Protein AF-A0A970LSN3-F1 (afdb_monomer)

Foldseek 3Di:
DPQADDLVVLLVLLVLLLVQQVQQAAPQLFGFQARFDQDDLPPWDADQDPNRDPVGQSRFGKGKGALLLQLLLLLLNLLSCQLVVHCSNLVSLVSNLVSLQVQFDALVRDPQSQTGAHFIWMWTAHPVGDIDIDGQQRRCCVVPVDDRCRGHLFQQLSLLSSLVSQLSSCVRPNVQSLQPVVVSLVSSVSSNVVQAQVLLLFGAGGPVGQKTFLLSLLSNLNSLVSSLCSCVRRPVPNVSNVVSVVSSVSSLVSQCPLQQDPVVLFGQRIDGSNSHRLDDADCLDPPPHLLSRLSCDLSVSDQLPDPSNCVSVVSSCVQACDPPDALRHLLLVRNPPDQDNPLSVLSSCLRNVVVVSNNSNLVNCCVPASVPPRDPPRTSSSSSSSSNSSSSSSVVSVVVVVVVVVPDDDDDDDDDDDDDDDDDDDDDDDDDDDDDDPPPDRPPCRSCVVVVVSVVVVVVVVVVVPD

pLDDT: mean 86.29, std 22.96, range [21.69, 98.94]

Nearest PDB structures (foldseek):
  4mu9-assembly2_B  TM=5.549E-01  e=5.763E-06  Bacteroides thetaiotaomicron VPI-5482
  4mu9-assembly1_A  TM=5.558E-01  e=2.423E-05  Bacteroides thetaiotaomicron VPI-5482
  2jjb-assembly1_C  TM=4.082E-01  e=2.324E-02  Escherichia coli K-12
  4xuv-assembly1_A  TM=4.803E-01  e=1.223E-01  Thermothielavioides terrestris NRRL 8126
  6q5t-assembly1_B  TM=3.565E-01  e=2.324E-02  Mycolicibacterium hassiacum DSM 44199

Mean predicted aligned error: 8.85 Å

Secondary structure (DSSP, 8-state):
--SS--HHHHHHHHHHHHHHHGGGB-TTS-B-SS--B----TT--PPPBTTB-HHHHTTS-EEEE-HHHHHHHHHHHHHHHHHHT--TTHHHHHHHHHHHHHTPPPTTTSTTS-TT----EEEEE-TTS-EEEEEHHHHHTTT-SS----S-S-SHHHHHHHHHHHHHHHHHH-TTTTTT-HHHHHHHHHHHHTTEETTTTEE-SBTTB-EEEHHHHHHHHHHHHHHHHHIIIII--HHHHHHHHHHHHHHHHHIIIIIEEGGGTEE-SEEETTS-BSS---TTSIIIIIGGGGHHHHTTSS-TTSHHHHHHHHHHHHHHB-TT-TTEEGGGTEETT--S--THHHHHHHHTT-HHHHHHHHHHHHHHTGGGT--TT--HHHHHHHHHHHHHHHHHHHHHHHHHHH---------------------------------SSSSSHHHHHHHHHHHHHHHHHHHTT--

Solvent-accessible surface area (backbone atoms only — not comparable to full-atom values): 25753 Å² total; per-residue (Å²): 143,84,87,70,79,56,53,66,57,37,49,56,49,39,57,49,49,50,58,50,58,59,61,19,44,47,97,73,20,48,47,25,38,46,68,60,31,82,60,84,67,78,90,55,62,61,69,70,53,99,89,45,45,46,88,57,51,61,72,23,35,25,28,52,28,46,59,59,38,38,41,38,24,44,47,11,34,54,45,31,25,58,78,67,75,52,65,92,45,49,65,60,46,49,33,32,53,52,32,53,63,74,48,38,26,43,47,83,74,26,94,76,50,48,40,50,37,59,64,23,31,39,41,25,42,42,97,89,70,52,73,49,79,41,44,34,39,61,43,44,35,78,82,28,83,86,73,63,80,43,45,50,90,39,41,27,34,44,34,11,44,45,36,38,44,56,42,50,47,21,73,74,76,36,83,65,70,48,59,82,39,58,69,60,55,52,34,33,52,48,31,33,54,73,34,51,36,85,90,54,40,45,40,25,31,31,88,96,45,68,43,25,39,45,55,46,41,32,35,35,28,43,14,22,49,26,45,17,47,40,22,54,75,53,56,61,36,65,69,58,15,51,53,24,48,53,50,20,52,40,26,47,52,24,48,67,60,57,32,37,38,77,96,74,65,44,57,44,47,33,22,36,84,84,55,46,68,69,64,84,92,50,67,87,39,58,76,68,34,34,56,46,51,45,33,41,50,64,55,61,70,39,54,61,86,36,69,67,42,45,49,39,49,51,52,42,40,68,69,38,50,31,86,94,43,87,50,27,18,46,47,68,74,35,28,69,90,65,76,59,81,62,32,59,60,40,36,38,30,47,70,62,65,37,54,68,54,29,50,45,29,56,51,42,46,38,72,67,21,69,76,56,78,45,46,89,69,55,32,34,32,46,51,7,28,44,24,43,38,36,34,52,52,31,52,57,48,46,53,57,57,52,58,65,67,73,72,69,84,92,73,90,81,88,84,90,84,89,86,87,82,89,85,86,88,83,87,84,82,90,81,91,79,92,73,88,83,88,88,83,75,86,91,54,59,83,71,44,53,59,53,53,56,53,51,54,50,56,57,55,56,60,57,68,74,75,113

Structure (mmCIF, N/CA/C/O backbone):
data_AF-A0A970LSN3-F1
#
_entry.id   AF-A0A970LSN3-F1
#
loop_
_atom_site.group_PDB
_atom_site.id
_atom_site.type_symbol
_atom_site.label_atom_id
_atom_site.label_alt_id
_atom_site.label_comp_id
_atom_site.label_asym_id
_atom_site.label_entity_id
_atom_site.label_seq_id
_atom_site.pdbx_PDB_ins_code
_atom_site.Cartn_x
_atom_site.Cartn_y
_atom_site.Cartn_z
_atom_site.occupancy
_atom_site.B_iso_or_equiv
_atom_site.auth_seq_id
_atom_site.auth_comp_id
_atom_site.auth_asym_id
_atom_site.auth_atom_id
_atom_site.pdbx_PDB_model_num
ATOM 1 N N . MET A 1 1 ? -34.480 -4.521 12.886 1.00 43.28 1 MET A N 1
ATOM 2 C CA . MET A 1 1 ? -34.040 -5.307 11.707 1.00 43.28 1 MET A CA 1
ATOM 3 C C . MET A 1 1 ? -33.897 -4.507 10.387 1.00 43.28 1 MET A C 1
ATOM 5 O O . MET A 1 1 ? -34.010 -5.100 9.329 1.00 43.28 1 MET A O 1
ATOM 9 N N . LYS A 1 2 ? -33.606 -3.187 10.369 1.00 49.22 2 LYS A N 1
ATOM 10 C CA . LYS A 1 2 ? -33.419 -2.414 9.103 1.00 49.22 2 LYS A CA 1
ATOM 11 C C . LYS A 1 2 ? -32.115 -1.595 9.026 1.00 49.22 2 LYS A C 1
ATOM 13 O O . LYS A 1 2 ? -32.029 -0.645 8.251 1.00 49.22 2 LYS A O 1
ATOM 18 N N . TYR A 1 3 ? -31.125 -1.905 9.867 1.00 58.56 3 TYR A N 1
ATOM 19 C CA . TYR A 1 3 ? -29.953 -1.039 10.061 1.00 58.56 3 TYR A CA 1
ATOM 20 C C . TYR A 1 3 ? -28.745 -1.374 9.169 1.00 58.56 3 TYR A C 1
ATOM 22 O O . TYR A 1 3 ? -27.993 -0.450 8.841 1.00 58.56 3 TYR A O 1
ATOM 30 N N . PHE A 1 4 ? -28.627 -2.606 8.669 1.00 66.31 4 PHE A N 1
ATOM 31 C CA . PHE A 1 4 ? -27.493 -3.073 7.860 1.00 66.31 4 PHE A CA 1
ATOM 32 C C . PHE A 1 4 ? -27.943 -3.605 6.499 1.00 66.31 4 PHE A C 1
ATOM 34 O O . PHE A 1 4 ? -29.108 -3.973 6.329 1.00 66.31 4 PHE A O 1
ATOM 41 N N . GLU A 1 5 ? -27.031 -3.589 5.527 1.00 85.12 5 GLU A N 1
ATOM 42 C CA . GLU A 1 5 ? -27.236 -4.356 4.298 1.00 85.12 5 GLU A CA 1
ATOM 43 C C . GLU A 1 5 ? -27.107 -5.847 4.600 1.00 85.12 5 GLU A C 1
ATOM 45 O O . GLU A 1 5 ? -26.477 -6.239 5.578 1.00 85.12 5 GLU A O 1
ATOM 50 N N . THR A 1 6 ? -27.713 -6.686 3.765 1.00 88.56 6 THR A N 1
ATOM 51 C CA . THR A 1 6 ? -27.637 -8.143 3.939 1.00 88.56 6 THR A CA 1
ATOM 52 C C . THR A 1 6 ? -26.206 -8.642 3.759 1.00 88.56 6 THR A C 1
ATOM 54 O O . THR A 1 6 ? -25.493 -8.112 2.905 1.00 88.56 6 THR A O 1
ATOM 57 N N . LYS A 1 7 ? -25.838 -9.749 4.408 1.00 91.94 7 LYS A N 1
ATOM 58 C CA . LYS A 1 7 ? -24.584 -10.479 4.148 1.00 91.94 7 LYS A CA 1
ATOM 59 C C . LYS A 1 7 ? -24.295 -10.691 2.648 1.00 91.94 7 LYS A C 1
ATOM 61 O O . LYS A 1 7 ? -23.187 -10.451 2.171 1.00 91.94 7 LYS A O 1
ATOM 66 N N . ASN A 1 8 ? -25.331 -11.009 1.864 1.00 94.56 8 ASN A N 1
ATOM 67 C CA . ASN A 1 8 ? -25.241 -11.168 0.405 1.00 94.56 8 ASN A CA 1
ATOM 68 C C . ASN A 1 8 ? -24.833 -9.893 -0.355 1.00 94.56 8 ASN A C 1
ATOM 70 O O . ASN A 1 8 ? -24.239 -9.985 -1.426 1.00 94.56 8 ASN A O 1
ATOM 74 N N . PHE A 1 9 ? -25.150 -8.703 0.156 1.00 95.81 9 PHE A N 1
ATOM 75 C CA . PHE A 1 9 ? -24.742 -7.443 -0.471 1.00 95.81 9 PHE A CA 1
ATOM 76 C C . PHE A 1 9 ? -23.220 -7.288 -0.422 1.00 95.81 9 PHE A C 1
ATOM 78 O O . PHE A 1 9 ? -22.604 -7.044 -1.458 1.00 95.81 9 PHE A O 1
ATOM 85 N N . TYR A 1 10 ? -22.623 -7.498 0.755 1.00 97.75 10 TYR A N 1
ATOM 86 C CA . TYR A 1 10 ? -21.175 -7.407 0.945 1.00 97.75 10 TYR A CA 1
ATOM 87 C C . TYR A 1 10 ? -20.441 -8.512 0.181 1.00 97.75 10 TYR A C 1
ATOM 89 O O . TYR A 1 10 ? -19.500 -8.219 -0.553 1.00 97.75 10 TYR A O 1
ATOM 97 N N . LYS A 1 11 ? -20.948 -9.753 0.233 1.00 97.81 11 LYS A N 1
ATOM 98 C CA . LYS A 1 11 ? -20.423 -10.868 -0.570 1.00 97.81 11 LYS A CA 1
ATOM 99 C C . LYS A 1 11 ? -20.356 -10.541 -2.064 1.00 97.81 11 LYS A C 1
ATOM 101 O O . LYS A 1 11 ? -19.313 -10.713 -2.683 1.00 97.81 11 LYS A O 1
ATOM 106 N N . ASN A 1 12 ? -21.443 -10.012 -2.630 1.00 97.88 12 ASN A N 1
ATOM 107 C CA . ASN A 1 12 ? -21.496 -9.656 -4.050 1.00 97.88 12 ASN A CA 1
ATOM 108 C C . ASN A 1 12 ? -20.481 -8.570 -4.436 1.00 97.88 12 ASN A C 1
ATOM 110 O O . ASN A 1 12 ? -20.045 -8.536 -5.585 1.00 97.88 12 ASN A O 1
ATOM 114 N N . ILE A 1 13 ? -20.154 -7.648 -3.526 1.00 98.25 13 ILE A N 1
ATOM 115 C CA . ILE A 1 13 ? -19.116 -6.640 -3.766 1.00 98.25 13 ILE A CA 1
ATOM 116 C C . ILE A 1 13 ? -17.743 -7.313 -3.778 1.00 98.25 13 ILE A C 1
ATOM 118 O O . ILE A 1 13 ? -17.021 -7.160 -4.758 1.00 98.25 13 ILE A O 1
ATOM 122 N N . LEU A 1 14 ? -17.423 -8.117 -2.759 1.00 98.69 14 LEU A N 1
ATOM 123 C CA . LEU A 1 14 ? -16.144 -8.831 -2.669 1.00 98.69 14 LEU A CA 1
ATOM 124 C C . LEU A 1 14 ? -15.882 -9.695 -3.911 1.00 98.69 14 LEU A C 1
ATOM 126 O O . LEU A 1 14 ? -14.836 -9.567 -4.537 1.00 98.69 14 LEU A O 1
ATOM 130 N N . GLU A 1 15 ? -16.852 -10.511 -4.331 1.00 98.25 15 GLU A N 1
ATOM 131 C CA . GLU A 1 15 ? -16.714 -11.369 -5.518 1.00 98.25 15 GLU A CA 1
ATOM 132 C C . GLU A 1 15 ? -16.500 -10.560 -6.811 1.00 98.25 15 GLU A C 1
ATOM 134 O O . GLU A 1 15 ? -15.726 -10.960 -7.686 1.00 98.25 15 GLU A O 1
ATOM 139 N N . LYS A 1 16 ? -17.168 -9.406 -6.950 1.00 98.00 16 LYS A N 1
ATOM 140 C CA . LYS A 1 16 ? -17.000 -8.524 -8.116 1.00 98.00 16 LYS A CA 1
ATOM 141 C C . LYS A 1 16 ? -15.626 -7.873 -8.148 1.00 98.00 16 LYS A C 1
ATOM 143 O O . LYS A 1 16 ? -15.020 -7.849 -9.217 1.00 98.00 16 LYS A O 1
ATOM 148 N N . GLU A 1 17 ? -15.156 -7.368 -7.014 1.00 98.50 17 GLU A N 1
ATOM 149 C CA . GLU A 1 17 ? -13.857 -6.706 -6.922 1.00 98.50 17 GLU A CA 1
ATOM 150 C C . GLU A 1 17 ? -12.700 -7.694 -7.100 1.00 98.50 17 GLU A C 1
ATOM 152 O O . GLU A 1 17 ? -11.806 -7.417 -7.897 1.00 98.50 17 GLU A O 1
ATOM 157 N N . ILE A 1 18 ? -12.760 -8.895 -6.497 1.00 98.56 18 ILE A N 1
ATOM 158 C CA . ILE A 1 18 ? -11.780 -9.973 -6.760 1.00 98.56 18 ILE A CA 1
ATOM 159 C C . ILE A 1 18 ? -11.709 -10.244 -8.264 1.00 98.56 18 ILE A C 1
ATOM 161 O O . ILE A 1 18 ? -10.634 -10.257 -8.862 1.00 98.56 18 ILE A O 1
ATOM 165 N N . LYS A 1 19 ? -12.868 -10.427 -8.908 1.00 97.94 19 LYS A N 1
ATOM 166 C CA . LYS A 1 19 ? -12.930 -10.683 -10.348 1.00 97.94 19 LYS A CA 1
ATOM 167 C C . LYS A 1 19 ? -12.386 -9.520 -11.177 1.00 97.94 19 LYS A C 1
ATOM 169 O O . LYS A 1 19 ? -11.836 -9.768 -12.247 1.00 97.94 19 LYS A O 1
ATOM 174 N N . TYR A 1 20 ? -12.590 -8.280 -10.744 1.00 98.06 20 TYR A N 1
ATOM 175 C CA . TYR A 1 20 ? -12.107 -7.112 -11.467 1.00 98.06 20 TYR A CA 1
ATOM 176 C C . TYR A 1 20 ? -10.591 -6.943 -11.322 1.00 98.06 20 TYR A C 1
ATOM 178 O O . TYR A 1 20 ? -9.927 -6.808 -12.344 1.00 98.06 20 TYR A O 1
ATOM 186 N N . LEU A 1 21 ? -10.024 -7.074 -10.117 1.00 98.00 21 LEU A N 1
ATOM 187 C CA . LEU A 1 21 ? -8.570 -7.015 -9.906 1.00 98.00 21 LEU A CA 1
ATOM 188 C C . LEU A 1 21 ? -7.814 -8.056 -10.741 1.00 98.00 21 LEU A C 1
ATOM 190 O O . LEU A 1 21 ? -6.780 -7.740 -11.321 1.00 98.00 21 LEU A O 1
ATOM 194 N N . LYS A 1 22 ? -8.377 -9.258 -10.912 1.00 97.44 22 LYS A N 1
ATOM 195 C CA . LYS A 1 22 ? -7.824 -10.286 -11.814 1.00 97.44 22 LYS A CA 1
ATOM 196 C C . LYS A 1 22 ? -7.692 -9.828 -13.267 1.00 97.44 22 LYS A C 1
ATOM 198 O O . LYS A 1 22 ? -6.823 -10.312 -13.977 1.00 97.44 22 LYS A O 1
ATOM 203 N N . LYS A 1 23 ? -8.553 -8.920 -13.733 1.00 96.44 23 LYS A N 1
ATOM 204 C CA . LYS A 1 23 ? -8.470 -8.366 -15.095 1.00 96.44 23 LYS A CA 1
ATOM 205 C C . LYS A 1 23 ? -7.389 -7.303 -15.244 1.00 96.44 23 LYS A C 1
ATOM 207 O O . LYS A 1 23 ? -7.008 -6.999 -16.366 1.00 96.44 23 LYS A O 1
ATOM 212 N N . LEU A 1 24 ? -6.941 -6.720 -14.134 1.00 97.50 24 LEU A N 1
ATOM 213 C CA . LEU A 1 24 ? -5.884 -5.713 -14.136 1.00 97.50 24 LEU A CA 1
ATOM 214 C C . LEU A 1 24 ? -4.490 -6.344 -14.257 1.00 97.50 24 LEU A C 1
ATOM 216 O O . LEU A 1 24 ? -3.518 -5.627 -14.481 1.00 97.50 24 LEU A O 1
ATOM 220 N N . GLN A 1 25 ? -4.389 -7.664 -14.074 1.00 97.88 25 GLN A N 1
ATOM 221 C CA . GLN A 1 25 ? -3.127 -8.388 -14.067 1.00 97.88 25 GLN A CA 1
ATOM 222 C C . GLN A 1 25 ? -2.626 -8.696 -15.486 1.00 97.88 25 GLN A C 1
ATOM 224 O O . GLN A 1 25 ? -3.355 -9.223 -16.329 1.00 97.88 25 GLN A O 1
ATOM 229 N N . PHE A 1 26 ? -1.355 -8.388 -15.722 1.00 97.81 26 PHE A N 1
ATOM 230 C CA . PHE A 1 26 ? -0.589 -8.750 -16.911 1.00 97.81 26 PHE A CA 1
ATOM 231 C C . PHE A 1 26 ? -0.031 -10.177 -16.799 1.00 97.81 26 PHE A C 1
ATOM 233 O O . PHE A 1 26 ? 0.040 -10.753 -15.716 1.00 97.81 26 PHE A O 1
ATOM 240 N N . GLN A 1 27 ? 0.415 -10.761 -17.915 1.00 96.75 27 GLN A N 1
ATOM 241 C CA . GLN A 1 27 ? 0.919 -12.144 -17.944 1.00 96.75 27 GLN A CA 1
ATOM 242 C C . GLN A 1 27 ? 2.207 -12.358 -17.128 1.00 96.75 27 GLN A C 1
ATOM 244 O O . GLN A 1 27 ? 2.501 -13.489 -16.756 1.00 96.75 27 GLN A O 1
ATOM 249 N N . ASN A 1 28 ? 2.970 -11.298 -16.848 1.00 96.94 28 ASN A N 1
ATOM 250 C CA . ASN A 1 28 ? 4.150 -11.336 -15.974 1.00 96.94 28 ASN A CA 1
ATOM 251 C C . ASN A 1 28 ? 3.806 -11.227 -14.474 1.00 96.94 28 ASN A C 1
ATOM 253 O O . ASN A 1 28 ? 4.721 -11.209 -13.656 1.00 96.94 28 ASN A O 1
ATOM 257 N N . GLY A 1 29 ? 2.524 -11.114 -14.110 1.00 98.25 29 GLY A N 1
ATOM 258 C CA . GLY A 1 29 ? 2.057 -10.998 -12.727 1.00 98.25 29 GLY A CA 1
ATOM 259 C C . GLY A 1 29 ? 1.881 -9.567 -12.213 1.00 98.25 29 GLY A C 1
ATOM 260 O O . GLY A 1 29 ? 1.235 -9.382 -11.178 1.00 98.25 29 GLY A O 1
ATOM 261 N N . ALA A 1 30 ? 2.364 -8.552 -12.941 1.00 98.31 30 ALA A N 1
ATOM 262 C CA . ALA A 1 30 ? 2.148 -7.147 -12.595 1.00 98.31 30 ALA A CA 1
ATOM 263 C C . ALA A 1 30 ? 0.652 -6.805 -12.603 1.00 98.31 30 ALA A C 1
ATOM 265 O O . ALA A 1 30 ? -0.085 -7.286 -13.462 1.00 98.31 30 ALA A O 1
ATOM 266 N N . ILE A 1 31 ? 0.192 -5.942 -11.695 1.00 98.56 31 ILE A N 1
ATOM 267 C CA . ILE A 1 31 ? -1.216 -5.523 -11.627 1.00 98.56 31 ILE A CA 1
ATOM 268 C C . ILE A 1 31 ? -1.299 -4.023 -11.900 1.00 98.56 31 ILE A C 1
ATOM 270 O O . ILE A 1 31 ? -0.781 -3.210 -11.137 1.00 98.56 31 ILE A O 1
ATOM 274 N N . GLY A 1 32 ? -1.968 -3.656 -12.993 1.00 97.56 32 GLY A N 1
ATOM 275 C CA . GLY A 1 32 ? -2.201 -2.262 -13.357 1.00 97.56 32 GLY A CA 1
ATOM 276 C C . GLY A 1 32 ? -3.076 -1.525 -12.342 1.00 97.56 32 GLY A C 1
ATOM 277 O O . GLY A 1 32 ? -3.985 -2.095 -11.737 1.00 97.56 32 GLY A O 1
ATOM 278 N N . MET A 1 33 ? -2.858 -0.216 -12.201 1.00 96.19 33 MET A N 1
ATOM 279 C CA . MET A 1 33 ? -3.754 0.668 -11.446 1.00 96.19 33 MET A CA 1
ATOM 280 C C . MET A 1 33 ? -5.173 0.695 -12.034 1.00 96.19 33 MET A C 1
ATOM 282 O O . MET A 1 33 ? -6.140 0.882 -11.297 1.00 96.19 33 MET A O 1
ATOM 286 N N . TYR A 1 34 ? -5.283 0.501 -13.350 1.00 94.81 34 TYR A N 1
ATOM 287 C CA . TYR A 1 34 ? -6.519 0.458 -14.130 1.00 94.81 34 TYR A CA 1
ATOM 288 C C . TYR A 1 34 ? -6.453 -0.678 -15.158 1.00 94.81 34 TYR A C 1
ATOM 290 O O . TYR A 1 34 ? -5.397 -1.285 -15.344 1.00 94.81 34 TYR A O 1
ATOM 298 N N . GLU A 1 35 ? -7.582 -0.976 -15.814 1.00 93.56 35 GLU A N 1
ATOM 299 C CA . GLU A 1 35 ? -7.636 -2.005 -16.861 1.00 93.56 35 GLU A CA 1
ATOM 300 C C . GLU A 1 35 ? -6.668 -1.634 -17.998 1.00 93.56 35 GLU A C 1
ATOM 302 O O . GLU A 1 35 ? -6.732 -0.494 -18.472 1.00 93.56 35 GLU A O 1
ATOM 307 N N . PRO A 1 36 ? -5.781 -2.555 -18.431 1.00 91.00 36 PRO A N 1
ATOM 308 C CA . PRO A 1 36 ? -4.833 -2.276 -19.500 1.00 91.00 36 PRO A CA 1
ATOM 309 C C . PRO A 1 36 ? -5.540 -1.771 -20.757 1.00 91.00 36 PRO A C 1
ATOM 311 O O . PRO A 1 36 ? -6.434 -2.423 -21.302 1.00 91.00 36 PRO A O 1
ATOM 314 N N . GLY A 1 37 ? -5.140 -0.592 -21.218 1.00 89.12 37 GLY A N 1
ATOM 315 C CA . GLY A 1 37 ? -5.815 0.126 -22.289 1.00 89.12 37 GLY A CA 1
ATOM 316 C C . GLY A 1 37 ? -4.839 0.871 -23.184 1.00 89.12 37 GLY A C 1
ATOM 317 O O . GLY A 1 37 ? -3.634 0.858 -22.973 1.00 89.12 37 GLY A O 1
ATOM 318 N N . ALA A 1 38 ? -5.352 1.514 -24.229 1.00 74.56 38 ALA A N 1
ATOM 319 C CA . ALA A 1 38 ? -4.512 2.350 -25.078 1.00 74.56 38 ALA A CA 1
ATOM 320 C C . ALA A 1 38 ? -4.241 3.691 -24.376 1.00 74.56 38 ALA A C 1
ATOM 322 O O . ALA A 1 38 ? -5.090 4.586 -24.416 1.00 74.56 38 ALA A O 1
ATOM 323 N N . ASP A 1 39 ? -3.068 3.838 -23.760 1.00 73.00 39 ASP A N 1
ATOM 324 C CA . ASP A 1 39 ? -2.621 5.117 -23.206 1.00 73.00 39 ASP A CA 1
ATOM 325 C C . ASP A 1 39 ? -1.913 5.969 -24.268 1.00 73.00 39 ASP A C 1
ATOM 327 O O . ASP A 1 39 ? -1.159 5.489 -25.117 1.00 73.00 39 ASP A O 1
ATOM 331 N N . ALA A 1 40 ? -2.142 7.283 -24.226 1.00 72.69 40 ALA A N 1
ATOM 332 C CA . ALA A 1 40 ? -1.480 8.223 -25.122 1.00 72.69 40 ALA A CA 1
ATOM 333 C C . ALA A 1 40 ? -0.185 8.753 -24.487 1.00 72.69 40 ALA A C 1
ATOM 335 O O . ALA A 1 40 ? -0.201 9.750 -23.769 1.00 72.69 40 ALA A O 1
ATOM 336 N N . PHE A 1 41 ? 0.958 8.158 -24.832 1.00 85.88 41 PHE A N 1
ATOM 337 C CA . PHE A 1 41 ? 2.301 8.608 -24.418 1.00 85.88 41 PHE A CA 1
ATOM 338 C C . PHE A 1 41 ? 2.811 9.817 -25.225 1.00 85.88 41 PHE A C 1
ATOM 340 O O . PHE A 1 41 ? 4.002 9.968 -25.504 1.00 85.88 41 PHE A O 1
ATOM 347 N N . ALA A 1 42 ? 1.902 10.700 -25.641 1.00 81.94 42 ALA A N 1
ATOM 348 C CA . ALA A 1 42 ? 2.251 11.880 -26.417 1.00 81.94 42 ALA A CA 1
ATOM 349 C C . ALA A 1 42 ? 3.181 12.797 -25.606 1.00 81.94 42 ALA A C 1
ATOM 351 O O . ALA A 1 42 ? 2.847 13.219 -24.502 1.00 81.94 42 ALA A O 1
ATOM 352 N N . GLY A 1 43 ? 4.344 13.127 -26.171 1.00 83.38 43 GLY A N 1
ATOM 353 C CA . GLY A 1 43 ? 5.350 13.965 -25.511 1.00 83.38 43 GLY A CA 1
ATOM 354 C C . GLY A 1 43 ? 6.340 13.204 -24.623 1.00 83.38 43 GLY A C 1
ATOM 355 O O . GLY A 1 43 ? 7.287 13.820 -24.141 1.00 83.38 43 GLY A O 1
ATOM 356 N N . PHE A 1 44 ? 6.179 11.889 -24.452 1.00 90.38 44 PHE A N 1
ATOM 357 C CA . PHE A 1 44 ? 7.202 11.050 -23.836 1.00 90.38 44 PHE A CA 1
ATOM 358 C C . PHE A 1 44 ? 8.292 10.693 -24.851 1.00 90.38 44 PHE A C 1
ATOM 360 O O . PHE A 1 44 ? 8.022 10.465 -26.031 1.00 90.38 44 PHE A O 1
ATOM 367 N N . VAL A 1 45 ? 9.532 10.618 -24.371 1.00 93.81 45 VAL A N 1
ATOM 368 C CA . VAL A 1 45 ? 10.668 10.050 -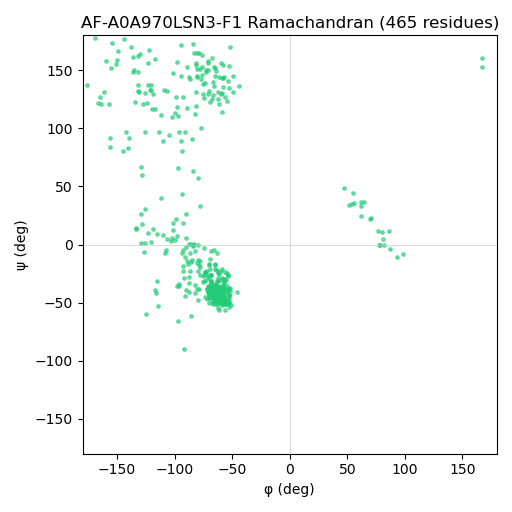25.107 1.00 93.81 45 VAL A CA 1
ATOM 369 C C . VAL A 1 45 ? 11.026 8.743 -24.413 1.00 93.81 45 VAL A C 1
ATOM 371 O O . VAL A 1 45 ? 11.798 8.746 -23.459 1.00 93.81 45 VAL A O 1
ATOM 374 N N . LEU A 1 46 ? 10.395 7.651 -24.846 1.00 95.06 46 LEU A N 1
ATOM 375 C CA . LEU A 1 46 ? 10.561 6.334 -24.230 1.00 95.06 46 LEU A CA 1
ATOM 376 C C . LEU A 1 46 ? 11.735 5.557 -24.867 1.00 95.06 46 LEU A C 1
ATOM 378 O O . LEU A 1 46 ? 12.060 5.808 -26.033 1.00 95.06 46 LEU A O 1
ATOM 382 N N . PRO A 1 47 ? 12.387 4.634 -24.135 1.00 95.25 47 PRO A N 1
ATOM 383 C CA . PRO A 1 47 ? 13.534 3.874 -24.635 1.00 95.25 47 PRO A CA 1
ATOM 384 C C . PRO A 1 47 ? 13.127 2.673 -25.503 1.00 95.25 47 PRO A C 1
ATOM 386 O O . PRO A 1 47 ? 12.034 2.130 -25.366 1.00 95.25 47 PRO A O 1
ATOM 389 N N . GLU A 1 48 ? 14.025 2.217 -26.378 1.00 96.38 48 GLU A N 1
ATOM 390 C CA . GLU A 1 48 ? 13.933 0.863 -26.944 1.00 96.38 48 GLU A CA 1
ATOM 391 C C . GLU A 1 48 ? 14.240 -0.157 -25.843 1.00 96.38 48 GLU A C 1
ATOM 393 O O . GLU A 1 48 ? 15.228 -0.008 -25.123 1.00 96.38 48 GLU A O 1
ATOM 398 N N . VAL A 1 49 ? 13.399 -1.183 -25.715 1.00 95.88 49 VAL A N 1
ATOM 399 C CA . VAL A 1 49 ? 13.526 -2.220 -24.683 1.00 95.88 49 VAL A CA 1
ATOM 400 C C . VAL A 1 49 ? 13.594 -3.569 -25.380 1.00 95.88 49 VAL A C 1
ATOM 402 O O . VAL A 1 49 ? 12.710 -3.906 -26.159 1.00 95.88 49 VAL A O 1
ATOM 405 N N . GLU A 1 50 ? 14.679 -4.311 -25.153 1.00 93.50 50 GLU A N 1
ATOM 406 C CA . GLU A 1 50 ? 14.893 -5.654 -25.720 1.00 93.50 50 GLU A CA 1
ATOM 407 C C . GLU A 1 50 ? 14.697 -5.749 -27.250 1.00 93.50 50 GLU A C 1
ATOM 409 O O . GLU A 1 50 ? 14.246 -6.760 -27.786 1.00 93.50 50 GLU A O 1
ATOM 414 N N . GLY A 1 51 ? 15.053 -4.688 -27.984 1.00 94.75 51 GLY A N 1
ATOM 415 C CA . GLY A 1 51 ? 14.900 -4.625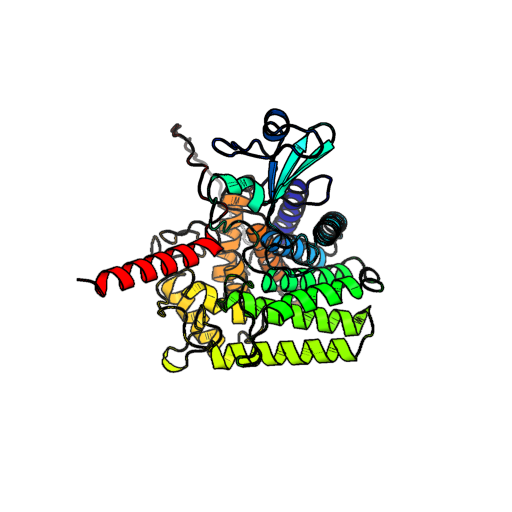 -29.442 1.00 94.75 51 GLY A CA 1
ATOM 416 C C . GLY A 1 51 ? 13.491 -4.263 -29.925 1.00 94.75 51 GLY A C 1
ATOM 417 O O . GLY A 1 51 ? 13.243 -4.266 -31.131 1.00 94.75 51 GLY A O 1
ATOM 418 N N . ILE A 1 52 ? 12.568 -3.947 -29.013 1.00 96.88 52 ILE A N 1
ATOM 419 C CA . ILE A 1 52 ? 11.212 -3.490 -29.320 1.00 96.88 52 ILE A CA 1
ATOM 420 C C . ILE A 1 52 ? 11.190 -1.963 -29.237 1.00 96.88 52 ILE A C 1
ATOM 422 O O . ILE A 1 52 ? 11.450 -1.358 -28.193 1.00 96.88 52 ILE A O 1
ATOM 426 N N . SER A 1 53 ? 10.878 -1.326 -30.364 1.00 96.31 53 SER A N 1
ATOM 427 C CA . SER A 1 53 ? 10.880 0.135 -30.461 1.00 96.31 53 SER A CA 1
ATOM 428 C C . SER A 1 53 ? 9.694 0.774 -29.715 1.00 96.31 53 SER A C 1
ATOM 430 O O . SER A 1 53 ? 8.602 0.197 -29.706 1.00 96.31 53 SER A O 1
ATOM 432 N N . PRO A 1 54 ? 9.839 2.010 -29.195 1.00 95.31 54 PRO A N 1
ATOM 433 C CA . PRO A 1 54 ? 8.723 2.785 -28.645 1.00 95.31 54 PRO A CA 1
ATOM 434 C C . PRO A 1 54 ? 7.537 2.929 -29.595 1.00 95.31 54 PRO A C 1
ATOM 436 O O . PRO A 1 54 ? 6.389 2.847 -29.169 1.00 95.31 54 PRO A O 1
ATOM 439 N N . GLU A 1 55 ? 7.789 3.104 -30.896 1.00 93.44 55 GLU A N 1
ATOM 440 C CA . GLU A 1 55 ? 6.732 3.177 -31.915 1.00 93.44 55 GLU A CA 1
ATOM 441 C C . GLU A 1 55 ? 5.908 1.888 -32.027 1.00 93.44 55 GLU A C 1
ATOM 443 O O . GLU A 1 55 ? 4.781 1.920 -32.534 1.00 93.44 55 GLU A O 1
ATOM 448 N N . GLU A 1 56 ? 6.464 0.752 -31.608 1.00 94.44 56 GLU A N 1
ATOM 449 C CA . GLU A 1 56 ? 5.770 -0.527 -31.574 1.00 94.44 56 GLU A CA 1
ATOM 450 C C . GLU A 1 56 ? 4.977 -0.693 -30.278 1.00 94.44 56 GLU A C 1
ATOM 452 O O . GLU A 1 56 ? 3.751 -0.796 -30.345 1.00 94.44 56 GLU A O 1
ATOM 457 N N . TYR A 1 57 ? 5.642 -0.687 -29.116 1.00 95.00 57 TYR A N 1
ATOM 458 C CA . TYR A 1 57 ? 4.987 -1.081 -27.864 1.00 95.00 57 TYR A CA 1
ATOM 459 C C . TYR A 1 57 ? 3.995 -0.042 -27.331 1.00 95.00 57 TYR A C 1
ATOM 461 O O . TYR A 1 57 ? 3.040 -0.408 -26.659 1.00 95.00 57 TYR A O 1
ATOM 469 N N . THR A 1 58 ? 4.120 1.241 -27.692 1.00 94.06 58 THR A N 1
ATOM 470 C CA . THR A 1 58 ? 3.128 2.271 -27.301 1.00 94.06 58 THR A CA 1
ATOM 471 C C . THR A 1 58 ? 1.765 2.110 -27.981 1.00 94.06 58 THR A C 1
ATOM 473 O O . THR A 1 58 ? 0.830 2.846 -27.674 1.00 94.06 58 THR A O 1
ATOM 476 N N . LYS A 1 59 ? 1.632 1.163 -28.918 1.00 92.69 59 LYS A N 1
ATOM 477 C CA . LYS A 1 59 ? 0.346 0.769 -29.515 1.00 92.69 59 LYS A CA 1
ATOM 478 C C . LYS A 1 59 ? -0.324 -0.382 -28.766 1.00 92.69 59 LYS A C 1
ATOM 480 O O . LYS A 1 59 ? -1.461 -0.719 -29.093 1.00 92.69 59 LYS A O 1
ATOM 485 N N . TRP A 1 60 ? 0.385 -1.027 -27.846 1.00 95.19 60 TRP A N 1
ATOM 486 C CA . TRP A 1 60 ? -0.139 -2.137 -27.064 1.00 95.19 60 TRP A CA 1
ATOM 487 C C . TRP A 1 60 ? -0.975 -1.616 -25.894 1.00 95.19 60 TRP A C 1
ATOM 489 O O . TRP A 1 60 ? -0.744 -0.494 -25.439 1.00 95.19 60 TRP A O 1
ATOM 499 N N . PRO A 1 61 ? -1.932 -2.414 -25.391 1.00 95.44 61 PRO A N 1
ATOM 500 C CA . PRO A 1 61 ? -2.522 -2.174 -24.085 1.00 95.44 61 PRO A CA 1
ATOM 501 C C . PRO A 1 61 ? -1.445 -1.963 -23.018 1.00 95.44 61 PRO A C 1
ATOM 503 O O . PRO A 1 61 ? -0.502 -2.750 -22.906 1.00 95.44 61 PRO A O 1
ATOM 506 N N . SER A 1 62 ? -1.602 -0.906 -22.233 1.00 95.94 62 SER A N 1
ATOM 507 C CA . SER A 1 62 ? -0.695 -0.528 -21.163 1.00 95.94 62 SER A CA 1
ATOM 508 C C . SER A 1 62 ? -1.440 -0.113 -19.908 1.00 95.94 62 SER A C 1
ATOM 510 O O . SER A 1 62 ? -2.625 0.217 -19.947 1.00 95.94 62 SER A O 1
ATOM 512 N N . ALA A 1 63 ? -0.726 -0.129 -18.790 1.00 95.69 63 ALA A N 1
ATOM 513 C CA . ALA A 1 63 ? -1.161 0.506 -17.559 1.00 95.69 63 ALA A CA 1
ATOM 514 C C . ALA A 1 63 ? 0.052 0.950 -16.739 1.00 95.69 63 ALA A C 1
ATOM 516 O O . ALA A 1 63 ? 1.145 0.387 -16.841 1.00 95.69 63 ALA A O 1
ATOM 517 N N . SER A 1 64 ? -0.168 1.951 -15.891 1.00 95.81 64 SER A N 1
ATOM 518 C CA . SER A 1 64 ? 0.754 2.276 -14.807 1.00 95.81 64 SER A CA 1
ATOM 519 C C . SER A 1 64 ? 0.612 1.252 -13.679 1.00 95.81 64 SER A C 1
ATOM 521 O O . SER A 1 64 ? -0.504 0.868 -13.321 1.00 95.81 64 SER A O 1
ATOM 523 N N . VAL A 1 65 ? 1.740 0.826 -13.125 1.00 97.38 65 VAL A N 1
ATOM 524 C CA . VAL A 1 65 ? 1.866 -0.074 -11.982 1.00 97.38 65 VAL A CA 1
ATOM 525 C C . VAL A 1 65 ? 2.619 0.673 -10.894 1.00 97.38 65 VAL A C 1
ATOM 527 O O . VAL A 1 65 ? 3.785 1.030 -11.054 1.00 97.38 65 VAL A O 1
ATOM 530 N N . ASN A 1 66 ? 1.939 0.888 -9.774 1.00 97.62 66 ASN A N 1
ATOM 531 C CA . ASN A 1 66 ? 2.539 1.367 -8.540 1.00 97.62 66 ASN A CA 1
ATOM 532 C C . ASN A 1 66 ? 2.465 0.207 -7.527 1.00 97.62 66 ASN A C 1
ATOM 534 O O . ASN A 1 66 ? 1.352 -0.186 -7.143 1.00 97.62 66 ASN A O 1
ATOM 538 N N . PRO A 1 67 ? 3.605 -0.399 -7.145 1.00 97.44 67 PRO A N 1
ATOM 539 C CA . PRO A 1 67 ? 3.626 -1.528 -6.220 1.00 97.44 67 PRO A CA 1
ATOM 540 C C . PRO A 1 67 ? 2.931 -1.236 -4.887 1.00 97.44 67 PRO A C 1
ATOM 542 O O . PRO A 1 67 ? 2.134 -2.054 -4.451 1.00 97.44 67 PRO A O 1
ATOM 545 N N . TYR A 1 68 ? 3.103 -0.042 -4.313 1.00 96.50 68 TYR A N 1
ATOM 546 C CA . TYR A 1 68 ? 2.456 0.346 -3.053 1.00 96.50 68 TYR A CA 1
ATOM 547 C C . TYR A 1 68 ? 0.919 0.349 -3.128 1.00 96.50 68 TYR A C 1
ATOM 549 O O . TYR A 1 68 ? 0.229 -0.162 -2.243 1.00 96.50 68 TYR A O 1
ATOM 557 N N . PHE A 1 69 ? 0.337 0.846 -4.223 1.00 97.81 69 PHE A N 1
ATOM 558 C CA . PHE A 1 69 ? -1.110 0.731 -4.445 1.00 97.81 69 PHE A CA 1
ATOM 559 C C . PHE A 1 69 ? -1.549 -0.708 -4.709 1.00 97.81 69 PHE A C 1
ATOM 561 O O . PHE A 1 69 ? -2.654 -1.106 -4.332 1.00 97.81 69 PHE A O 1
ATOM 568 N N . THR A 1 70 ? -0.680 -1.491 -5.338 1.00 98.44 70 THR A N 1
ATOM 569 C CA . THR A 1 70 ? -0.942 -2.900 -5.612 1.00 98.44 70 THR A CA 1
ATOM 570 C C . THR A 1 70 ? -0.925 -3.735 -4.338 1.00 98.44 70 THR A C 1
ATOM 572 O O . THR A 1 70 ? -1.793 -4.593 -4.202 1.00 98.44 70 THR A O 1
ATOM 575 N N . ASP A 1 71 ? -0.060 -3.426 -3.368 1.00 98.38 71 ASP A N 1
ATOM 576 C CA . ASP A 1 71 ? -0.058 -4.052 -2.041 1.00 98.38 71 ASP A CA 1
ATOM 577 C C . ASP A 1 71 ? -1.432 -3.909 -1.376 1.00 98.38 71 ASP A C 1
ATOM 579 O O . ASP A 1 71 ? -2.037 -4.894 -0.953 1.00 98.38 71 ASP A O 1
ATOM 583 N N . SER A 1 72 ? -2.009 -2.702 -1.390 1.00 98.31 72 SER A N 1
ATOM 584 C CA . SER A 1 72 ? -3.379 -2.485 -0.897 1.00 98.31 72 SER A CA 1
ATOM 585 C C . SER A 1 72 ? -4.404 -3.344 -1.653 1.00 98.31 72 SER A C 1
ATOM 587 O O . SER A 1 72 ? -5.282 -3.954 -1.037 1.00 98.31 72 SER A O 1
ATOM 589 N N . ALA A 1 73 ? -4.290 -3.425 -2.984 1.00 98.75 73 ALA A N 1
ATOM 590 C CA . ALA A 1 73 ? -5.185 -4.214 -3.829 1.00 98.75 73 ALA A CA 1
ATOM 591 C C . ALA A 1 73 ? -5.149 -5.710 -3.475 1.00 98.75 73 ALA A C 1
ATOM 593 O O . ALA A 1 73 ? -6.198 -6.324 -3.258 1.00 98.75 73 ALA A O 1
ATOM 594 N N . VAL A 1 74 ? -3.952 -6.296 -3.371 1.00 98.75 74 VAL A N 1
ATOM 595 C CA . VAL A 1 74 ? -3.795 -7.721 -3.058 1.00 98.75 74 VAL A CA 1
ATOM 596 C C . VAL A 1 74 ? -4.125 -8.031 -1.599 1.00 98.75 74 VAL A C 1
ATOM 598 O O . VAL A 1 74 ? -4.696 -9.090 -1.340 1.00 98.75 74 VAL A O 1
ATOM 601 N N . MET A 1 75 ? -3.904 -7.099 -0.661 1.00 98.88 75 MET A N 1
ATOM 602 C CA . MET A 1 75 ? -4.423 -7.226 0.708 1.00 98.88 75 MET A CA 1
ATOM 603 C C . MET A 1 75 ? -5.949 -7.349 0.705 1.00 98.88 75 MET A C 1
ATOM 605 O O . MET A 1 75 ? -6.511 -8.222 1.370 1.00 98.88 75 MET A O 1
ATOM 609 N N . GLY A 1 76 ? -6.628 -6.520 -0.095 1.00 98.81 76 GLY A N 1
ATOM 610 C CA . GLY A 1 76 ? -8.071 -6.610 -0.301 1.00 98.81 76 GLY A CA 1
ATOM 611 C C . GLY A 1 76 ? -8.510 -7.981 -0.813 1.00 98.81 76 GLY A C 1
ATOM 612 O O . GLY A 1 76 ? -9.461 -8.552 -0.276 1.00 98.81 76 GLY A O 1
ATOM 613 N N . ILE A 1 77 ? -7.792 -8.553 -1.790 1.00 98.88 77 ILE A N 1
ATOM 614 C CA . ILE A 1 77 ? -8.044 -9.917 -2.286 1.00 98.88 77 ILE A CA 1
ATOM 615 C C . ILE A 1 77 ? -7.892 -10.949 -1.170 1.00 98.88 77 ILE A C 1
ATOM 617 O O . ILE A 1 77 ? -8.784 -11.785 -1.016 1.00 98.88 77 ILE A O 1
ATOM 621 N N . ILE A 1 78 ? -6.794 -10.903 -0.405 1.00 98.88 78 ILE A N 1
ATOM 622 C CA . ILE A 1 78 ? -6.528 -11.861 0.677 1.00 98.88 78 ILE A CA 1
ATOM 623 C C . ILE A 1 78 ? -7.665 -11.815 1.703 1.00 98.88 78 ILE A C 1
ATOM 625 O O . ILE A 1 78 ? -8.284 -12.845 1.967 1.00 98.88 78 ILE A O 1
ATOM 629 N N . LYS A 1 79 ? -8.007 -10.622 2.209 1.00 98.62 79 LYS A N 1
ATOM 630 C CA . LYS A 1 79 ? -9.086 -10.450 3.196 1.00 98.62 79 LYS A CA 1
ATOM 631 C C . LYS A 1 79 ? -10.450 -10.846 2.646 1.00 98.62 79 LYS A C 1
ATOM 633 O O . LYS A 1 79 ? -11.203 -11.540 3.318 1.00 98.62 79 LYS A O 1
ATOM 638 N N . GLY A 1 80 ? -10.761 -10.469 1.407 1.00 98.62 80 GLY A N 1
ATOM 639 C CA . GLY A 1 80 ? -12.004 -10.870 0.752 1.00 98.62 80 GLY A CA 1
ATOM 640 C C . GLY A 1 80 ? -12.127 -12.388 0.599 1.00 98.62 80 GLY A C 1
ATOM 641 O O . GLY A 1 80 ? -13.190 -12.945 0.857 1.00 98.62 80 GLY A O 1
ATOM 642 N N . CYS A 1 81 ? -11.047 -13.068 0.211 1.00 98.75 81 CYS A N 1
ATOM 643 C CA . CYS A 1 81 ? -11.023 -14.524 0.092 1.00 98.75 81 CYS A CA 1
ATOM 644 C C . CYS A 1 81 ? -11.156 -15.220 1.450 1.00 98.75 81 CYS A C 1
ATOM 646 O O . CYS A 1 81 ? -11.924 -16.174 1.562 1.00 98.75 81 CYS A O 1
ATOM 648 N N . GLU A 1 82 ? -10.452 -14.718 2.469 1.00 98.56 82 GLU A N 1
ATOM 649 C CA . GLU A 1 82 ? -10.491 -15.231 3.839 1.00 98.56 82 GLU A CA 1
ATOM 650 C C . GLU A 1 82 ? -11.921 -15.240 4.392 1.00 98.56 82 GLU A C 1
ATOM 652 O O . GLU A 1 82 ? -12.438 -16.305 4.729 1.00 98.56 82 GLU A O 1
ATOM 657 N N . VAL A 1 83 ? -12.603 -14.089 4.396 1.00 98.25 83 VAL A N 1
ATOM 658 C CA . VAL A 1 83 ? -13.957 -13.986 4.975 1.00 98.25 83 VAL A CA 1
ATOM 659 C C . VAL A 1 83 ? -15.010 -14.756 4.173 1.00 98.25 83 VAL A C 1
ATOM 661 O O . VAL A 1 83 ? -16.030 -15.189 4.711 1.00 98.25 83 VAL A O 1
ATOM 664 N N . LEU A 1 84 ? -14.783 -14.944 2.870 1.00 97.88 84 LEU A N 1
ATOM 665 C CA . LEU A 1 84 ? -15.664 -15.736 2.012 1.00 97.88 84 LEU A CA 1
ATOM 666 C C . LEU A 1 84 ? -15.361 -17.241 2.055 1.00 97.88 84 LEU A C 1
ATOM 668 O O . LEU A 1 84 ? -16.184 -18.021 1.572 1.00 97.88 84 LEU A O 1
ATOM 672 N N . GLY A 1 85 ? -14.216 -17.654 2.607 1.00 97.75 85 GLY A N 1
ATOM 673 C CA . GLY A 1 85 ? -13.761 -19.044 2.597 1.00 97.75 85 GLY A CA 1
ATOM 674 C C . GLY A 1 85 ? -13.471 -19.579 1.189 1.00 97.75 85 GLY A C 1
ATOM 675 O O . GLY A 1 85 ? -13.782 -20.734 0.898 1.00 97.75 85 GLY A O 1
ATOM 676 N N . ILE A 1 86 ? -12.926 -18.741 0.300 1.00 98.12 86 ILE A N 1
ATOM 677 C CA . ILE A 1 86 ? -12.600 -19.092 -1.096 1.00 98.12 86 ILE A CA 1
ATOM 678 C C . ILE A 1 86 ? -11.114 -18.870 -1.395 1.00 98.12 86 ILE A C 1
ATOM 680 O O . ILE A 1 86 ? -10.408 -18.217 -0.636 1.00 98.12 86 ILE A O 1
ATOM 684 N N . THR A 1 87 ? -10.631 -19.391 -2.524 1.00 97.94 87 THR A N 1
ATOM 685 C CA . THR A 1 87 ? -9.222 -19.262 -2.949 1.00 97.94 87 THR A CA 1
ATOM 686 C C . THR A 1 87 ? -9.053 -18.627 -4.329 1.00 97.94 87 THR A C 1
ATOM 688 O O . THR A 1 87 ? -7.946 -18.591 -4.859 1.00 97.94 87 THR A O 1
ATOM 691 N N . ASP A 1 88 ? -10.126 -18.076 -4.904 1.00 96.94 88 ASP A N 1
ATOM 692 C CA . ASP A 1 88 ? -10.184 -17.516 -6.264 1.00 96.94 88 ASP A CA 1
ATOM 693 C C . ASP A 1 88 ? -9.121 -16.443 -6.561 1.00 96.94 88 ASP A C 1
ATOM 695 O O . ASP A 1 88 ? -8.780 -16.209 -7.728 1.00 96.94 88 ASP A O 1
ATOM 699 N N . GLY A 1 89 ? -8.623 -15.778 -5.517 1.00 98.06 89 GLY A N 1
ATOM 700 C CA . GLY A 1 89 ? -7.578 -14.764 -5.582 1.00 98.06 89 GLY A CA 1
ATOM 701 C C . GLY A 1 89 ? -6.143 -15.282 -5.465 1.00 98.06 89 GLY A C 1
ATOM 702 O O . GLY A 1 89 ? -5.234 -14.534 -5.812 1.00 98.06 89 GLY A O 1
ATOM 703 N N . ARG A 1 90 ? -5.922 -16.532 -5.026 1.00 98.56 90 ARG A N 1
ATOM 704 C CA . ARG A 1 90 ? -4.596 -17.062 -4.650 1.00 98.56 90 ARG A CA 1
ATOM 705 C C . ARG A 1 90 ? -3.538 -16.863 -5.735 1.00 98.56 90 ARG A C 1
ATOM 707 O O . ARG A 1 90 ? -2.494 -16.293 -5.446 1.00 98.56 90 ARG A O 1
ATOM 714 N N . GLU A 1 91 ? -3.810 -17.318 -6.958 1.00 98.62 91 GLU A N 1
ATOM 715 C CA . GLU A 1 91 ? -2.856 -17.232 -8.079 1.00 98.62 91 GLU A CA 1
ATOM 716 C C . GLU A 1 91 ? -2.518 -15.773 -8.407 1.00 98.62 91 GLU A C 1
ATOM 718 O O . GLU A 1 91 ? -1.352 -15.417 -8.466 1.00 98.62 91 GLU A O 1
ATOM 723 N N . THR A 1 92 ? -3.529 -14.903 -8.465 1.00 98.75 92 THR A N 1
ATOM 724 C CA . THR A 1 92 ? -3.361 -13.454 -8.688 1.00 98.75 92 THR A CA 1
ATOM 725 C C . THR A 1 92 ? -2.378 -12.827 -7.701 1.00 98.75 92 THR A C 1
ATOM 727 O O . THR A 1 92 ? -1.500 -12.063 -8.094 1.00 98.75 92 THR A O 1
ATOM 730 N N . VAL A 1 93 ? -2.526 -13.147 -6.410 1.00 98.88 93 VAL A N 1
ATOM 731 C CA . VAL A 1 93 ? -1.657 -12.616 -5.352 1.00 98.88 93 VAL A CA 1
ATOM 732 C C . VAL A 1 93 ? -0.254 -13.213 -5.457 1.00 98.88 93 VAL A C 1
ATOM 734 O O . VAL A 1 93 ? 0.722 -12.477 -5.341 1.00 98.88 93 VAL A O 1
ATOM 737 N N . LEU A 1 94 ? -0.138 -14.520 -5.716 1.00 98.88 94 LEU A N 1
ATOM 738 C CA . LEU A 1 94 ? 1.152 -15.192 -5.880 1.00 98.88 94 LEU A CA 1
ATOM 739 C C . LEU A 1 94 ? 1.941 -14.638 -7.073 1.00 98.88 94 LEU A C 1
ATOM 741 O O . LEU A 1 94 ? 3.139 -14.389 -6.954 1.00 98.88 94 LEU A O 1
ATOM 745 N N . ASP A 1 95 ? 1.277 -14.418 -8.203 1.00 98.81 95 ASP A N 1
ATOM 746 C CA . ASP A 1 95 ? 1.892 -13.874 -9.411 1.00 98.81 95 ASP A CA 1
ATOM 747 C C . ASP A 1 95 ? 2.408 -12.450 -9.172 1.00 98.81 95 ASP A C 1
ATOM 749 O O . ASP A 1 95 ? 3.526 -12.131 -9.575 1.00 98.81 95 ASP A O 1
ATOM 753 N N . PHE A 1 96 ? 1.662 -11.623 -8.429 1.00 98.88 96 PHE A N 1
ATOM 754 C CA . PHE A 1 96 ? 2.151 -10.310 -8.006 1.00 98.88 96 PHE A CA 1
ATOM 755 C C . PHE A 1 96 ? 3.334 -10.405 -7.035 1.00 98.88 96 PHE A C 1
ATOM 757 O O . PHE A 1 96 ? 4.310 -9.684 -7.211 1.00 98.88 96 PHE A O 1
ATOM 764 N N . ILE A 1 97 ? 3.292 -11.301 -6.041 1.00 98.88 97 ILE A N 1
ATOM 765 C CA . ILE A 1 97 ? 4.417 -11.515 -5.113 1.00 98.88 97 ILE A CA 1
ATOM 766 C C . ILE A 1 97 ? 5.684 -11.901 -5.889 1.00 98.88 97 ILE A C 1
ATOM 768 O O . ILE A 1 97 ? 6.757 -11.350 -5.640 1.00 98.88 97 ILE A O 1
ATOM 772 N N . ASN A 1 98 ? 5.561 -12.818 -6.851 1.00 98.81 98 ASN A N 1
ATOM 773 C CA . ASN A 1 98 ? 6.673 -13.238 -7.698 1.00 98.81 98 ASN A CA 1
ATOM 774 C C . ASN A 1 98 ? 7.189 -12.086 -8.566 1.00 98.81 98 ASN A C 1
ATOM 776 O O . ASN A 1 98 ? 8.404 -11.900 -8.648 1.00 98.81 98 ASN A O 1
ATOM 780 N N . TRP A 1 99 ? 6.286 -11.296 -9.158 1.00 98.81 99 TRP A N 1
ATOM 781 C CA . TRP A 1 99 ? 6.649 -10.096 -9.907 1.00 98.81 99 TRP A CA 1
ATOM 782 C C . TRP A 1 99 ? 7.386 -9.091 -9.012 1.00 98.81 99 TRP A C 1
ATOM 784 O O . TRP A 1 99 ? 8.474 -8.652 -9.363 1.00 98.81 99 TRP A O 1
ATOM 794 N N . TYR A 1 100 ? 6.880 -8.779 -7.818 1.00 98.75 100 TYR A N 1
ATOM 795 C CA . TYR A 1 100 ? 7.534 -7.848 -6.894 1.00 98.75 100 TYR A CA 1
ATOM 796 C C . TYR A 1 100 ? 8.954 -8.318 -6.548 1.00 98.75 100 TYR A C 1
ATOM 798 O O . TYR A 1 100 ? 9.910 -7.552 -6.661 1.00 98.75 100 TYR A O 1
ATOM 806 N N . ILE A 1 101 ? 9.116 -9.594 -6.173 1.00 98.75 101 ILE A N 1
ATOM 807 C CA . ILE A 1 101 ? 10.422 -10.171 -5.816 1.00 98.75 101 ILE A CA 1
ATOM 808 C C . ILE A 1 101 ? 11.390 -10.121 -7.004 1.00 98.75 101 ILE A C 1
ATOM 810 O O . ILE A 1 101 ? 12.560 -9.784 -6.819 1.00 98.75 101 ILE A O 1
ATOM 814 N N . SER A 1 102 ? 10.934 -10.417 -8.227 1.00 98.31 102 SER A N 1
ATOM 815 C CA . SER A 1 102 ? 11.797 -10.357 -9.414 1.00 98.31 102 SER A CA 1
ATOM 816 C C . SER A 1 102 ? 12.187 -8.931 -9.816 1.00 98.31 102 SER A C 1
ATOM 818 O O . SER A 1 102 ? 13.153 -8.765 -10.557 1.00 98.31 102 SER A O 1
ATOM 820 N N . HIS A 1 103 ? 11.461 -7.919 -9.330 1.00 97.94 103 HIS A N 1
ATOM 821 C CA . HIS A 1 103 ? 11.693 -6.497 -9.609 1.00 97.94 103 HIS A CA 1
ATOM 822 C C . HIS A 1 103 ? 12.385 -5.753 -8.461 1.00 97.94 103 HIS A C 1
ATOM 824 O O . HIS A 1 103 ? 12.576 -4.537 -8.543 1.00 97.94 103 HIS A O 1
ATOM 830 N N . MET A 1 104 ? 12.803 -6.468 -7.412 1.00 98.25 104 MET A N 1
ATOM 831 C CA . MET A 1 104 ? 13.641 -5.904 -6.361 1.00 98.25 104 MET A CA 1
ATOM 832 C C . MET A 1 104 ? 14.977 -5.424 -6.928 1.00 98.25 104 MET A C 1
ATOM 834 O O . MET A 1 104 ? 15.779 -6.189 -7.469 1.00 98.25 104 MET A O 1
ATOM 838 N N . ASN A 1 105 ? 15.242 -4.137 -6.750 1.00 98.00 105 ASN A N 1
ATOM 839 C CA . ASN A 1 105 ? 16.472 -3.502 -7.166 1.00 98.00 105 ASN A CA 1
ATOM 840 C C . ASN A 1 105 ? 17.667 -4.056 -6.392 1.00 98.00 105 ASN A C 1
ATOM 842 O O . ASN A 1 105 ? 17.633 -4.317 -5.190 1.00 98.00 105 ASN A O 1
ATOM 846 N N . THR A 1 106 ? 18.793 -4.151 -7.081 1.00 97.31 106 THR A N 1
ATOM 847 C CA . THR A 1 106 ? 20.096 -4.327 -6.448 1.00 97.31 106 THR A CA 1
ATOM 848 C C . THR A 1 106 ? 20.621 -2.981 -5.955 1.00 97.31 106 THR A C 1
ATOM 850 O O . THR A 1 106 ? 20.225 -1.926 -6.441 1.00 97.31 106 THR A O 1
ATOM 853 N N . LYS A 1 107 ? 21.642 -3.003 -5.092 1.00 95.88 107 LYS A N 1
ATOM 854 C CA . LYS A 1 107 ? 22.376 -1.789 -4.693 1.00 95.88 107 LYS A CA 1
ATOM 855 C C . LYS A 1 107 ? 22.909 -0.968 -5.879 1.00 95.88 107 LYS A C 1
ATOM 857 O O . LYS A 1 107 ? 23.158 0.222 -5.735 1.00 95.88 107 LYS A O 1
ATOM 862 N N . THR A 1 108 ? 23.161 -1.612 -7.017 1.00 96.00 108 THR A N 1
ATOM 863 C CA . THR A 1 108 ? 23.686 -0.958 -8.222 1.00 96.00 108 THR A CA 1
ATOM 864 C C . THR A 1 108 ? 22.607 -0.466 -9.174 1.00 96.00 108 THR A C 1
ATOM 866 O O . THR A 1 108 ? 22.869 0.482 -9.906 1.00 96.00 108 THR A O 1
ATOM 869 N N . SER A 1 109 ? 21.439 -1.114 -9.202 1.00 94.69 109 SER A N 1
ATOM 870 C CA . SER A 1 109 ? 20.317 -0.666 -10.033 1.00 94.69 109 SER A CA 1
ATOM 871 C C . SER A 1 109 ? 19.465 0.377 -9.318 1.00 94.69 109 SER A C 1
ATOM 873 O O . SER A 1 109 ? 18.819 1.172 -9.990 1.00 94.69 109 SER A O 1
ATOM 875 N N . ASP A 1 110 ? 19.503 0.412 -7.981 1.00 96.38 110 ASP A N 1
ATOM 876 C CA . ASP A 1 110 ? 18.784 1.410 -7.206 1.00 96.38 110 ASP A CA 1
ATOM 877 C C . ASP A 1 110 ? 19.446 2.801 -7.258 1.00 96.38 110 ASP A C 1
ATOM 879 O O . ASP A 1 110 ? 20.606 2.969 -6.876 1.00 96.38 110 ASP A O 1
ATOM 883 N N . LEU A 1 111 ? 18.681 3.822 -7.644 1.00 93.12 111 LEU A N 1
ATOM 884 C CA . LEU A 1 111 ? 19.058 5.238 -7.680 1.00 93.12 111 LEU A CA 1
ATOM 885 C C . LEU A 1 111 ? 19.568 5.770 -6.335 1.00 93.12 111 LEU A C 1
ATOM 887 O O . LEU A 1 111 ? 20.407 6.672 -6.311 1.00 93.12 111 LEU A O 1
ATOM 891 N N . ASN A 1 112 ? 19.081 5.224 -5.220 1.00 93.44 112 ASN A N 1
ATOM 892 C CA . ASN A 1 112 ? 19.480 5.611 -3.872 1.00 93.44 112 ASN A CA 1
ATOM 893 C C . ASN A 1 112 ? 20.443 4.598 -3.217 1.00 93.44 112 ASN A C 1
ATOM 895 O O . ASN A 1 112 ? 20.852 4.787 -2.069 1.00 93.44 112 ASN A O 1
ATOM 899 N N . GLY A 1 113 ? 20.854 3.553 -3.942 1.00 95.69 113 GLY A N 1
ATOM 900 C CA . GLY A 1 113 ? 21.757 2.510 -3.464 1.00 95.69 113 GLY A CA 1
ATOM 901 C C . GLY A 1 113 ? 21.170 1.577 -2.398 1.00 95.69 113 GLY A C 1
ATOM 902 O O . GLY A 1 113 ? 21.943 0.961 -1.655 1.00 95.69 113 GLY A O 1
ATOM 903 N N . VAL A 1 114 ? 19.843 1.471 -2.299 1.00 97.25 114 VAL A N 1
ATOM 904 C CA . VAL A 1 114 ? 19.132 0.588 -1.365 1.00 97.25 114 VAL A CA 1
ATOM 905 C C . VAL A 1 114 ? 18.694 -0.677 -2.104 1.00 97.25 114 VAL A C 1
ATOM 907 O O . VAL A 1 114 ? 17.868 -0.632 -3.007 1.00 97.25 114 VAL A O 1
ATOM 910 N N . ALA A 1 115 ? 19.271 -1.824 -1.740 1.00 97.88 115 ALA A N 1
ATOM 911 C CA . ALA A 1 115 ? 18.865 -3.108 -2.310 1.00 97.88 115 ALA A CA 1
ATOM 912 C C . ALA A 1 115 ? 17.500 -3.534 -1.748 1.00 97.88 115 ALA A C 1
ATOM 914 O O . ALA A 1 115 ? 17.284 -3.398 -0.549 1.00 97.88 115 ALA A O 1
ATOM 915 N N . GLY A 1 116 ? 16.621 -4.072 -2.595 1.00 97.81 116 GLY A N 1
ATOM 916 C CA . GLY A 1 116 ? 15.280 -4.534 -2.226 1.00 97.81 116 GLY A CA 1
ATOM 917 C C . GLY A 1 116 ? 14.142 -3.554 -2.520 1.00 97.81 116 GLY A C 1
ATOM 918 O O . GLY A 1 116 ? 12.983 -3.936 -2.377 1.00 97.81 116 GLY A O 1
ATOM 919 N N . THR A 1 117 ? 14.438 -2.314 -2.928 1.00 98.00 117 THR A N 1
ATOM 920 C CA . THR A 1 117 ? 13.412 -1.354 -3.381 1.00 98.00 117 THR A CA 1
ATOM 921 C C . THR A 1 117 ? 12.790 -1.815 -4.697 1.00 98.00 117 THR A C 1
ATOM 923 O O . THR A 1 117 ? 13.395 -2.597 -5.424 1.00 98.00 117 THR A O 1
ATOM 926 N N . VAL A 1 118 ? 11.607 -1.313 -5.045 1.00 97.56 118 VAL A N 1
ATOM 927 C CA . VAL A 1 118 ? 10.959 -1.578 -6.340 1.00 97.56 118 VAL A CA 1
ATOM 928 C C . VAL A 1 118 ? 10.486 -0.248 -6.917 1.00 97.56 118 VAL A C 1
ATOM 930 O O . VAL A 1 118 ? 9.980 0.594 -6.179 1.00 97.56 118 VAL A O 1
ATOM 933 N N . TYR A 1 119 ? 10.691 -0.031 -8.217 1.00 97.56 119 TYR A N 1
ATOM 934 C CA . TYR A 1 119 ? 10.199 1.166 -8.905 1.00 97.56 119 TYR A CA 1
ATOM 935 C C . TYR A 1 119 ? 8.714 1.081 -9.243 1.00 97.56 119 TYR A C 1
ATOM 937 O O . TYR A 1 119 ? 8.119 0.006 -9.262 1.00 97.56 119 TYR A O 1
ATOM 945 N N . ASP A 1 120 ? 8.133 2.225 -9.582 1.00 97.25 120 ASP A N 1
ATOM 946 C CA . ASP A 1 120 ? 6.892 2.252 -10.341 1.00 97.25 120 ASP A CA 1
ATOM 947 C C . ASP A 1 120 ? 7.181 2.037 -11.841 1.00 97.25 120 ASP A C 1
ATOM 949 O O . ASP A 1 120 ? 8.240 2.427 -12.347 1.00 97.25 120 ASP A O 1
ATOM 953 N N . TYR A 1 121 ? 6.233 1.451 -12.576 1.00 97.19 121 TYR A N 1
ATOM 954 C CA . TYR A 1 121 ? 6.417 1.048 -13.974 1.00 97.19 121 TYR A CA 1
ATOM 955 C C . TYR A 1 121 ? 5.234 1.431 -14.864 1.00 97.19 121 TYR A C 1
ATOM 957 O O . TYR A 1 121 ? 4.081 1.415 -14.445 1.00 97.19 121 TYR A O 1
ATOM 965 N N . PHE A 1 122 ? 5.512 1.678 -16.141 1.00 97.19 122 PHE A N 1
ATOM 966 C CA . PHE A 1 122 ? 4.555 1.431 -17.213 1.00 97.19 122 PHE A CA 1
ATOM 967 C C . PHE A 1 122 ? 4.793 0.031 -17.771 1.00 97.19 122 PHE A C 1
ATOM 969 O O . PHE A 1 122 ? 5.914 -0.293 -18.171 1.00 97.19 122 PHE A O 1
ATOM 976 N N . ILE A 1 123 ? 3.735 -0.775 -17.823 1.00 97.56 123 ILE A N 1
ATOM 977 C CA . ILE A 1 123 ? 3.753 -2.107 -18.431 1.00 97.56 123 ILE A CA 1
ATOM 978 C C . ILE A 1 123 ? 2.940 -2.056 -19.717 1.00 97.56 123 ILE A C 1
ATOM 980 O O . ILE A 1 123 ? 1.829 -1.528 -19.725 1.00 97.56 123 ILE A O 1
ATOM 984 N N . PHE A 1 124 ? 3.494 -2.611 -20.790 1.00 97.00 124 PHE A N 1
ATOM 985 C CA . PHE A 1 124 ? 2.877 -2.732 -22.107 1.00 97.00 124 PHE A CA 1
ATOM 986 C C . PHE A 1 124 ? 2.808 -4.207 -22.475 1.00 97.00 124 PHE A C 1
ATOM 988 O O . PHE A 1 124 ? 3.819 -4.900 -22.373 1.00 97.00 124 PHE A O 1
ATOM 995 N N . GLN A 1 125 ? 1.662 -4.686 -22.953 1.00 96.12 125 GLN A N 1
ATOM 996 C CA . GLN A 1 125 ? 1.501 -6.087 -23.334 1.00 96.12 125 GLN A CA 1
ATOM 997 C C . GLN A 1 125 ? 0.796 -6.226 -24.675 1.00 96.12 125 GLN A C 1
ATOM 999 O O . GLN A 1 125 ? -0.334 -5.778 -24.847 1.00 96.12 125 GLN A O 1
ATOM 1004 N N . SER A 1 126 ? 1.453 -6.885 -25.621 1.00 95.19 126 SER A N 1
ATOM 1005 C CA . SER A 1 126 ? 0.888 -7.181 -26.933 1.00 95.19 126 SER A CA 1
ATOM 1006 C C . SER A 1 126 ? -0.132 -8.327 -26.895 1.00 95.19 126 SER A C 1
ATOM 1008 O O . SER A 1 126 ? -0.137 -9.170 -25.995 1.00 95.19 126 SER A O 1
ATOM 1010 N N . ASP A 1 127 ? -0.938 -8.433 -27.954 1.00 92.31 127 ASP A N 1
ATOM 1011 C CA . ASP A 1 127 ? -1.873 -9.554 -28.144 1.00 92.31 127 ASP A CA 1
ATOM 1012 C C . ASP A 1 127 ? -1.165 -10.919 -28.276 1.00 92.31 127 ASP A C 1
ATOM 1014 O O . ASP A 1 127 ? -1.769 -11.957 -28.010 1.00 92.31 127 ASP A O 1
ATOM 1018 N N . ASP A 1 128 ? 0.108 -10.933 -28.699 1.00 92.62 128 ASP A N 1
ATOM 1019 C CA . ASP A 1 128 ? 0.927 -12.147 -28.834 1.00 92.62 128 ASP A CA 1
ATOM 1020 C C . ASP A 1 128 ? 1.724 -12.509 -27.565 1.00 92.62 128 ASP A C 1
ATOM 1022 O O . ASP A 1 128 ? 2.479 -13.481 -27.582 1.00 92.62 128 ASP A O 1
ATOM 1026 N N . GLY A 1 129 ? 1.517 -11.780 -26.459 1.00 92.12 129 GLY A N 1
ATOM 1027 C CA . GLY A 1 129 ? 2.081 -12.089 -25.139 1.00 92.12 129 GLY A CA 1
ATOM 1028 C C . GLY A 1 129 ? 3.483 -11.532 -24.880 1.00 92.12 129 GLY A C 1
ATOM 1029 O O . GLY A 1 129 ? 4.125 -11.912 -23.905 1.00 92.12 129 GLY A O 1
ATOM 1030 N N . ARG A 1 130 ? 3.984 -10.634 -25.734 1.00 95.88 130 ARG A N 1
ATOM 1031 C CA . ARG A 1 130 ? 5.221 -9.888 -25.466 1.00 95.88 130 ARG A CA 1
ATOM 1032 C C . ARG A 1 130 ? 4.936 -8.774 -24.469 1.00 95.88 130 ARG A C 1
ATOM 1034 O O . ARG A 1 130 ? 3.892 -8.127 -24.539 1.00 95.88 130 ARG A O 1
ATOM 1041 N N . ILE A 1 131 ? 5.886 -8.543 -23.570 1.00 97.00 131 ILE A N 1
ATOM 1042 C CA . ILE A 1 131 ? 5.793 -7.530 -22.521 1.00 97.00 131 ILE A CA 1
ATOM 1043 C C . ILE A 1 131 ? 6.976 -6.576 -22.643 1.00 97.00 131 ILE A C 1
ATOM 1045 O O . ILE A 1 131 ? 8.102 -7.005 -22.884 1.00 97.00 131 ILE A O 1
ATOM 1049 N N . VAL A 1 132 ? 6.703 -5.283 -22.491 1.00 97.50 132 VAL A N 1
ATOM 1050 C CA . VAL A 1 132 ? 7.716 -4.245 -22.293 1.00 97.50 132 VAL A CA 1
ATOM 1051 C C . VAL A 1 132 ? 7.425 -3.550 -20.973 1.00 97.50 132 VAL A C 1
ATOM 1053 O O . VAL A 1 132 ? 6.290 -3.156 -20.709 1.00 97.50 132 VAL A O 1
ATOM 1056 N N . GLU A 1 133 ? 8.465 -3.377 -20.167 1.00 97.19 133 GLU A N 1
ATOM 1057 C CA . GLU A 1 133 ? 8.402 -2.687 -18.883 1.00 97.19 133 GLU A CA 1
ATOM 1058 C C . GLU A 1 133 ? 9.331 -1.477 -18.932 1.00 97.19 133 GLU A C 1
ATOM 1060 O O . GLU A 1 133 ? 10.493 -1.580 -19.330 1.00 97.19 133 GLU A O 1
ATOM 1065 N N . VAL A 1 134 ? 8.816 -0.311 -18.553 1.00 97.00 134 VAL A N 1
ATOM 1066 C CA . VAL A 1 134 ? 9.595 0.928 -18.484 1.00 97.00 134 VAL A CA 1
ATOM 1067 C C . VAL A 1 134 ? 9.386 1.516 -17.103 1.00 97.00 134 VAL A C 1
ATOM 1069 O O . VAL A 1 134 ? 8.249 1.808 -16.734 1.00 97.00 134 VAL A O 1
ATOM 1072 N N . THR A 1 135 ? 10.462 1.709 -16.336 1.00 96.81 135 THR A N 1
ATOM 1073 C CA . THR A 1 135 ? 10.347 2.401 -15.046 1.00 96.81 135 THR A CA 1
ATOM 1074 C C . THR A 1 135 ? 9.741 3.785 -15.277 1.00 96.81 135 THR A C 1
ATOM 1076 O O . THR A 1 135 ? 10.018 4.447 -16.285 1.00 96.81 135 THR A O 1
ATOM 1079 N N . HIS A 1 136 ? 8.919 4.264 -14.346 1.00 95.19 136 HIS A N 1
ATOM 1080 C CA . HIS A 1 136 ? 8.440 5.640 -14.395 1.00 95.19 136 HIS A CA 1
ATOM 1081 C C . HIS A 1 136 ? 9.624 6.614 -14.500 1.00 95.19 136 HIS A C 1
ATOM 1083 O O . HIS A 1 136 ? 9.577 7.565 -15.282 1.00 95.19 136 HIS A O 1
ATOM 1089 N N . HIS A 1 137 ? 10.729 6.332 -13.808 1.00 93.25 137 HIS A N 1
ATOM 1090 C CA . HIS A 1 137 ? 11.902 7.189 -13.826 1.00 93.25 137 HIS A CA 1
ATOM 1091 C C . HIS A 1 137 ? 12.436 7.337 -15.259 1.00 93.25 137 HIS A C 1
ATOM 1093 O O . HIS A 1 137 ? 12.596 8.455 -15.749 1.00 93.25 137 HIS A O 1
ATOM 1099 N N . ASP A 1 138 ? 12.615 6.241 -15.988 1.00 94.44 138 ASP A N 1
ATOM 1100 C CA . ASP A 1 138 ? 13.117 6.302 -17.361 1.00 94.44 138 ASP A CA 1
ATOM 1101 C C . ASP A 1 138 ? 12.103 6.933 -18.321 1.00 94.44 138 ASP A C 1
ATOM 1103 O O . ASP A 1 138 ? 12.476 7.756 -19.162 1.00 94.44 138 ASP A O 1
ATOM 1107 N N . ALA A 1 139 ? 10.810 6.637 -18.155 1.00 94.31 139 ALA A N 1
ATOM 1108 C CA . ALA A 1 139 ? 9.751 7.225 -18.973 1.00 94.31 139 ALA A CA 1
ATOM 1109 C C . ALA A 1 139 ? 9.702 8.762 -18.849 1.00 94.31 139 ALA A C 1
ATOM 1111 O O . ALA A 1 139 ? 9.531 9.477 -19.842 1.00 94.31 139 ALA A O 1
ATOM 1112 N N . TYR A 1 140 ? 9.894 9.285 -17.636 1.00 93.50 140 TYR A N 1
ATOM 1113 C CA . TYR A 1 140 ? 9.833 10.717 -17.338 1.00 93.50 140 TYR A CA 1
ATOM 1114 C C . TYR A 1 140 ? 11.182 11.447 -17.463 1.00 93.50 140 TYR A C 1
ATOM 1116 O O . TYR A 1 140 ? 11.223 12.675 -17.334 1.00 93.50 140 TYR A O 1
ATOM 1124 N N . ALA A 1 141 ? 12.278 10.752 -17.784 1.00 92.88 141 ALA A N 1
ATOM 1125 C CA . ALA A 1 141 ? 13.627 11.327 -17.804 1.00 92.88 141 ALA A CA 1
ATOM 1126 C C . ALA A 1 141 ? 13.758 12.571 -18.709 1.00 92.88 141 ALA A C 1
ATOM 1128 O O . ALA A 1 141 ? 14.416 13.548 -18.350 1.00 92.88 141 ALA A O 1
ATOM 1129 N N . SER A 1 142 ? 13.086 12.575 -19.866 1.00 91.31 142 SER A N 1
ATOM 1130 C CA . SER A 1 142 ? 13.095 13.717 -20.799 1.00 91.31 142 SER A CA 1
ATOM 1131 C C . SER A 1 142 ? 12.361 14.957 -20.274 1.00 91.31 142 SER A C 1
ATOM 1133 O O . SER A 1 142 ? 12.689 16.080 -20.658 1.00 91.31 142 SER A O 1
ATOM 1135 N N . GLN A 1 143 ? 11.389 14.763 -19.383 1.00 91.81 143 GLN A N 1
ATOM 1136 C CA . GLN A 1 143 ? 10.595 15.833 -18.781 1.00 91.81 143 GLN A CA 1
ATOM 1137 C C . GLN A 1 143 ? 11.284 16.395 -17.526 1.00 91.81 143 GLN A C 1
ATOM 1139 O O . GLN A 1 143 ? 11.142 17.582 -17.223 1.00 91.81 143 GLN A O 1
ATOM 1144 N N . TYR A 1 144 ? 12.087 15.572 -16.841 1.00 90.06 144 TYR A N 1
ATOM 1145 C CA . TYR A 1 144 ? 12.774 15.916 -15.594 1.00 90.06 144 TYR A CA 1
ATOM 1146 C C . TYR A 1 144 ? 14.284 15.601 -15.638 1.00 90.06 144 TYR A C 1
ATOM 1148 O O . TYR A 1 144 ? 14.772 14.781 -14.864 1.00 90.06 144 TYR A O 1
ATOM 1156 N N . PRO A 1 145 ? 15.079 16.298 -16.472 1.00 84.75 145 PRO A N 1
ATOM 1157 C CA . PRO A 1 145 ? 16.482 15.941 -16.726 1.00 84.75 145 PRO A CA 1
ATOM 1158 C C . PRO A 1 145 ? 17.445 16.159 -15.546 1.00 84.75 145 PRO A C 1
ATOM 1160 O O . PRO A 1 145 ? 18.595 15.734 -15.617 1.00 84.75 145 PRO A O 1
ATOM 1163 N N . ALA A 1 146 ? 17.026 16.871 -14.494 1.00 82.56 146 ALA A N 1
ATOM 1164 C CA . ALA A 1 146 ? 17.888 17.211 -13.357 1.00 82.56 146 ALA A CA 1
ATOM 1165 C C . ALA A 1 146 ? 17.434 16.582 -12.035 1.00 82.56 146 ALA A C 1
ATOM 1167 O O . ALA A 1 146 ? 18.275 16.129 -11.271 1.00 82.56 146 ALA A O 1
ATOM 1168 N N . ASN A 1 147 ? 16.126 16.569 -11.767 1.00 83.38 147 ASN A N 1
ATOM 1169 C CA . ASN A 1 147 ? 15.535 16.071 -10.526 1.00 83.38 147 ASN A CA 1
ATOM 1170 C C . ASN A 1 147 ? 14.254 15.327 -10.888 1.00 83.38 147 ASN A C 1
ATOM 1172 O O . ASN A 1 147 ? 13.178 15.926 -10.885 1.00 83.38 147 ASN A O 1
ATOM 1176 N N . ASN A 1 148 ? 14.391 14.065 -11.272 1.00 87.06 148 ASN A N 1
ATOM 1177 C CA . ASN A 1 148 ? 13.261 13.229 -11.628 1.00 87.06 148 ASN A CA 1
ATOM 1178 C C . ASN A 1 148 ? 12.618 12.645 -10.363 1.00 87.06 148 ASN A C 1
ATOM 1180 O O . ASN A 1 148 ? 13.266 11.848 -9.689 1.00 87.06 148 ASN A O 1
ATOM 1184 N N . PRO A 1 149 ? 11.383 13.040 -10.008 1.00 86.19 149 PRO A N 1
ATOM 1185 C CA . PRO A 1 149 ? 10.724 12.534 -8.810 1.00 86.19 149 PRO A CA 1
ATOM 1186 C C . PRO A 1 149 ? 10.026 11.182 -9.036 1.00 86.19 149 PRO A C 1
ATOM 1188 O O . PRO A 1 149 ? 9.392 10.686 -8.113 1.00 86.19 149 PRO A O 1
ATOM 1191 N N . HIS A 1 150 ? 10.075 10.627 -10.252 1.00 87.19 150 HIS A N 1
ATOM 1192 C CA . HIS A 1 150 ? 9.249 9.498 -10.680 1.00 87.19 150 HIS A CA 1
ATOM 1193 C C . HIS A 1 150 ? 9.928 8.134 -10.494 1.00 87.19 150 HIS A C 1
ATOM 1195 O O . HIS A 1 150 ? 9.885 7.309 -11.394 1.00 87.19 150 HIS A O 1
ATOM 1201 N N . ASP A 1 151 ? 10.580 7.897 -9.361 1.00 84.62 151 ASP A N 1
ATOM 1202 C CA . ASP A 1 151 ? 11.151 6.594 -9.012 1.00 84.62 151 ASP A CA 1
ATOM 1203 C C . ASP A 1 151 ? 10.157 5.736 -8.205 1.00 84.62 151 ASP A C 1
ATOM 1205 O O . ASP A 1 151 ? 9.358 5.002 -8.783 1.00 84.62 151 ASP A O 1
ATOM 1209 N N . TYR A 1 152 ? 10.188 5.851 -6.884 1.00 90.06 152 TYR A N 1
ATOM 1210 C CA . TYR A 1 152 ? 9.220 5.301 -5.935 1.00 90.06 152 TYR A CA 1
ATOM 1211 C C . TYR A 1 152 ? 8.927 6.392 -4.902 1.00 90.06 152 TYR A C 1
ATOM 1213 O O . TYR A 1 152 ? 9.797 7.218 -4.601 1.00 90.06 152 TYR A O 1
ATOM 1221 N N . ASP A 1 153 ? 7.714 6.448 -4.355 1.00 87.75 153 ASP A N 1
ATOM 1222 C CA . ASP A 1 153 ? 7.350 7.541 -3.436 1.00 87.75 153 ASP A CA 1
ATOM 1223 C C . ASP A 1 153 ? 8.137 7.453 -2.114 1.00 87.75 153 ASP A C 1
ATOM 1225 O O . ASP A 1 153 ? 8.664 8.455 -1.621 1.00 87.75 153 ASP A O 1
ATOM 1229 N N . SER A 1 154 ? 8.343 6.228 -1.623 1.00 94.25 154 SER A N 1
ATOM 1230 C CA . SER A 1 154 ? 9.125 5.912 -0.429 1.00 94.25 154 SER A CA 1
ATOM 1231 C C . SER A 1 154 ? 9.778 4.526 -0.533 1.00 94.25 154 SER A C 1
ATOM 1233 O O . SER A 1 154 ? 9.367 3.684 -1.328 1.00 94.25 154 SER A O 1
ATOM 1235 N N . THR A 1 155 ? 10.840 4.287 0.239 1.00 95.56 155 THR A N 1
ATOM 1236 C CA . THR A 1 155 ? 11.461 2.959 0.375 1.00 95.56 155 THR A CA 1
ATOM 1237 C C . THR A 1 155 ? 10.806 2.143 1.480 1.00 95.56 155 THR A C 1
ATOM 1239 O O . THR A 1 155 ? 10.617 0.939 1.338 1.00 95.56 155 THR A O 1
ATOM 1242 N N . ASP A 1 156 ? 10.497 2.790 2.602 1.00 96.25 156 ASP A N 1
ATOM 1243 C CA . ASP A 1 156 ? 10.091 2.138 3.844 1.00 96.25 156 ASP A CA 1
ATOM 1244 C C . ASP A 1 156 ? 8.683 1.537 3.757 1.00 96.25 156 ASP A C 1
ATOM 1246 O O . ASP A 1 156 ? 8.486 0.367 4.081 1.00 96.25 156 ASP A O 1
ATOM 1250 N N . SER A 1 157 ? 7.725 2.303 3.248 1.00 96.94 157 SER A N 1
ATOM 1251 C CA . SER A 1 157 ? 6.305 1.950 3.230 1.00 96.94 157 SER A CA 1
ATOM 1252 C C . SER A 1 157 ? 5.989 0.832 2.244 1.00 96.94 157 SER A C 1
ATOM 1254 O O . SER A 1 157 ? 5.266 -0.100 2.585 1.00 96.94 157 SER A O 1
ATOM 1256 N N . TYR A 1 158 ? 6.604 0.871 1.056 1.00 97.69 158 TYR A N 1
ATOM 1257 C CA . TYR A 1 158 ? 6.520 -0.202 0.058 1.00 97.69 158 TYR A CA 1
ATOM 1258 C C . TYR A 1 158 ? 6.981 -1.535 0.671 1.00 97.69 158 TYR A C 1
ATOM 1260 O O . TYR A 1 158 ? 6.259 -2.528 0.658 1.00 97.69 158 TYR A O 1
ATOM 1268 N N . ALA A 1 159 ? 8.163 -1.551 1.300 1.00 98.62 159 ALA A N 1
ATOM 1269 C CA . ALA A 1 159 ? 8.682 -2.761 1.932 1.00 98.62 159 ALA A CA 1
ATOM 1270 C C . ALA A 1 159 ? 7.827 -3.225 3.125 1.00 98.62 159 ALA A C 1
ATOM 1272 O O . ALA A 1 159 ? 7.630 -4.427 3.315 1.00 98.62 159 ALA A O 1
ATOM 1273 N N . ALA A 1 160 ? 7.312 -2.287 3.924 1.00 98.75 160 ALA A N 1
ATOM 1274 C CA . ALA A 1 160 ? 6.487 -2.586 5.087 1.00 98.75 160 ALA A CA 1
ATOM 1275 C C . ALA A 1 160 ? 5.141 -3.217 4.710 1.00 98.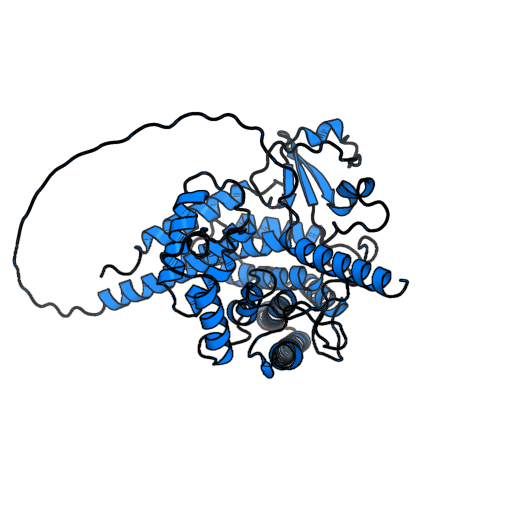75 160 ALA A C 1
ATOM 1277 O O . ALA A 1 160 ? 4.766 -4.243 5.284 1.00 98.75 160 ALA A O 1
ATOM 1278 N N . MET A 1 161 ? 4.450 -2.650 3.722 1.00 98.56 161 MET A N 1
ATOM 1279 C CA . MET A 1 161 ? 3.189 -3.193 3.220 1.00 98.56 161 MET A CA 1
ATOM 1280 C C . MET A 1 161 ? 3.403 -4.549 2.544 1.00 98.56 161 MET A C 1
ATOM 1282 O O . MET A 1 161 ? 2.656 -5.491 2.814 1.00 98.56 161 MET A O 1
ATOM 1286 N N . PHE A 1 162 ? 4.476 -4.709 1.763 1.00 98.88 162 PHE A N 1
ATOM 1287 C CA . PHE A 1 162 ? 4.786 -5.990 1.133 1.00 98.88 162 PHE A CA 1
ATOM 1288 C C . PHE A 1 162 ? 5.101 -7.102 2.154 1.00 98.88 162 PHE A C 1
ATOM 1290 O O . PHE A 1 162 ? 4.672 -8.241 1.974 1.00 98.88 162 PHE A O 1
ATOM 1297 N N . LEU A 1 163 ? 5.767 -6.797 3.277 1.00 98.94 163 LEU A N 1
ATOM 1298 C CA . LEU A 1 163 ? 5.936 -7.753 4.385 1.00 98.94 163 LEU A CA 1
ATOM 1299 C C . LEU A 1 163 ? 4.590 -8.230 4.954 1.00 98.94 163 LEU A C 1
ATOM 1301 O O . LEU A 1 163 ? 4.448 -9.410 5.283 1.00 98.94 163 LEU A O 1
ATOM 1305 N N . GLU A 1 164 ? 3.598 -7.341 5.051 1.00 98.75 164 GLU A N 1
ATOM 1306 C CA . GLU A 1 164 ? 2.244 -7.713 5.468 1.00 98.75 164 GLU A CA 1
ATOM 1307 C C . GLU A 1 164 ? 1.589 -8.655 4.447 1.00 98.75 164 GLU A C 1
ATOM 1309 O O . GLU A 1 164 ? 1.001 -9.663 4.842 1.00 98.75 164 GLU A O 1
ATOM 1314 N N . ILE A 1 165 ? 1.773 -8.407 3.143 1.00 98.88 165 ILE A N 1
ATOM 1315 C CA . ILE A 1 165 ? 1.303 -9.302 2.072 1.00 98.88 165 ILE A CA 1
ATOM 1316 C C . ILE A 1 165 ? 1.918 -10.691 2.182 1.00 98.88 165 ILE A C 1
ATOM 1318 O O . ILE A 1 165 ? 1.186 -11.677 2.123 1.00 98.88 165 ILE A O 1
ATOM 1322 N N . LEU A 1 166 ? 3.236 -10.792 2.373 1.00 98.94 166 LEU A N 1
ATOM 1323 C CA . LEU A 1 166 ? 3.910 -12.086 2.505 1.00 98.94 166 LEU A CA 1
ATOM 1324 C C . LEU A 1 166 ? 3.357 -12.892 3.689 1.00 98.94 166 LEU A C 1
ATOM 1326 O O . LEU A 1 166 ? 3.082 -14.087 3.552 1.00 98.94 166 LEU A O 1
ATOM 1330 N N . TYR A 1 167 ? 3.164 -12.242 4.840 1.00 98.88 167 TYR A N 1
ATOM 1331 C CA . TYR A 1 167 ? 2.585 -12.880 6.021 1.00 98.88 167 TYR A CA 1
ATOM 1332 C C . TYR A 1 167 ? 1.142 -13.346 5.770 1.00 98.88 167 TYR A C 1
ATOM 1334 O O . TYR A 1 167 ? 0.810 -14.510 6.009 1.00 98.88 167 TYR A O 1
ATOM 1342 N N . GLU A 1 168 ? 0.287 -12.454 5.267 1.00 98.81 168 GLU A N 1
ATOM 1343 C CA . GLU A 1 168 ? -1.139 -12.720 5.070 1.00 98.81 168 GLU A CA 1
ATOM 1344 C C . GLU A 1 168 ? -1.389 -13.756 3.963 1.00 98.81 168 GLU A C 1
ATOM 1346 O O . GLU A 1 168 ? -2.205 -14.659 4.150 1.00 98.81 168 GLU A O 1
ATOM 1351 N N . TYR A 1 169 ? -0.640 -13.707 2.856 1.00 98.88 169 TYR A N 1
ATOM 1352 C CA . TYR A 1 169 ? -0.696 -14.722 1.799 1.00 98.88 169 TYR A CA 1
ATOM 1353 C C . TYR A 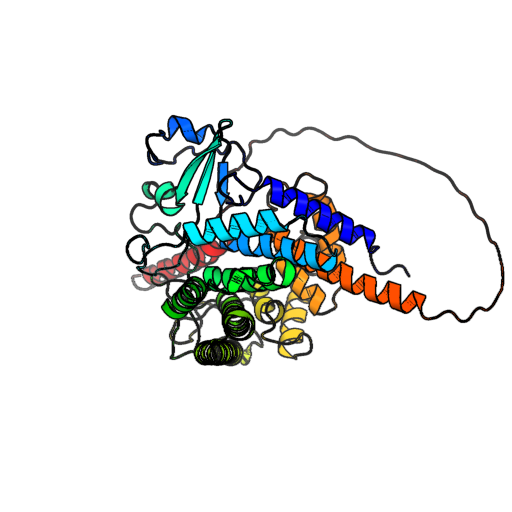1 169 ? -0.372 -16.115 2.348 1.00 98.88 169 TYR A C 1
ATOM 1355 O O . TYR A 1 169 ? -1.120 -17.065 2.114 1.00 98.88 169 TYR A O 1
ATOM 1363 N N . THR A 1 170 ? 0.713 -16.229 3.118 1.00 98.81 170 THR A N 1
ATOM 1364 C CA . THR A 1 170 ? 1.160 -17.508 3.688 1.00 98.81 170 THR A CA 1
ATOM 1365 C C . THR A 1 170 ? 0.103 -18.077 4.626 1.00 98.81 170 THR A C 1
ATOM 1367 O O . THR A 1 170 ? -0.323 -19.220 4.484 1.00 98.81 170 THR A O 1
ATOM 1370 N N . ARG A 1 171 ? -0.408 -17.249 5.540 1.00 98.19 171 ARG A N 1
ATOM 1371 C CA . ARG A 1 171 ? -1.417 -17.662 6.518 1.00 98.19 171 ARG A CA 1
ATOM 1372 C C . ARG A 1 171 ? -2.736 -18.102 5.872 1.00 98.19 171 ARG A C 1
ATOM 1374 O O . ARG A 1 171 ? -3.361 -19.042 6.355 1.00 98.19 171 ARG A O 1
ATOM 1381 N N . VAL A 1 172 ? -3.185 -17.405 4.826 1.00 98.50 172 VAL A N 1
ATOM 1382 C CA . VAL A 1 172 ? -4.516 -17.616 4.228 1.00 98.50 172 VAL A CA 1
ATOM 1383 C C . VAL A 1 172 ? -4.499 -18.662 3.114 1.00 98.50 172 VAL A C 1
ATOM 1385 O O . VAL A 1 172 ? -5.438 -19.449 2.999 1.00 98.50 172 VAL A O 1
ATOM 1388 N N . PHE A 1 173 ? -3.458 -18.689 2.282 1.00 98.50 173 PHE A N 1
ATOM 1389 C CA . PHE A 1 173 ? -3.449 -19.496 1.061 1.00 98.50 173 PHE A CA 1
ATOM 1390 C C . PHE A 1 173 ? -2.413 -20.614 1.041 1.00 98.50 173 PHE A C 1
ATOM 1392 O O . PHE A 1 173 ? -2.647 -21.628 0.375 1.00 98.50 173 PHE A O 1
ATOM 1399 N N . ASP A 1 174 ? -1.270 -20.428 1.699 1.00 98.00 174 ASP A N 1
ATOM 1400 C CA . ASP A 1 174 ? -0.117 -21.308 1.522 1.00 98.00 174 ASP A CA 1
ATOM 1401 C C . ASP A 1 174 ? 0.820 -21.297 2.736 1.00 98.00 174 ASP A C 1
ATOM 1403 O O . ASP A 1 174 ? 1.818 -20.581 2.767 1.00 98.00 174 ASP A O 1
ATOM 1407 N N . ASN A 1 175 ? 0.494 -22.104 3.748 1.00 96.81 175 ASN A N 1
ATOM 1408 C CA . ASN A 1 175 ? 1.155 -22.082 5.058 1.00 96.81 175 ASN A CA 1
ATOM 1409 C C . ASN A 1 175 ? 2.639 -22.513 5.040 1.00 96.81 175 ASN A C 1
ATOM 1411 O O . ASN A 1 175 ? 3.295 -22.453 6.074 1.00 96.81 175 ASN A O 1
ATOM 1415 N N . GLU A 1 176 ? 3.160 -22.959 3.895 1.00 97.19 176 GLU A N 1
ATOM 1416 C CA . GLU A 1 176 ? 4.563 -23.363 3.705 1.00 97.19 176 GLU A CA 1
ATOM 1417 C C . GLU A 1 176 ? 5.352 -22.345 2.855 1.00 97.19 176 GLU A C 1
ATOM 1419 O O . GLU A 1 176 ? 6.571 -22.452 2.733 1.00 97.19 176 GLU A O 1
ATOM 1424 N N . PHE A 1 177 ? 4.692 -21.328 2.279 1.00 98.25 177 PHE A N 1
ATOM 1425 C CA . PHE A 1 177 ? 5.299 -20.401 1.312 1.00 98.25 177 PHE A CA 1
ATOM 1426 C C . PHE A 1 177 ? 6.550 -19.674 1.836 1.00 98.25 177 PHE A C 1
ATOM 1428 O O . PHE A 1 177 ? 7.466 -19.389 1.064 1.00 98.25 177 PHE A O 1
ATOM 1435 N N . LEU A 1 178 ? 6.600 -19.371 3.137 1.00 98.25 178 LEU A N 1
ATOM 1436 C CA . LEU A 1 178 ? 7.686 -18.608 3.761 1.00 98.25 178 LEU A CA 1
ATOM 1437 C C . LEU A 1 178 ? 8.820 -19.453 4.353 1.00 98.25 178 LEU A C 1
ATOM 1439 O O . LEU A 1 178 ? 9.813 -18.870 4.798 1.00 98.25 178 LEU A O 1
ATOM 1443 N N . ASP A 1 179 ? 8.717 -20.784 4.349 1.00 93.94 179 ASP A N 1
ATOM 1444 C CA . ASP A 1 179 ? 9.669 -21.667 5.041 1.00 93.94 179 ASP A CA 1
ATOM 1445 C C . ASP A 1 179 ? 11.121 -21.493 4.550 1.00 93.94 179 ASP A C 1
ATOM 1447 O O . ASP A 1 179 ? 12.071 -21.664 5.317 1.00 93.94 179 ASP A O 1
ATOM 1451 N N . ASP A 1 180 ? 11.314 -21.096 3.289 1.00 93.94 180 ASP A N 1
ATOM 1452 C CA . ASP A 1 180 ? 12.621 -20.910 2.648 1.00 93.94 180 ASP A CA 1
ATOM 1453 C C . ASP A 1 180 ? 12.885 -19.464 2.173 1.00 93.94 180 ASP A C 1
ATOM 1455 O O . ASP A 1 180 ? 13.835 -19.211 1.432 1.00 93.94 180 ASP A O 1
ATOM 1459 N N . LYS A 1 181 ? 12.075 -18.486 2.604 1.00 97.56 181 LYS A N 1
ATOM 1460 C CA . LYS A 1 181 ? 12.113 -17.098 2.090 1.00 97.56 181 LYS A CA 1
ATOM 1461 C C . LYS A 1 181 ? 12.834 -16.110 3.005 1.00 97.56 181 LYS A C 1
ATOM 1463 O O . LYS A 1 181 ? 12.683 -14.897 2.856 1.00 97.56 181 LYS A O 1
ATOM 1468 N N . LYS A 1 182 ? 13.661 -16.606 3.930 1.00 98.50 182 LYS A N 1
ATOM 1469 C CA . LYS A 1 182 ? 14.364 -15.771 4.915 1.00 98.50 182 LYS A CA 1
ATOM 1470 C C . LYS A 1 182 ? 15.148 -14.616 4.286 1.00 98.50 182 LYS A C 1
ATOM 1472 O O . LYS A 1 182 ? 15.068 -13.505 4.786 1.00 98.50 182 LYS A O 1
ATOM 1477 N N . GLU A 1 183 ? 15.871 -14.847 3.194 1.00 98.56 183 GLU A N 1
ATOM 1478 C CA . GLU A 1 183 ? 16.680 -13.796 2.551 1.00 98.56 183 GLU A CA 1
ATOM 1479 C C . GLU A 1 183 ? 15.832 -12.645 1.984 1.00 98.56 183 GLU A C 1
ATOM 1481 O O . GLU A 1 183 ? 16.250 -11.488 2.029 1.00 98.56 183 GLU A O 1
ATOM 1486 N N . ILE A 1 184 ? 14.619 -12.935 1.507 1.00 98.62 184 ILE A N 1
ATOM 1487 C CA . ILE A 1 184 ? 13.680 -11.912 1.022 1.00 98.62 184 ILE A CA 1
ATOM 1488 C C . ILE A 1 184 ? 13.171 -11.069 2.194 1.00 98.62 184 ILE A C 1
ATOM 1490 O O . ILE A 1 184 ? 13.170 -9.843 2.119 1.00 98.62 184 ILE A O 1
ATOM 1494 N N . VAL A 1 185 ? 12.798 -11.714 3.303 1.00 98.88 185 VAL A N 1
ATOM 1495 C CA . VAL A 1 185 ? 12.331 -11.023 4.518 1.00 98.88 185 VAL A CA 1
ATOM 1496 C C . VAL A 1 185 ? 13.455 -10.186 5.135 1.00 98.88 185 VAL A C 1
ATOM 1498 O O . VAL A 1 185 ? 13.222 -9.046 5.530 1.00 98.88 185 VAL A O 1
ATOM 1501 N N . ASP A 1 186 ? 14.681 -10.717 5.166 1.00 98.88 186 ASP A N 1
ATOM 1502 C CA . ASP A 1 186 ? 15.883 -9.993 5.590 1.00 98.88 186 ASP A CA 1
ATOM 1503 C C . ASP A 1 186 ? 16.062 -8.715 4.754 1.00 98.88 186 ASP A C 1
ATOM 1505 O O . ASP A 1 186 ? 16.201 -7.627 5.308 1.00 98.88 186 ASP A O 1
ATOM 1509 N N . THR A 1 187 ? 15.979 -8.847 3.427 1.00 98.81 187 THR A N 1
ATOM 1510 C CA . THR A 1 187 ? 16.136 -7.734 2.482 1.00 98.81 187 THR A CA 1
ATOM 1511 C C . THR A 1 187 ? 15.085 -6.645 2.707 1.00 98.81 187 THR A C 1
ATOM 1513 O O . THR A 1 187 ? 15.426 -5.469 2.766 1.00 98.81 187 THR A O 1
ATOM 1516 N N . LEU A 1 188 ? 13.814 -7.010 2.887 1.00 98.88 188 LEU A N 1
ATOM 1517 C CA . LEU A 1 188 ? 12.731 -6.046 3.122 1.00 98.88 188 LEU A CA 1
ATOM 1518 C C . LEU A 1 188 ? 12.884 -5.299 4.452 1.00 98.88 188 LEU A C 1
ATOM 1520 O O . LEU A 1 188 ? 12.647 -4.094 4.519 1.00 98.88 188 LEU A O 1
ATOM 1524 N N . VAL A 1 189 ? 13.319 -5.992 5.509 1.00 98.88 189 VAL A N 1
ATOM 1525 C CA . VAL A 1 189 ? 13.639 -5.341 6.787 1.00 98.88 189 VAL A CA 1
ATOM 1526 C C . VAL A 1 189 ? 14.815 -4.377 6.616 1.00 98.88 189 VAL A C 1
ATOM 1528 O O . VAL A 1 189 ? 14.762 -3.263 7.134 1.00 98.88 189 VAL A O 1
ATOM 1531 N N . ASP A 1 190 ? 15.841 -4.751 5.851 1.00 98.81 190 ASP A N 1
ATOM 1532 C CA . ASP A 1 190 ? 16.979 -3.874 5.560 1.00 98.81 190 ASP A CA 1
ATOM 1533 C C . ASP A 1 190 ? 16.569 -2.628 4.753 1.00 98.81 190 ASP A C 1
ATOM 1535 O O . ASP A 1 190 ? 17.101 -1.544 5.008 1.00 98.81 190 ASP A O 1
ATOM 1539 N N . VAL A 1 191 ? 15.591 -2.736 3.842 1.00 98.69 191 VAL A N 1
ATOM 1540 C CA . VAL A 1 191 ? 15.016 -1.581 3.121 1.00 98.69 191 VAL A CA 1
ATOM 1541 C C . VAL A 1 191 ? 14.395 -0.578 4.097 1.00 98.69 191 VAL A C 1
ATOM 1543 O O . VAL A 1 191 ? 14.704 0.610 4.019 1.00 98.69 191 VAL A O 1
ATOM 1546 N N . ILE A 1 192 ? 13.575 -1.039 5.049 1.00 98.81 192 ILE A N 1
ATOM 1547 C CA . ILE A 1 192 ? 12.997 -0.177 6.098 1.00 98.81 192 ILE A CA 1
ATOM 1548 C C . ILE A 1 192 ? 14.115 0.454 6.941 1.00 98.81 192 ILE A C 1
ATOM 1550 O O . ILE A 1 192 ? 14.105 1.651 7.238 1.00 98.81 192 ILE A O 1
ATOM 1554 N N . MET A 1 193 ? 15.119 -0.341 7.318 1.00 98.75 193 MET A N 1
ATOM 1555 C CA . MET A 1 193 ? 16.227 0.127 8.150 1.00 98.75 193 MET A CA 1
ATOM 1556 C C . MET A 1 193 ? 17.153 1.120 7.433 1.00 98.75 193 MET A C 1
ATOM 1558 O O . MET A 1 193 ? 17.832 1.896 8.109 1.00 98.75 193 MET A O 1
ATOM 1562 N N . ALA A 1 194 ? 17.166 1.154 6.096 1.00 98.25 194 ALA A N 1
ATOM 1563 C CA . ALA A 1 194 ? 17.990 2.077 5.316 1.00 98.25 194 ALA A CA 1
ATOM 1564 C C . ALA A 1 194 ? 17.657 3.556 5.584 1.00 98.25 194 ALA A C 1
ATOM 1566 O O . ALA A 1 194 ? 18.530 4.419 5.444 1.00 98.25 194 ALA A O 1
ATOM 1567 N N . THR A 1 195 ? 16.426 3.850 6.010 1.00 98.31 195 THR A N 1
ATOM 1568 C CA . THR A 1 195 ? 15.970 5.208 6.331 1.00 98.31 195 THR A CA 1
ATOM 1569 C C . THR A 1 195 ? 15.614 5.410 7.804 1.00 98.31 195 THR A C 1
ATOM 1571 O O . THR A 1 195 ? 15.120 6.474 8.183 1.00 98.31 195 THR A O 1
ATOM 1574 N N . TYR A 1 196 ? 15.916 4.437 8.668 1.00 98.69 196 TYR A N 1
ATOM 1575 C CA . TYR A 1 196 ? 15.683 4.540 10.108 1.00 98.69 196 TYR A CA 1
ATOM 1576 C C . TYR A 1 196 ? 16.554 5.620 10.761 1.00 98.69 196 TYR A C 1
ATOM 1578 O O . TYR A 1 196 ? 17.761 5.715 10.522 1.00 98.69 196 TYR A O 1
ATOM 1586 N N . VAL A 1 197 ? 15.951 6.417 11.643 1.00 98.56 197 VAL A N 1
ATOM 1587 C CA . VAL A 1 197 ? 16.597 7.513 12.370 1.00 98.56 197 VAL A CA 1
ATOM 1588 C C . VAL A 1 197 ? 16.643 7.181 13.864 1.00 98.56 197 VAL A C 1
ATOM 1590 O O . VAL A 1 197 ? 15.694 7.483 14.588 1.00 98.56 197 VAL A O 1
ATOM 1593 N N . PRO A 1 198 ? 17.765 6.649 14.391 1.00 98.00 198 PRO A N 1
ATOM 1594 C CA . PRO A 1 198 ? 17.855 6.223 15.793 1.00 98.00 198 PRO A CA 1
ATOM 1595 C C . PRO A 1 198 ? 17.596 7.320 16.832 1.00 98.00 198 PRO A C 1
ATOM 1597 O O . PRO A 1 198 ? 17.305 7.020 17.981 1.00 98.00 198 PRO A O 1
ATOM 1600 N N . ALA A 1 199 ? 17.743 8.595 16.462 1.00 97.62 199 ALA A N 1
ATOM 1601 C CA . ALA A 1 199 ? 17.526 9.713 17.379 1.00 97.62 199 ALA A CA 1
ATOM 1602 C C . ALA A 1 199 ? 16.041 9.969 17.685 1.00 97.62 199 ALA A C 1
ATOM 1604 O O . ALA A 1 199 ? 15.737 10.571 18.714 1.00 97.62 199 ALA A O 1
ATOM 1605 N N . ILE A 1 200 ? 15.143 9.552 16.789 1.00 98.12 200 ILE A N 1
ATOM 1606 C CA . ILE A 1 200 ? 13.693 9.743 16.922 1.00 98.12 200 ILE A CA 1
ATOM 1607 C C . ILE A 1 200 ? 12.905 8.444 16.726 1.00 98.12 200 ILE A C 1
ATOM 1609 O O . ILE A 1 200 ? 11.688 8.490 16.806 1.00 98.12 200 ILE A O 1
ATOM 1613 N N . ASP A 1 201 ? 13.583 7.316 16.484 1.00 98.75 201 ASP A N 1
ATOM 1614 C CA . ASP A 1 201 ? 13.006 5.980 16.300 1.00 98.75 201 ASP A CA 1
ATOM 1615 C C . ASP A 1 201 ? 11.918 5.900 15.201 1.00 98.75 201 ASP A C 1
ATOM 1617 O O . ASP A 1 201 ? 10.957 5.141 15.309 1.00 98.75 201 ASP A O 1
ATOM 1621 N N . LEU A 1 202 ? 12.086 6.682 14.129 1.00 98.69 202 LEU A N 1
ATOM 1622 C CA . LEU A 1 202 ? 11.195 6.757 12.961 1.00 98.69 202 LEU A CA 1
ATOM 1623 C C . LEU A 1 202 ? 12.008 6.673 11.662 1.00 98.69 202 LEU A C 1
ATOM 1625 O O . LEU A 1 202 ? 13.214 6.928 11.673 1.00 98.69 202 LEU A O 1
ATOM 1629 N N . THR A 1 203 ? 11.360 6.358 10.547 1.00 98.69 203 THR A N 1
ATOM 1630 C CA . THR A 1 203 ? 11.946 6.319 9.200 1.00 98.69 203 THR A CA 1
ATOM 1631 C C . THR A 1 203 ? 11.583 7.567 8.396 1.00 98.69 203 THR A C 1
ATOM 1633 O O . THR A 1 203 ? 10.515 8.152 8.577 1.00 98.69 203 THR A O 1
ATOM 1636 N N . TYR A 1 204 ? 12.476 8.014 7.514 1.00 98.06 204 TYR A N 1
ATOM 1637 C CA . TYR A 1 204 ? 12.124 8.998 6.484 1.00 98.06 204 TYR A CA 1
ATOM 1638 C C . TYR A 1 204 ? 11.824 8.308 5.144 1.00 98.06 204 TYR A C 1
ATOM 1640 O O . TYR A 1 204 ? 12.325 7.216 4.895 1.00 98.06 204 TYR A O 1
ATOM 1648 N N . ALA A 1 205 ? 11.064 8.971 4.269 1.00 94.38 205 ALA A N 1
ATOM 1649 C CA . ALA A 1 205 ? 10.490 8.363 3.066 1.00 94.38 205 ALA A CA 1
ATOM 1650 C C . ALA A 1 205 ? 11.528 7.680 2.161 1.00 94.38 205 ALA A C 1
ATOM 1652 O O . ALA A 1 205 ? 11.363 6.525 1.789 1.00 94.38 205 ALA A O 1
ATOM 1653 N N . LYS A 1 206 ? 12.617 8.373 1.792 1.00 94.12 206 LYS A N 1
ATOM 1654 C CA . LYS A 1 206 ? 13.698 7.802 0.961 1.00 94.12 206 LYS A CA 1
ATOM 1655 C C . LYS A 1 206 ? 15.023 8.566 1.089 1.00 94.12 206 LYS A C 1
ATOM 1657 O O . LYS A 1 206 ? 15.001 9.740 1.463 1.00 94.12 206 LYS A O 1
ATOM 1662 N N . PRO A 1 207 ? 16.193 7.962 0.772 1.00 94.19 207 PRO A N 1
ATOM 1663 C CA . PRO A 1 207 ? 17.522 8.568 0.995 1.00 94.19 207 PRO A CA 1
ATOM 1664 C C . PRO A 1 207 ? 17.722 9.981 0.438 1.00 94.19 207 PRO A C 1
ATOM 1666 O O . PRO A 1 207 ? 18.362 10.812 1.084 1.00 94.19 207 PRO A O 1
ATOM 1669 N N . ASN A 1 208 ? 17.155 10.289 -0.729 1.00 90.69 208 ASN A N 1
ATOM 1670 C CA . ASN A 1 208 ? 17.229 11.620 -1.337 1.00 90.69 208 ASN A CA 1
ATOM 1671 C C . ASN A 1 208 ? 16.115 12.590 -0.877 1.00 90.69 208 ASN A C 1
ATOM 1673 O O . ASN A 1 208 ? 16.098 13.746 -1.305 1.00 90.69 208 ASN A O 1
ATOM 1677 N N . TYR A 1 209 ? 15.217 12.156 0.011 1.00 92.44 209 TYR A N 1
ATOM 1678 C CA . TYR A 1 209 ? 14.087 12.930 0.518 1.00 92.44 209 TYR A CA 1
ATOM 1679 C C . TYR A 1 209 ? 13.808 12.608 1.998 1.00 92.44 209 TYR A C 1
ATOM 1681 O O . TYR A 1 209 ? 12.919 11.837 2.356 1.00 92.44 209 TYR A O 1
ATOM 1689 N N . ALA A 1 210 ? 14.598 13.227 2.880 1.00 95.12 210 ALA A N 1
ATOM 1690 C CA . ALA A 1 210 ? 14.600 12.965 4.320 1.00 95.12 210 ALA A CA 1
ATOM 1691 C C . ALA A 1 210 ? 13.445 13.652 5.087 1.00 95.12 210 ALA A C 1
ATOM 1693 O O . ALA A 1 210 ? 13.671 14.442 6.010 1.00 95.12 210 ALA A O 1
ATOM 1694 N N . VAL A 1 211 ? 12.203 13.371 4.688 1.00 96.69 211 VAL A N 1
ATOM 1695 C CA . VAL A 1 211 ? 10.978 13.752 5.409 1.00 96.69 211 VAL A CA 1
ATOM 1696 C C . VAL A 1 211 ? 10.386 12.508 6.064 1.00 96.69 211 VAL A C 1
ATOM 1698 O O . VAL A 1 211 ? 10.279 11.467 5.430 1.00 96.69 211 VAL A O 1
ATOM 1701 N N . VAL A 1 212 ? 10.026 12.616 7.339 1.00 98.31 212 VAL A N 1
ATOM 1702 C CA . VAL A 1 212 ? 9.425 11.542 8.137 1.00 98.31 212 VAL A CA 1
ATOM 1703 C C . VAL A 1 212 ? 7.915 11.745 8.113 1.00 98.31 212 VAL A C 1
ATOM 1705 O O . VAL A 1 212 ? 7.427 12.720 8.693 1.00 98.31 212 VAL A O 1
ATOM 1708 N N . TYR A 1 213 ? 7.178 10.861 7.443 1.00 98.12 213 TYR A N 1
ATOM 1709 C CA . TYR A 1 213 ? 5.722 10.944 7.331 1.00 98.12 213 TYR A CA 1
ATOM 1710 C C . TYR A 1 213 ? 5.010 10.112 8.393 1.00 98.12 213 TYR A C 1
ATOM 1712 O O . TYR A 1 213 ? 5.468 9.041 8.792 1.00 98.12 213 TYR A O 1
ATOM 1720 N N . LEU A 1 214 ? 3.865 10.621 8.855 1.00 98.31 214 LEU A N 1
ATOM 1721 C CA . LEU A 1 214 ? 2.995 9.913 9.791 1.00 98.31 214 LEU A CA 1
ATOM 1722 C C . LEU A 1 214 ? 2.455 8.607 9.196 1.00 98.31 214 LEU A C 1
ATOM 1724 O O . LEU A 1 214 ? 2.458 7.594 9.887 1.00 98.31 214 LEU A O 1
ATOM 1728 N N . MET A 1 215 ? 1.992 8.653 7.944 1.00 98.00 215 MET A N 1
ATOM 1729 C CA . MET A 1 215 ? 1.409 7.507 7.238 1.00 98.00 215 MET A CA 1
ATOM 1730 C C . MET A 1 215 ? 2.435 6.383 7.094 1.00 98.00 215 MET A C 1
ATOM 1732 O O . MET A 1 215 ? 2.228 5.311 7.656 1.00 98.00 215 MET A O 1
ATOM 1736 N N . ASP A 1 216 ? 3.582 6.702 6.492 1.00 98.50 216 ASP A N 1
ATOM 1737 C CA . ASP A 1 216 ? 4.694 5.781 6.262 1.00 98.50 216 ASP A CA 1
ATOM 1738 C C . ASP A 1 216 ? 5.129 5.085 7.553 1.00 98.50 216 ASP A C 1
ATOM 1740 O O . ASP A 1 216 ? 5.291 3.872 7.614 1.00 98.50 216 ASP A O 1
ATOM 1744 N N . ASN A 1 217 ? 5.248 5.833 8.654 1.00 98.81 217 ASN A N 1
ATOM 1745 C CA . ASN A 1 217 ? 5.674 5.241 9.921 1.00 98.81 217 ASN A CA 1
ATOM 1746 C C . ASN A 1 217 ? 4.586 4.380 10.591 1.00 98.81 217 ASN A C 1
ATOM 1748 O O . ASN A 1 217 ? 4.917 3.476 11.362 1.00 98.81 217 ASN A O 1
ATOM 1752 N N . CYS A 1 218 ? 3.301 4.619 10.305 1.00 98.88 218 CYS A N 1
ATOM 1753 C CA . CYS A 1 218 ? 2.236 3.701 10.716 1.00 98.88 218 CYS A CA 1
ATOM 1754 C C . CYS A 1 218 ? 2.310 2.379 9.932 1.00 98.88 218 CYS A C 1
ATOM 1756 O O . CYS A 1 218 ? 2.095 1.313 10.508 1.00 98.88 218 CYS A O 1
ATOM 1758 N N . GLU A 1 219 ? 2.673 2.440 8.653 1.00 98.81 219 GLU A N 1
ATOM 1759 C CA . GLU A 1 219 ? 2.893 1.263 7.807 1.00 98.81 219 GLU A CA 1
ATOM 1760 C C . GLU A 1 219 ? 4.158 0.515 8.243 1.00 98.81 219 GLU A C 1
ATOM 1762 O O . GLU A 1 219 ? 4.117 -0.693 8.450 1.00 98.81 219 GLU A O 1
ATOM 1767 N N . VAL A 1 220 ? 5.256 1.217 8.536 1.00 98.88 220 VAL A N 1
ATOM 1768 C CA . VAL A 1 220 ? 6.492 0.631 9.087 1.00 98.88 220 VAL A CA 1
ATOM 1769 C C . VAL A 1 220 ? 6.253 -0.094 10.410 1.00 98.88 220 VAL A C 1
ATOM 1771 O O . VAL A 1 220 ? 6.805 -1.176 10.624 1.00 98.88 220 VAL A O 1
ATOM 1774 N N . PHE A 1 221 ? 5.407 0.452 11.292 1.00 98.88 221 PHE A N 1
ATOM 1775 C CA . PHE A 1 221 ? 4.985 -0.251 12.507 1.00 98.88 221 PHE A CA 1
ATOM 1776 C C . PHE A 1 221 ? 4.399 -1.633 12.172 1.00 98.88 221 PHE A C 1
ATOM 1778 O O . PHE A 1 221 ? 4.829 -2.632 12.760 1.00 98.88 221 PHE A O 1
ATOM 1785 N N . ARG A 1 222 ? 3.492 -1.702 11.189 1.00 98.38 222 ARG A N 1
ATOM 1786 C CA . ARG A 1 222 ? 2.895 -2.958 10.706 1.00 98.38 222 ARG A CA 1
ATOM 1787 C C . ARG A 1 222 ? 3.892 -3.862 10.008 1.00 98.38 222 ARG A C 1
ATOM 1789 O O . ARG A 1 222 ? 3.875 -5.062 10.264 1.00 98.38 222 ARG A O 1
ATOM 1796 N N . GLY A 1 223 ? 4.787 -3.309 9.196 1.00 98.81 223 GLY A N 1
ATOM 1797 C CA . GLY A 1 223 ? 5.846 -4.060 8.527 1.00 98.81 223 GLY A CA 1
ATOM 1798 C C . GLY A 1 223 ? 6.745 -4.786 9.525 1.00 98.81 223 GLY A C 1
ATOM 1799 O O . GLY A 1 223 ? 7.015 -5.976 9.367 1.00 98.81 223 GLY A O 1
ATOM 1800 N N . PHE A 1 224 ? 7.143 -4.120 10.615 1.00 98.94 224 PHE A N 1
ATOM 1801 C CA . PHE A 1 224 ? 7.889 -4.775 11.691 1.00 98.94 224 PHE A CA 1
ATOM 1802 C C . PHE A 1 224 ? 7.059 -5.826 12.442 1.00 98.94 224 PHE A C 1
ATOM 1804 O O . PHE A 1 224 ? 7.599 -6.878 12.785 1.00 98.94 224 PHE A O 1
ATOM 1811 N N . GLU A 1 225 ? 5.764 -5.595 12.690 1.00 98.88 225 GLU A N 1
ATOM 1812 C CA . GLU A 1 225 ? 4.895 -6.626 13.278 1.00 98.88 225 GLU A CA 1
ATOM 1813 C C . GLU A 1 225 ? 4.774 -7.861 12.373 1.00 98.88 225 GLU A C 1
ATOM 1815 O O . GLU A 1 225 ? 4.881 -8.991 12.855 1.00 98.88 225 GLU A O 1
ATOM 1820 N N . ALA A 1 226 ? 4.582 -7.656 11.069 1.00 98.88 226 ALA A N 1
ATOM 1821 C CA . ALA A 1 226 ? 4.509 -8.720 10.078 1.00 98.88 226 ALA A CA 1
ATOM 1822 C C . ALA A 1 226 ? 5.832 -9.490 10.011 1.00 98.88 226 ALA A C 1
ATOM 1824 O O . ALA A 1 226 ? 5.834 -10.708 10.171 1.00 98.88 226 ALA A O 1
ATOM 1825 N N . ALA A 1 227 ? 6.970 -8.799 9.899 1.00 98.94 227 ALA A N 1
ATOM 1826 C CA . ALA A 1 227 ? 8.288 -9.430 9.908 1.00 98.94 227 ALA A CA 1
ATOM 1827 C C . ALA A 1 227 ? 8.537 -10.242 11.189 1.00 98.94 227 ALA A C 1
ATOM 1829 O O . ALA A 1 227 ? 9.015 -11.373 11.116 1.00 98.94 227 ALA A O 1
ATOM 1830 N N . ALA A 1 228 ? 8.161 -9.719 12.362 1.00 98.94 228 ALA A N 1
ATOM 1831 C CA . ALA A 1 228 ? 8.280 -10.453 13.620 1.00 98.94 228 ALA A CA 1
ATOM 1832 C C . ALA A 1 228 ? 7.486 -11.769 13.599 1.00 98.94 228 ALA A C 1
ATOM 1834 O O . ALA A 1 228 ? 8.013 -12.811 13.997 1.00 98.94 228 ALA A O 1
ATOM 1835 N N . LYS A 1 229 ? 6.241 -11.739 13.105 1.00 98.81 229 LYS A N 1
ATOM 1836 C CA . LYS A 1 229 ? 5.415 -12.943 12.940 1.00 98.81 229 LYS A CA 1
ATOM 1837 C C . LYS A 1 229 ? 6.038 -13.906 11.937 1.00 98.81 229 LYS A C 1
ATOM 1839 O O . LYS A 1 229 ? 6.171 -15.083 12.246 1.00 98.81 229 LYS A O 1
ATOM 1844 N N . ILE A 1 230 ? 6.518 -13.413 10.794 1.00 98.88 230 ILE A N 1
ATOM 1845 C CA . ILE A 1 230 ? 7.191 -14.238 9.783 1.00 98.88 230 ILE A CA 1
ATOM 1846 C C . ILE A 1 230 ? 8.405 -14.968 10.380 1.00 98.88 230 ILE A C 1
ATOM 1848 O O . ILE A 1 230 ? 8.518 -16.194 10.262 1.00 98.88 230 ILE A O 1
ATOM 1852 N N . TYR A 1 231 ? 9.278 -14.244 11.087 1.00 98.81 231 TYR A N 1
ATOM 1853 C CA . TYR A 1 231 ? 10.444 -14.837 11.738 1.00 98.81 231 TYR A CA 1
ATOM 1854 C C . TYR A 1 231 ? 10.072 -15.838 12.836 1.00 98.81 231 TYR A C 1
ATOM 1856 O O . TYR A 1 231 ? 10.720 -16.877 12.955 1.00 98.81 231 TYR A O 1
ATOM 1864 N N . GLY A 1 232 ? 9.031 -15.571 13.625 1.00 98.44 232 GLY A N 1
ATOM 1865 C CA . GLY A 1 232 ? 8.624 -16.443 14.728 1.00 98.44 232 GLY A CA 1
ATOM 1866 C C . GLY A 1 232 ? 7.822 -17.681 14.308 1.00 98.44 232 GLY A C 1
ATOM 1867 O O . GLY A 1 232 ? 7.990 -18.766 14.884 1.00 98.44 232 GLY A O 1
ATOM 1868 N N . GLU A 1 233 ? 6.945 -17.535 13.318 1.00 98.06 233 GLU A N 1
ATOM 1869 C CA . GLU A 1 233 ? 5.935 -18.526 12.938 1.00 98.06 233 GLU A CA 1
ATOM 1870 C C . GLU A 1 233 ? 6.377 -19.432 11.790 1.00 98.06 233 GLU A C 1
ATOM 1872 O O . GLU A 1 233 ? 6.078 -20.624 11.856 1.00 98.06 233 GLU A O 1
ATOM 1877 N N . TYR A 1 234 ? 7.156 -18.933 10.828 1.00 98.31 234 TYR A N 1
ATOM 1878 C CA . TYR A 1 234 ? 7.549 -19.706 9.640 1.00 98.31 234 TYR A CA 1
ATOM 1879 C C . TYR A 1 234 ? 9.058 -19.973 9.611 1.00 98.31 234 TYR A C 1
ATOM 1881 O O . TYR A 1 234 ? 9.484 -21.122 9.625 1.00 98.31 234 TYR A O 1
ATOM 1889 N N . ILE A 1 235 ? 9.891 -18.932 9.729 1.00 98.06 235 ILE A N 1
ATOM 1890 C CA . ILE A 1 235 ? 11.360 -19.069 9.611 1.00 98.06 235 ILE A CA 1
ATOM 1891 C C . ILE A 1 235 ? 12.014 -19.642 10.884 1.00 98.06 235 ILE A C 1
ATOM 1893 O O . ILE A 1 235 ? 13.079 -20.256 10.828 1.00 98.06 235 ILE A O 1
ATOM 1897 N N . LYS A 1 236 ? 11.386 -19.452 12.050 1.00 97.44 236 LYS A N 1
ATOM 1898 C CA . LYS A 1 236 ? 11.892 -19.848 13.382 1.00 97.44 236 LYS A CA 1
ATOM 1899 C C . LYS A 1 236 ? 13.203 -19.157 13.803 1.00 97.44 236 LYS A C 1
ATOM 1901 O O . LYS A 1 236 ? 13.981 -19.727 14.568 1.00 97.44 236 LYS A O 1
ATOM 1906 N N . ASP A 1 237 ? 13.410 -17.907 13.389 1.00 98.38 237 ASP A N 1
ATOM 1907 C CA . ASP A 1 237 ? 14.544 -17.062 13.799 1.00 98.38 237 ASP A CA 1
ATOM 1908 C C . ASP A 1 237 ? 14.150 -16.145 14.972 1.00 98.38 237 ASP A C 1
ATOM 1910 O O . ASP A 1 237 ? 13.549 -15.084 14.800 1.00 98.38 237 ASP A O 1
ATOM 1914 N N . LYS A 1 238 ? 14.479 -16.568 16.199 1.00 98.50 238 LYS A N 1
ATOM 1915 C CA . LYS A 1 238 ? 14.096 -15.843 17.423 1.00 98.50 238 LYS A CA 1
ATOM 1916 C C . LYS A 1 238 ? 14.838 -14.526 17.631 1.00 98.50 238 LYS A C 1
ATOM 1918 O O . LYS A 1 238 ? 14.293 -13.638 18.280 1.00 98.50 238 LYS A O 1
ATOM 1923 N N . GLU A 1 239 ? 16.052 -14.392 17.104 1.00 98.75 239 GLU A N 1
ATOM 1924 C CA . GLU A 1 239 ? 16.810 -13.145 17.222 1.00 98.75 239 GLU A CA 1
ATOM 1925 C C . GLU A 1 239 ? 16.166 -12.059 16.358 1.00 98.75 239 GLU A C 1
ATOM 1927 O O . GLU A 1 239 ? 15.912 -10.950 16.831 1.00 98.75 239 GLU A O 1
ATOM 1932 N N . LYS A 1 240 ? 15.823 -12.405 15.114 1.00 98.81 240 LYS A N 1
ATOM 1933 C CA . LYS A 1 240 ? 15.167 -11.474 14.192 1.00 98.81 240 LYS A CA 1
ATOM 1934 C C . LYS A 1 240 ? 13.722 -11.173 14.570 1.00 98.81 240 LYS A C 1
ATOM 1936 O O . LYS A 1 240 ? 13.298 -10.025 14.451 1.00 98.81 240 LYS A O 1
ATOM 1941 N N . GLU A 1 241 ? 12.992 -12.154 15.102 1.00 98.88 241 GLU A N 1
ATOM 1942 C CA . GLU A 1 241 ? 11.674 -11.918 15.700 1.00 98.88 241 GLU A CA 1
ATOM 1943 C C . GLU A 1 241 ? 11.745 -10.825 16.780 1.00 98.88 241 GLU A C 1
ATOM 1945 O O . GLU A 1 241 ? 10.976 -9.863 16.739 1.00 98.88 241 GLU A O 1
ATOM 1950 N N . GLU A 1 242 ? 12.684 -10.938 17.725 1.00 98.88 242 GLU A N 1
ATOM 1951 C CA . GLU A 1 242 ? 12.828 -9.972 18.819 1.00 98.88 242 GLU A CA 1
ATOM 1952 C C . GLU A 1 242 ? 13.309 -8.599 18.329 1.00 98.88 242 GLU A C 1
ATOM 1954 O O . GLU A 1 242 ? 12.834 -7.562 18.805 1.00 98.88 242 GLU A O 1
ATOM 1959 N N . PHE A 1 243 ? 14.206 -8.574 17.338 1.00 98.88 243 PHE A N 1
ATOM 1960 C CA . PHE A 1 243 ? 14.632 -7.341 16.676 1.00 98.88 243 PHE A CA 1
ATOM 1961 C C . PHE A 1 243 ? 13.433 -6.579 16.099 1.00 98.88 243 PHE A C 1
ATOM 1963 O O . PHE A 1 243 ? 13.268 -5.389 16.384 1.00 98.88 243 PHE A O 1
ATOM 1970 N N . CYS A 1 244 ? 12.579 -7.256 15.328 1.00 98.94 244 CYS A N 1
ATOM 1971 C CA . CYS A 1 244 ? 11.409 -6.645 14.705 1.00 98.94 244 CYS A CA 1
ATOM 1972 C C . CYS A 1 244 ? 10.372 -6.205 15.750 1.00 98.94 244 CYS A C 1
ATOM 1974 O O . CYS A 1 244 ? 9.883 -5.079 15.673 1.00 98.94 244 CYS A O 1
ATOM 1976 N N . LYS A 1 245 ? 10.104 -7.010 16.791 1.00 98.88 245 LYS A N 1
ATOM 1977 C CA . LYS A 1 245 ? 9.223 -6.602 17.908 1.00 98.88 245 LYS A CA 1
ATOM 1978 C C . LYS A 1 245 ? 9.721 -5.341 18.606 1.00 98.88 245 LYS A C 1
ATOM 1980 O O . LYS A 1 245 ? 8.945 -4.423 18.869 1.00 98.88 245 LYS A O 1
ATOM 1985 N N . THR A 1 246 ? 11.024 -5.278 18.874 1.00 98.88 246 THR A N 1
ATOM 1986 C CA . THR A 1 246 ? 11.646 -4.114 19.509 1.00 98.88 246 THR A CA 1
ATOM 1987 C C . THR A 1 246 ? 11.478 -2.862 18.649 1.00 98.88 246 THR A C 1
ATOM 1989 O O . THR A 1 246 ? 11.096 -1.814 19.170 1.00 98.88 246 THR A O 1
ATOM 1992 N N . HIS A 1 247 ? 11.735 -2.949 17.340 1.00 98.88 247 HIS A N 1
ATOM 1993 C CA . HIS A 1 247 ? 11.608 -1.796 16.442 1.00 98.88 247 HIS A CA 1
ATOM 1994 C C . HIS A 1 247 ? 10.152 -1.378 16.230 1.00 98.88 247 HIS A C 1
ATOM 1996 O O . HIS A 1 247 ? 9.870 -0.185 16.283 1.00 98.88 247 HIS A O 1
ATOM 2002 N N . SER A 1 248 ? 9.218 -2.325 16.123 1.00 98.81 248 SER A N 1
ATOM 2003 C CA . SER A 1 248 ? 7.781 -2.029 16.111 1.00 98.81 248 SER A CA 1
ATOM 2004 C C . SER A 1 248 ? 7.370 -1.211 17.345 1.00 98.81 248 SER A C 1
ATOM 2006 O O . SER A 1 248 ? 6.783 -0.134 17.220 1.00 98.81 248 SER A O 1
ATOM 2008 N N . GLN A 1 249 ? 7.774 -1.632 18.551 1.00 98.75 249 GLN A N 1
ATOM 2009 C CA . GLN A 1 249 ? 7.444 -0.896 19.775 1.00 98.75 249 GLN A CA 1
ATOM 2010 C C . GLN A 1 249 ? 8.107 0.489 19.839 1.00 98.75 249 GLN A C 1
ATOM 2012 O O . GLN A 1 249 ? 7.501 1.442 20.336 1.00 98.75 249 GLN A O 1
ATOM 2017 N N . LYS A 1 250 ? 9.345 0.618 19.350 1.00 98.88 250 LYS A N 1
ATOM 2018 C CA . LYS A 1 250 ? 10.039 1.909 19.256 1.00 98.88 250 LYS A CA 1
ATOM 2019 C C . LYS A 1 250 ? 9.311 2.876 18.324 1.00 98.88 250 LYS A C 1
ATOM 2021 O O . LYS A 1 250 ? 9.005 3.984 18.754 1.00 98.88 250 LYS A O 1
ATOM 2026 N N . VAL A 1 251 ? 8.953 2.430 17.119 1.00 98.88 251 VAL A N 1
ATOM 2027 C CA . VAL A 1 251 ? 8.185 3.223 16.146 1.00 98.88 251 VAL A CA 1
ATOM 2028 C C . VAL A 1 251 ? 6.834 3.629 16.736 1.00 98.88 251 VAL A C 1
ATOM 2030 O O . VAL A 1 251 ? 6.494 4.810 16.730 1.00 98.88 251 VAL A O 1
ATOM 2033 N N . LYS A 1 252 ? 6.099 2.695 17.358 1.00 98.75 252 LYS A N 1
ATOM 2034 C CA . LYS A 1 252 ? 4.839 2.992 18.062 1.00 98.75 252 LYS A CA 1
ATOM 2035 C C . LYS A 1 252 ? 5.018 4.079 19.124 1.00 98.75 252 LYS A C 1
ATOM 2037 O O . LYS A 1 252 ? 4.268 5.054 19.148 1.00 98.75 252 LYS A O 1
ATOM 2042 N N . ASN A 1 253 ? 6.030 3.956 19.982 1.00 98.62 253 ASN A N 1
ATOM 2043 C CA . ASN A 1 253 ? 6.317 4.962 21.005 1.00 98.62 253 ASN A CA 1
ATOM 2044 C C . ASN A 1 253 ? 6.678 6.319 20.388 1.00 98.62 253 ASN A C 1
ATOM 2046 O O . ASN A 1 253 ? 6.229 7.358 20.875 1.00 98.62 253 ASN A O 1
ATOM 2050 N N . ALA A 1 254 ? 7.463 6.328 19.314 1.00 98.56 254 ALA A N 1
ATOM 2051 C CA . ALA A 1 254 ? 7.871 7.543 18.628 1.00 98.56 254 ALA A CA 1
ATOM 2052 C C . ALA A 1 254 ? 6.704 8.246 17.919 1.00 98.56 254 ALA A C 1
ATOM 2054 O O . ALA A 1 254 ? 6.602 9.470 17.983 1.00 98.56 254 ALA A O 1
ATOM 2055 N N . LEU A 1 255 ? 5.766 7.504 17.330 1.00 98.56 255 LEU A N 1
ATOM 2056 C CA . LEU A 1 255 ? 4.519 8.058 16.795 1.00 98.56 255 LEU A CA 1
ATOM 2057 C C . LEU A 1 255 ? 3.714 8.774 17.894 1.00 98.56 255 LEU A C 1
ATOM 2059 O O . LEU A 1 255 ? 3.252 9.901 17.711 1.00 98.56 255 LEU A O 1
ATOM 2063 N N . LEU A 1 256 ? 3.619 8.178 19.083 1.00 98.19 256 LEU A N 1
ATOM 2064 C CA . LEU A 1 256 ? 2.861 8.748 20.202 1.00 98.19 256 LEU A CA 1
ATOM 2065 C C . LEU A 1 256 ? 3.571 9.891 20.942 1.00 98.19 256 LEU A C 1
ATOM 2067 O O . LEU A 1 256 ? 2.925 10.598 21.712 1.00 98.19 256 LEU A O 1
ATOM 2071 N N . THR A 1 257 ? 4.875 10.087 20.734 1.00 96.75 257 THR A N 1
ATOM 2072 C CA . THR A 1 257 ? 5.673 11.085 21.475 1.00 96.75 257 THR A CA 1
ATOM 2073 C C . THR A 1 257 ? 6.264 12.179 20.588 1.00 96.75 257 THR A C 1
ATOM 2075 O O . THR A 1 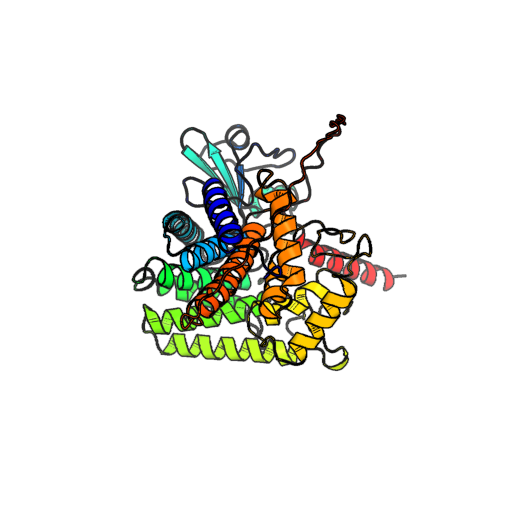257 ? 6.272 13.345 20.976 1.00 96.75 257 THR A O 1
ATOM 2078 N N . THR A 1 258 ? 6.732 11.833 19.389 1.00 97.00 258 THR A N 1
ATOM 2079 C CA . THR A 1 258 ? 7.337 12.766 18.428 1.00 97.00 258 THR A CA 1
ATOM 2080 C C . THR A 1 258 ? 6.290 13.347 17.483 1.00 97.00 258 THR A C 1
ATOM 2082 O O . THR A 1 258 ? 6.289 14.561 17.240 1.00 97.00 258 THR A O 1
ATOM 2085 N N . MET A 1 259 ? 5.389 12.510 16.956 1.00 97.25 259 MET A N 1
ATOM 2086 C CA . MET A 1 259 ? 4.359 12.961 16.013 1.00 97.25 259 MET A CA 1
ATOM 2087 C C . MET A 1 259 ? 3.158 13.579 16.723 1.00 97.25 259 MET A C 1
ATOM 2089 O O . MET A 1 259 ? 2.601 14.550 16.218 1.00 97.25 259 MET A O 1
ATOM 2093 N N . TRP A 1 260 ? 2.776 13.081 17.899 1.00 97.56 260 TRP A N 1
ATOM 2094 C CA . TRP A 1 260 ? 1.686 13.671 18.674 1.00 97.56 260 TRP A CA 1
ATOM 2095 C C . TRP A 1 260 ? 2.047 15.070 19.198 1.00 97.56 260 TRP A C 1
ATOM 2097 O O . TRP A 1 260 ? 3.056 15.275 19.875 1.00 97.56 260 TRP A O 1
ATOM 2107 N N . ALA A 1 261 ? 1.210 16.053 18.886 1.00 95.94 261 ALA A N 1
ATOM 2108 C CA . ALA A 1 261 ? 1.317 17.426 19.345 1.00 95.94 261 ALA A CA 1
ATOM 2109 C C . ALA A 1 261 ? 0.261 17.691 20.428 1.00 95.94 261 ALA A C 1
ATOM 2111 O O . ALA A 1 261 ? -0.877 18.051 20.129 1.00 95.94 261 ALA A O 1
ATOM 2112 N N . GLU A 1 262 ? 0.659 17.533 21.695 1.00 94.50 262 GLU A N 1
ATOM 2113 C CA . GLU A 1 262 ? -0.241 17.618 22.859 1.00 94.50 262 GLU A CA 1
ATOM 2114 C C . GLU A 1 262 ? -1.050 18.927 22.900 1.00 94.50 262 GLU A C 1
ATOM 2116 O O . GLU A 1 262 ? -2.255 18.895 23.127 1.00 94.50 262 GLU A O 1
ATOM 2121 N N . GLU A 1 263 ? -0.416 20.064 22.583 1.00 93.56 263 GLU A N 1
ATOM 2122 C CA . GLU A 1 263 ? -1.049 21.396 22.551 1.00 93.56 263 GLU A CA 1
ATOM 2123 C C . GLU A 1 263 ? -2.257 21.479 21.600 1.00 93.56 263 GLU A C 1
ATOM 2125 O O . GLU A 1 263 ? -3.205 22.214 21.867 1.00 93.56 263 GLU A O 1
ATOM 2130 N N . TYR A 1 264 ? -2.237 20.715 20.505 1.00 92.94 264 TYR A N 1
ATOM 2131 C CA . TYR A 1 264 ? -3.263 20.752 19.456 1.00 92.94 264 TYR A CA 1
ATOM 2132 C C . TYR A 1 264 ? -4.167 19.509 19.460 1.00 92.94 264 TYR A C 1
ATOM 2134 O O . TYR A 1 264 ? -5.136 19.436 18.690 1.00 92.94 264 TYR A O 1
ATOM 2142 N N . SER A 1 265 ? -3.854 18.537 20.324 1.00 95.62 265 SER A N 1
ATOM 2143 C CA . SER A 1 265 ? -4.491 17.218 20.397 1.00 95.62 265 SER A CA 1
ATOM 2144 C C . SER A 1 265 ? -4.620 16.566 19.015 1.00 95.62 265 SER A C 1
ATOM 2146 O O . SER A 1 265 ? -5.701 16.138 18.609 1.00 95.62 265 SER A O 1
ATOM 2148 N N . CYS A 1 266 ? -3.524 16.571 18.258 1.00 96.56 266 CYS A N 1
ATOM 2149 C CA . CYS A 1 266 ? -3.439 15.967 16.933 1.00 96.56 266 CYS A CA 1
ATOM 2150 C C . CYS A 1 266 ? -2.025 15.452 16.650 1.00 96.56 266 CYS A C 1
ATOM 2152 O O . CYS A 1 266 ? -1.068 15.797 17.342 1.00 96.56 266 CYS A O 1
ATOM 2154 N N . PHE A 1 267 ? -1.884 14.642 15.610 1.00 97.44 267 PHE A N 1
ATOM 2155 C CA . PHE A 1 267 ? -0.603 14.236 15.059 1.00 97.44 267 PHE A CA 1
ATOM 2156 C C . PHE A 1 267 ? -0.106 15.242 14.016 1.00 97.44 267 PHE A C 1
ATOM 2158 O O . PHE A 1 267 ? -0.865 15.790 13.214 1.00 97.44 267 PHE A O 1
ATOM 2165 N N . LYS A 1 268 ? 1.207 15.443 13.979 1.00 96.38 268 LYS A N 1
ATOM 2166 C CA . LYS A 1 268 ? 1.893 16.100 12.869 1.00 96.38 268 LYS A CA 1
ATOM 2167 C C . LYS A 1 268 ? 1.869 15.163 11.667 1.00 96.38 268 LYS A C 1
ATOM 2169 O O . LYS A 1 268 ? 2.275 14.014 11.792 1.00 96.38 268 LYS A O 1
ATOM 2174 N N . ALA A 1 269 ? 1.453 15.665 10.505 1.00 96.00 269 ALA A N 1
ATOM 2175 C CA . ALA A 1 269 ? 1.479 14.890 9.262 1.00 96.00 269 ALA A CA 1
ATOM 2176 C C . ALA A 1 269 ? 2.908 14.495 8.844 1.00 96.00 269 ALA A C 1
ATOM 2178 O O . ALA A 1 269 ? 3.114 13.444 8.241 1.00 96.00 269 ALA A O 1
ATOM 2179 N N . ALA A 1 270 ? 3.891 15.339 9.177 1.00 97.00 270 ALA A N 1
ATOM 2180 C CA . ALA A 1 270 ? 5.297 15.085 8.908 1.00 97.00 270 ALA A CA 1
ATOM 2181 C C . ALA A 1 270 ? 6.231 15.835 9.869 1.00 97.00 270 ALA A C 1
ATOM 2183 O O . ALA A 1 270 ? 5.929 16.945 10.336 1.00 97.00 270 ALA A O 1
ATOM 2184 N N . VAL A 1 271 ? 7.411 15.260 10.093 1.00 97.31 271 VAL A N 1
ATOM 2185 C CA . VAL A 1 271 ? 8.543 15.881 10.792 1.00 97.31 271 VAL A CA 1
ATOM 2186 C C . VAL A 1 271 ? 9.831 15.732 9.979 1.00 97.31 271 VAL A C 1
ATOM 2188 O O . VAL A 1 271 ? 9.911 14.950 9.035 1.00 97.31 271 VAL A O 1
ATOM 2191 N N . PHE A 1 272 ? 10.854 16.507 10.320 1.00 97.56 272 PHE A N 1
ATOM 2192 C CA . PHE A 1 272 ? 12.218 16.256 9.858 1.00 97.56 272 PHE A CA 1
ATOM 2193 C C . PHE A 1 272 ? 12.912 15.227 10.756 1.00 97.56 272 PHE A C 1
ATOM 2195 O O . PHE A 1 272 ? 12.422 14.881 11.830 1.00 97.56 272 PHE A O 1
ATOM 2202 N N . THR A 1 273 ? 14.104 14.785 10.358 1.00 97.19 273 THR A N 1
ATOM 2203 C CA . THR A 1 273 ? 14.917 13.805 11.103 1.00 97.19 273 THR A CA 1
ATOM 2204 C C . THR A 1 273 ? 15.370 14.281 12.492 1.00 97.19 273 THR A C 1
ATOM 2206 O O . THR A 1 273 ? 15.943 13.503 13.248 1.00 97.19 273 THR A O 1
ATOM 2209 N N . ASP A 1 274 ? 15.141 15.551 12.844 1.00 96.38 274 ASP A N 1
ATOM 2210 C CA . ASP A 1 274 ? 15.343 16.100 14.191 1.00 96.38 274 ASP A CA 1
ATOM 2211 C C . ASP A 1 274 ? 14.045 16.176 15.026 1.00 96.38 274 ASP A C 1
ATOM 2213 O O . ASP A 1 274 ? 14.041 16.758 16.111 1.00 96.38 274 ASP A O 1
ATOM 2217 N N . GLY A 1 275 ? 12.938 15.622 14.518 1.00 95.75 275 GLY A N 1
ATOM 2218 C CA . GLY A 1 275 ? 11.623 15.588 15.164 1.00 95.75 275 GLY A CA 1
ATOM 2219 C C . GLY A 1 275 ? 10.826 16.895 15.076 1.00 95.75 275 GLY A C 1
ATOM 2220 O O . GLY A 1 275 ? 9.700 16.974 15.586 1.00 95.75 275 GLY A O 1
ATOM 2221 N N . LYS A 1 276 ? 11.364 17.945 14.439 1.00 95.19 276 LYS A N 1
ATOM 2222 C CA . LYS A 1 276 ? 10.628 19.204 14.260 1.00 95.19 276 LYS A CA 1
ATOM 2223 C C . LYS A 1 276 ? 9.572 19.077 13.160 1.00 95.19 276 LYS A C 1
ATOM 2225 O O . LYS A 1 276 ? 9.834 18.411 12.163 1.00 95.19 276 LYS A O 1
ATOM 2230 N N . PRO A 1 277 ? 8.414 19.751 13.288 1.00 93.12 277 PRO A N 1
ATOM 2231 C CA . PRO A 1 277 ? 7.386 19.755 12.247 1.00 93.12 277 PRO A CA 1
ATOM 2232 C C . PRO A 1 277 ? 7.939 20.168 10.875 1.00 93.12 277 PRO A C 1
ATOM 2234 O O . PRO A 1 277 ? 8.656 21.166 10.771 1.00 93.12 277 PRO A O 1
ATOM 2237 N N . ALA A 1 278 ? 7.563 19.431 9.827 1.00 91.31 278 ALA A N 1
ATOM 2238 C CA . ALA A 1 278 ? 7.929 19.745 8.442 1.00 91.31 278 ALA A CA 1
ATOM 2239 C C . ALA A 1 278 ? 6.965 20.742 7.762 1.00 91.31 278 ALA A C 1
ATOM 2241 O O . ALA A 1 278 ? 7.165 21.128 6.611 1.00 91.31 278 ALA A O 1
ATOM 2242 N N . GLY A 1 279 ? 5.939 21.199 8.483 1.00 87.25 279 GLY A N 1
ATOM 2243 C CA . GLY A 1 279 ? 4.948 22.164 8.022 1.00 87.25 279 GLY A CA 1
ATOM 2244 C C . GLY A 1 279 ? 4.071 22.670 9.166 1.00 87.25 279 GLY A C 1
ATOM 2245 O O . GLY A 1 279 ? 4.225 22.254 10.316 1.00 87.25 279 GLY A O 1
ATOM 2246 N N . GLU A 1 280 ? 3.164 23.589 8.843 1.00 86.94 280 GLU A N 1
ATOM 2247 C CA . GLU A 1 280 ? 2.138 24.070 9.773 1.00 86.94 280 GLU A CA 1
ATOM 2248 C C . GLU A 1 280 ? 1.012 23.032 9.917 1.00 86.94 280 GLU A C 1
ATOM 2250 O O . GLU A 1 280 ? 0.768 22.234 9.009 1.00 86.94 280 GLU A O 1
ATOM 2255 N N . LEU A 1 281 ? 0.343 23.035 11.072 1.00 89.06 281 LEU A N 1
ATOM 2256 C CA . LEU A 1 281 ? -0.812 22.181 11.345 1.00 89.06 281 LEU A CA 1
ATOM 2257 C C . LEU A 1 281 ? -2.085 22.913 10.911 1.00 89.06 281 LEU A C 1
ATOM 2259 O O . LEU A 1 281 ? -2.414 23.957 11.470 1.00 89.06 281 LEU A O 1
ATOM 2263 N N . ASP A 1 282 ? -2.804 22.349 9.944 1.00 90.38 282 ASP A N 1
ATOM 2264 C CA . ASP A 1 282 ? -4.099 22.863 9.488 1.00 90.38 282 ASP A CA 1
ATOM 2265 C C . ASP A 1 282 ? -5.060 21.705 9.223 1.00 90.38 282 ASP A C 1
ATOM 2267 O O . ASP A 1 282 ? -5.116 21.151 8.129 1.00 90.38 282 ASP A O 1
ATOM 2271 N N . LEU A 1 283 ? -5.835 21.342 10.242 1.00 91.62 283 LEU A N 1
ATOM 2272 C CA . LEU A 1 283 ? -6.780 20.227 10.168 1.00 91.62 283 LEU A CA 1
ATOM 2273 C C . LEU A 1 283 ? -8.035 20.549 9.342 1.00 91.62 283 LEU A C 1
ATOM 2275 O O . LEU A 1 283 ? -8.857 19.663 9.137 1.00 91.62 283 LEU A O 1
ATOM 2279 N N . THR A 1 284 ? -8.181 21.777 8.831 1.00 90.88 284 THR A N 1
ATOM 2280 C CA . THR A 1 284 ? -9.233 22.094 7.853 1.00 90.88 284 THR A CA 1
ATOM 2281 C C . THR A 1 284 ? -8.861 21.634 6.445 1.00 90.88 284 THR A C 1
ATOM 2283 O O . THR A 1 284 ? -9.737 21.470 5.593 1.00 90.88 284 THR A O 1
ATOM 2286 N N . ASN A 1 285 ? -7.574 21.372 6.203 1.00 91.00 285 ASN A N 1
ATOM 2287 C CA . ASN A 1 285 ? -7.106 20.772 4.970 1.00 91.00 285 ASN A CA 1
ATOM 2288 C C . ASN A 1 285 ? -7.289 19.245 5.013 1.00 91.00 285 ASN A C 1
ATOM 2290 O O . ASN A 1 285 ? -6.701 18.555 5.850 1.00 91.00 285 ASN A O 1
ATOM 2294 N N . PHE A 1 286 ? -8.078 18.704 4.082 1.00 93.38 286 PHE A N 1
ATOM 2295 C CA . PHE A 1 286 ? -8.407 17.277 4.055 1.00 93.38 286 PHE A CA 1
ATOM 2296 C C . PHE A 1 286 ? -7.157 16.392 3.949 1.00 93.38 286 PHE A C 1
ATOM 2298 O O . PHE A 1 286 ? -6.954 15.496 4.768 1.00 93.38 286 PHE A O 1
ATOM 2305 N N . TYR A 1 287 ? -6.283 16.677 2.984 1.00 91.38 287 TYR A N 1
ATOM 2306 C CA . TYR A 1 287 ? -5.013 15.979 2.788 1.00 91.38 287 TYR A CA 1
ATOM 2307 C C . TYR A 1 287 ? -3.881 17.002 2.604 1.00 91.38 287 TYR A C 1
ATOM 2309 O O . TYR A 1 287 ? -4.047 17.947 1.828 1.00 91.38 287 TYR A O 1
ATOM 2317 N N . PRO A 1 288 ? -2.734 16.869 3.296 1.00 89.19 288 PRO A N 1
ATOM 2318 C CA . PRO A 1 288 ? -2.288 15.726 4.107 1.00 89.19 288 PRO A CA 1
ATOM 2319 C C . PRO A 1 288 ? -2.527 15.877 5.619 1.00 89.19 288 PRO A C 1
ATOM 2321 O O . PRO A 1 288 ? -1.814 15.289 6.419 1.00 89.19 288 PRO A O 1
ATOM 2324 N N . GLN A 1 289 ? -3.455 16.730 6.056 1.00 91.12 289 GLN A N 1
ATOM 2325 C CA . GLN A 1 289 ? -3.559 17.065 7.481 1.00 91.12 289 GLN A CA 1
ATOM 2326 C C . GLN A 1 289 ? -4.621 16.226 8.189 1.00 91.12 289 GLN A C 1
ATOM 2328 O O . GLN A 1 289 ? -4.270 15.413 9.042 1.00 91.12 289 GLN A O 1
ATOM 2333 N N . ALA A 1 290 ? -5.900 16.392 7.839 1.00 95.25 290 ALA A N 1
ATOM 2334 C CA . ALA A 1 290 ? -7.002 15.744 8.550 1.00 95.25 290 ALA A CA 1
ATOM 2335 C C . ALA A 1 290 ? -7.071 14.224 8.336 1.00 95.25 290 ALA A C 1
ATOM 2337 O O . ALA A 1 290 ? -7.237 13.475 9.294 1.00 95.25 290 ALA A O 1
ATOM 2338 N N . SER A 1 291 ? -6.920 13.767 7.093 1.00 95.25 291 SER A N 1
ATOM 2339 C CA . SER A 1 291 ? -6.952 12.341 6.728 1.00 95.25 291 SER A CA 1
ATOM 2340 C C . SER A 1 291 ? -5.832 11.542 7.399 1.00 95.25 291 SER A C 1
ATOM 2342 O O . SER A 1 291 ? -6.087 10.478 7.960 1.00 95.25 291 SER A O 1
ATOM 2344 N N . CYS A 1 292 ? -4.610 12.082 7.442 1.00 95.50 292 CYS A N 1
ATOM 2345 C CA . CYS A 1 292 ? -3.464 11.403 8.050 1.00 95.50 292 CYS A CA 1
ATOM 2346 C C . CYS A 1 292 ? -3.632 11.169 9.559 1.00 95.50 292 CYS A C 1
ATOM 2348 O O . CYS A 1 292 ? -3.031 10.245 10.100 1.00 95.50 292 CYS A O 1
ATOM 2350 N N . GLN A 1 293 ? -4.488 11.939 10.242 1.00 97.38 293 GLN A N 1
ATOM 2351 C CA . GLN A 1 293 ? -4.785 11.720 11.665 1.00 97.38 293 GLN A CA 1
ATOM 2352 C C . GLN A 1 293 ? -5.380 10.338 11.946 1.00 97.38 293 GLN A C 1
ATOM 2354 O O . GLN A 1 293 ? -5.312 9.863 13.077 1.00 97.38 293 GLN A O 1
ATOM 2359 N N . LEU A 1 294 ? -5.988 9.714 10.934 1.00 98.38 294 LEU A N 1
ATOM 2360 C CA . LEU A 1 294 ? -6.678 8.438 11.067 1.00 98.38 294 LEU A CA 1
ATOM 2361 C C . LEU A 1 294 ? -5.739 7.233 10.912 1.00 98.38 294 LEU A C 1
ATOM 2363 O O . LEU A 1 294 ? -6.099 6.129 11.315 1.00 98.38 294 LEU A O 1
ATOM 2367 N N . PHE A 1 295 ? -4.527 7.424 10.380 1.00 98.50 295 PHE A N 1
ATOM 2368 C CA . PHE A 1 295 ? -3.568 6.343 10.116 1.00 98.50 295 PHE A CA 1
ATOM 2369 C C . PHE A 1 295 ? -3.127 5.582 11.373 1.00 98.50 295 PHE A C 1
ATOM 2371 O O . PHE A 1 295 ? -3.108 4.351 11.332 1.00 98.50 295 PHE A O 1
ATOM 2378 N N . PRO A 1 296 ? -2.885 6.250 12.520 1.00 98.69 296 PRO A N 1
ATOM 2379 C CA . PRO A 1 296 ? -2.648 5.550 13.777 1.00 98.69 296 PRO A CA 1
ATOM 2380 C C . PRO A 1 296 ? -3.776 4.589 14.184 1.00 98.69 296 PRO A C 1
ATOM 2382 O O . PRO A 1 296 ? -3.501 3.585 14.836 1.00 98.69 296 PRO A O 1
ATOM 2385 N N . ILE A 1 297 ? -5.028 4.872 13.805 1.00 98.56 297 ILE A N 1
ATOM 2386 C CA . ILE A 1 297 ? -6.176 3.986 14.056 1.00 98.56 297 ILE A CA 1
ATOM 2387 C C . ILE A 1 297 ? -6.202 2.858 13.015 1.00 98.56 297 ILE A C 1
ATOM 2389 O O . ILE A 1 297 ? -6.326 1.694 13.381 1.00 98.56 297 ILE A O 1
ATOM 2393 N N . ILE A 1 298 ? -6.045 3.193 11.725 1.00 98.00 298 ILE A N 1
ATOM 2394 C CA . ILE A 1 298 ? -6.056 2.234 10.599 1.00 98.00 298 ILE A CA 1
ATOM 2395 C C . ILE A 1 298 ? -5.064 1.094 10.835 1.00 98.00 298 ILE A C 1
ATOM 2397 O O . ILE A 1 298 ? -5.392 -0.070 10.622 1.00 98.00 298 ILE A O 1
ATOM 2401 N N . PHE A 1 299 ? -3.872 1.432 11.317 1.00 97.75 299 PHE A N 1
ATOM 2402 C CA . PHE A 1 299 ? -2.778 0.489 11.489 1.00 97.75 299 PHE A CA 1
ATOM 2403 C C . PHE A 1 299 ? -2.589 0.014 12.942 1.00 97.75 299 PHE A C 1
ATOM 2405 O O . PHE A 1 299 ? -1.581 -0.611 13.259 1.00 97.75 299 PHE A O 1
ATOM 2412 N N . GLY A 1 300 ? -3.544 0.269 13.846 1.00 96.75 300 GLY A N 1
ATOM 2413 C CA . GLY A 1 300 ? -3.529 -0.300 15.206 1.00 96.75 300 GLY A CA 1
ATOM 2414 C C . GLY A 1 300 ? -2.445 0.259 16.143 1.00 96.75 300 GLY A C 1
ATOM 2415 O O . GLY A 1 300 ? -2.048 -0.379 17.123 1.00 96.75 300 GLY A O 1
ATOM 2416 N N . ILE A 1 301 ? -1.944 1.465 15.874 1.00 98.31 301 ILE A N 1
ATOM 2417 C CA . ILE A 1 301 ? -1.033 2.173 16.782 1.00 98.31 301 ILE A CA 1
ATOM 2418 C C . ILE A 1 301 ? -1.803 2.616 18.028 1.00 98.31 301 ILE A C 1
ATOM 2420 O O . ILE A 1 301 ? -1.300 2.463 19.145 1.00 98.31 301 ILE A O 1
ATOM 2424 N N . ILE A 1 302 ? -3.023 3.118 17.840 1.00 97.75 302 ILE A N 1
ATOM 2425 C CA . ILE A 1 302 ? -3.969 3.446 18.909 1.00 97.75 302 ILE A CA 1
ATOM 2426 C C . ILE A 1 302 ? -5.253 2.640 18.733 1.00 97.75 302 ILE A C 1
ATOM 2428 O O . ILE A 1 302 ? -5.766 2.507 17.624 1.00 97.75 302 ILE A O 1
ATOM 2432 N N . GLU A 1 303 ? -5.770 2.114 19.840 1.00 96.94 303 GLU A N 1
ATOM 2433 C CA . GLU A 1 303 ? -7.034 1.379 19.849 1.00 96.94 303 GLU A CA 1
ATOM 2434 C C . GLU A 1 303 ? -8.220 2.334 19.629 1.00 96.94 303 GLU A C 1
ATOM 2436 O O . GLU A 1 303 ? -8.165 3.476 20.092 1.00 96.94 303 GLU A O 1
ATOM 2441 N N . PRO A 1 304 ? -9.337 1.887 19.024 1.00 96.12 304 PRO A N 1
ATOM 2442 C CA . PRO A 1 304 ? -10.524 2.725 18.813 1.00 96.12 304 PRO A CA 1
ATOM 2443 C C . PRO A 1 304 ? -11.114 3.345 20.090 1.00 96.12 304 PRO A C 1
ATOM 2445 O O . PRO A 1 304 ? -11.790 4.371 20.039 1.00 96.12 304 PRO A O 1
ATOM 2448 N N . THR A 1 305 ? -10.862 2.732 21.251 1.00 96.56 305 THR A N 1
ATOM 2449 C CA . THR A 1 305 ? -11.305 3.225 22.564 1.00 96.56 305 THR A CA 1
ATOM 2450 C C . THR A 1 305 ? -10.341 4.224 23.210 1.00 96.56 305 THR A C 1
ATOM 2452 O O . THR A 1 305 ? -10.659 4.764 24.268 1.00 96.56 305 THR A O 1
ATOM 2455 N N . ASP A 1 306 ? -9.156 4.441 22.634 1.00 97.94 306 ASP A N 1
ATOM 2456 C CA . ASP A 1 306 ? -8.183 5.413 23.135 1.00 97.94 306 ASP A CA 1
ATOM 2457 C C . ASP A 1 306 ? -8.722 6.845 22.977 1.00 97.94 306 ASP A C 1
ATOM 2459 O O . ASP A 1 306 ? -9.325 7.200 21.961 1.00 97.94 306 ASP A O 1
ATOM 2463 N N . GLU A 1 307 ? -8.483 7.702 23.971 1.00 97.31 307 GLU A N 1
ATOM 2464 C CA . GLU A 1 307 ? -8.931 9.098 23.947 1.00 97.31 307 GLU A CA 1
ATOM 2465 C C . GLU A 1 307 ? -8.387 9.863 22.730 1.00 97.31 307 GLU A C 1
ATOM 2467 O O . GLU A 1 307 ? -9.101 10.683 22.144 1.00 97.31 307 GLU A O 1
ATOM 2472 N N . LYS A 1 308 ? -7.152 9.576 22.295 1.00 97.94 308 LYS A N 1
ATOM 2473 C CA . LYS A 1 308 ? -6.567 10.173 21.088 1.00 97.94 308 LYS A CA 1
ATOM 2474 C C . LYS A 1 308 ? -7.322 9.732 19.840 1.00 97.94 308 LYS A C 1
ATOM 2476 O O . LYS A 1 308 ? -7.612 10.585 19.005 1.00 97.94 308 LYS A O 1
ATOM 2481 N N . ALA A 1 309 ? -7.680 8.449 19.739 1.00 98.19 309 ALA A N 1
ATOM 2482 C CA . ALA A 1 309 ? -8.420 7.897 18.603 1.00 98.19 309 ALA A CA 1
ATOM 2483 C C . ALA A 1 309 ? -9.805 8.542 18.488 1.00 98.19 309 ALA A C 1
ATOM 2485 O O . ALA A 1 309 ? -10.168 9.068 17.433 1.00 98.19 309 ALA A O 1
ATOM 2486 N N . VAL A 1 310 ? -10.536 8.597 19.606 1.00 98.25 310 VAL A N 1
ATOM 2487 C CA . VAL A 1 310 ? -11.837 9.273 19.688 1.00 98.25 310 VAL A CA 1
ATOM 2488 C C . VAL A 1 310 ? -11.703 10.746 19.305 1.00 98.25 310 VAL A C 1
ATOM 2490 O O . VAL A 1 310 ? -12.473 11.236 18.483 1.00 98.25 310 VAL A O 1
ATOM 2493 N N . THR A 1 311 ? -10.701 11.449 19.839 1.00 97.69 311 THR A N 1
ATOM 2494 C CA . THR A 1 311 ? -10.497 12.882 19.581 1.00 97.69 311 THR A CA 1
ATOM 2495 C C . THR A 1 311 ? -10.261 13.179 18.103 1.00 97.69 311 THR A C 1
ATOM 2497 O O . THR A 1 311 ? -10.911 14.066 17.542 1.00 97.69 311 THR A O 1
ATOM 2500 N N . VAL A 1 312 ? -9.341 12.458 17.455 1.00 97.38 312 VAL A N 1
ATOM 2501 C CA . VAL A 1 312 ? -9.012 12.725 16.049 1.00 97.38 312 VAL A CA 1
ATOM 2502 C C . VAL A 1 312 ? -10.139 12.305 15.108 1.00 97.38 312 VAL A C 1
ATOM 2504 O O . VAL A 1 312 ? -10.437 13.038 14.164 1.00 97.38 312 VAL A O 1
ATOM 2507 N N . TYR A 1 313 ? -10.820 11.190 15.394 1.00 97.94 313 TYR A N 1
ATOM 2508 C CA . TYR A 1 313 ? -11.950 10.730 14.591 1.00 97.94 313 TYR A CA 1
ATOM 2509 C C . TYR A 1 313 ? -13.149 11.677 14.689 1.00 97.94 313 TYR A C 1
ATOM 2511 O O . TYR A 1 313 ? -13.737 12.046 13.673 1.00 97.94 313 TYR A O 1
ATOM 2519 N N . GLU A 1 314 ? -13.495 12.126 15.898 1.00 96.69 314 GLU A N 1
ATOM 2520 C CA . GLU A 1 314 ? -14.596 13.066 16.117 1.00 96.69 314 GLU A CA 1
ATOM 2521 C C . GLU A 1 314 ? -14.363 14.397 15.404 1.00 96.69 314 GLU A C 1
ATOM 2523 O O . GLU A 1 314 ? -15.279 14.928 14.773 1.00 96.69 314 GLU A O 1
ATOM 2528 N N . ARG A 1 315 ? -13.128 14.909 15.438 1.00 95.69 315 ARG A N 1
ATOM 2529 C CA . ARG A 1 315 ? -12.757 16.121 14.701 1.00 95.69 315 ARG A CA 1
ATOM 2530 C C . ARG A 1 315 ? -12.888 15.916 13.191 1.00 95.69 315 ARG A C 1
ATOM 2532 O O . ARG A 1 315 ? -13.555 16.707 12.529 1.00 95.69 315 ARG A O 1
ATOM 2539 N N . PHE A 1 316 ? -12.337 14.823 12.658 1.00 96.50 316 PHE A N 1
ATOM 2540 C CA . PHE A 1 316 ? -12.469 14.492 11.237 1.00 96.50 316 PHE A CA 1
ATOM 2541 C C . PHE A 1 316 ? -13.942 14.395 10.809 1.00 96.50 316 PHE A C 1
ATOM 2543 O O . PHE A 1 316 ? -14.342 14.982 9.803 1.00 96.50 316 PHE A O 1
ATOM 2550 N N . ARG A 1 317 ? -14.780 13.715 11.601 1.00 95.31 317 ARG A N 1
ATOM 2551 C CA . ARG A 1 317 ? -16.215 13.571 11.326 1.00 95.31 317 ARG A CA 1
ATOM 2552 C C . ARG A 1 317 ? -16.932 14.921 11.299 1.00 95.31 317 ARG A C 1
ATOM 2554 O O . ARG A 1 317 ? -17.735 15.159 10.401 1.00 95.31 317 ARG A O 1
ATOM 2561 N N . GLN A 1 318 ? -16.648 15.803 12.257 1.00 94.25 318 GLN A N 1
ATOM 2562 C CA . GLN A 1 318 ? -17.254 17.138 12.322 1.00 94.25 318 GLN A CA 1
ATOM 2563 C C . GLN A 1 318 ? -16.913 17.989 11.093 1.00 94.25 318 GLN A C 1
ATOM 2565 O O . GLN A 1 318 ? -17.770 18.717 10.588 1.00 94.25 318 GLN A O 1
ATOM 2570 N N . ASP A 1 319 ? -15.692 17.871 10.576 1.00 93.44 319 ASP A N 1
ATOM 2571 C CA . ASP A 1 319 ? -15.227 18.709 9.474 1.00 93.44 319 ASP A CA 1
ATOM 2572 C C . ASP A 1 319 ? -15.569 18.146 8.087 1.00 93.44 319 ASP A C 1
ATOM 2574 O O . ASP A 1 319 ? -15.871 18.936 7.185 1.00 93.44 319 ASP A O 1
ATOM 2578 N N . PHE A 1 320 ? -15.590 16.814 7.929 1.00 95.50 320 PHE A N 1
ATOM 2579 C CA . PHE A 1 320 ? -15.637 16.141 6.621 1.00 95.50 320 PHE A CA 1
ATOM 2580 C C . PHE A 1 320 ? -16.774 15.124 6.438 1.00 95.50 320 PHE A C 1
ATOM 2582 O O . PHE A 1 320 ? -16.874 14.517 5.371 1.00 95.50 320 PHE A O 1
ATOM 2589 N N . ILE A 1 321 ? -17.645 14.936 7.436 1.00 93.75 321 ILE A N 1
ATOM 2590 C CA . ILE A 1 321 ? -18.847 14.087 7.343 1.00 93.75 321 ILE A CA 1
ATOM 2591 C C . ILE A 1 321 ? -20.071 14.902 7.799 1.00 93.75 321 ILE A C 1
ATOM 2593 O O . ILE A 1 321 ? -20.754 14.581 8.775 1.00 93.75 321 ILE A O 1
ATOM 2597 N N . GLN A 1 322 ? -20.344 16.010 7.100 1.00 89.44 322 GLN A N 1
ATOM 2598 C CA . GLN A 1 322 ? -21.460 16.907 7.420 1.00 89.44 322 GLN A CA 1
ATOM 2599 C C . GLN A 1 322 ? -22.712 16.561 6.607 1.00 89.44 322 GLN A C 1
ATOM 2601 O O . GLN A 1 322 ? -22.965 17.102 5.529 1.00 89.44 322 GLN A O 1
ATOM 2606 N N . GLU A 1 323 ? -23.532 15.661 7.151 1.00 84.88 323 GLU A N 1
ATOM 2607 C CA . GLU A 1 323 ? -24.764 15.207 6.500 1.00 84.88 323 GLU A CA 1
ATOM 2608 C C . GLU A 1 323 ? -25.711 16.375 6.164 1.00 84.88 323 GLU A C 1
ATOM 2610 O O . GLU A 1 323 ? -26.086 17.178 7.019 1.00 84.88 323 GLU A O 1
ATOM 2615 N N . GLY A 1 324 ? -26.133 16.445 4.898 1.00 86.06 324 GLY A N 1
ATOM 2616 C CA . GLY A 1 324 ? -27.048 17.477 4.400 1.00 86.06 324 GLY A CA 1
ATOM 2617 C C . GLY A 1 324 ? -26.383 18.811 4.050 1.00 86.06 324 GLY A C 1
ATOM 2618 O O . GLY A 1 324 ? -27.074 19.716 3.578 1.00 86.06 324 GLY A O 1
ATOM 2619 N N . VAL A 1 325 ? -25.065 18.936 4.229 1.00 89.75 325 VAL A N 1
ATOM 2620 C CA . VAL A 1 325 ? -24.296 20.116 3.825 1.00 89.75 325 VAL A CA 1
ATOM 2621 C C . VAL A 1 325 ? -23.545 19.800 2.535 1.00 89.75 325 VAL A C 1
ATOM 2623 O O . VAL A 1 325 ? -22.598 19.020 2.525 1.00 89.75 325 VAL A O 1
ATOM 2626 N N . LYS A 1 326 ? -23.979 20.421 1.433 1.00 90.56 326 LYS A N 1
ATOM 2627 C CA . LYS A 1 326 ? -23.363 20.219 0.117 1.00 90.56 326 LYS A CA 1
ATOM 2628 C C . LYS A 1 326 ? -21.875 20.578 0.146 1.00 90.56 326 LYS A C 1
ATOM 2630 O O . LYS A 1 326 ? -21.524 21.651 0.637 1.00 90.56 326 LYS A O 1
ATOM 2635 N N . GLY A 1 327 ? -21.034 19.739 -0.450 1.00 90.19 327 GLY A N 1
ATOM 2636 C CA . GLY A 1 327 ? -19.596 19.994 -0.558 1.00 90.19 327 GLY A CA 1
ATOM 2637 C C . GLY A 1 327 ? -18.806 19.673 0.718 1.00 90.19 327 GLY A C 1
ATOM 2638 O O . GLY A 1 327 ? -17.64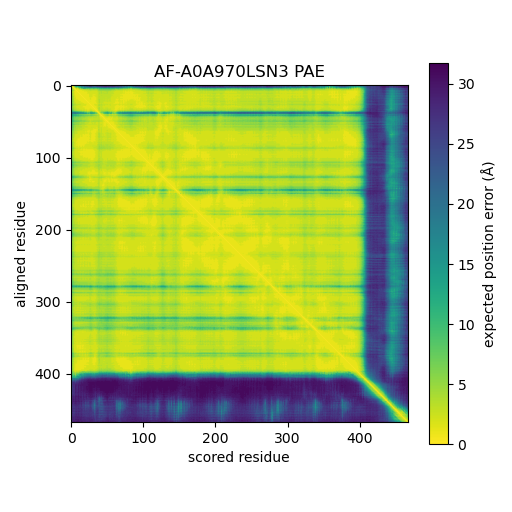6 20.071 0.812 1.00 90.19 327 GLY A O 1
ATOM 2639 N N . ARG A 1 328 ? -19.418 19.006 1.711 1.00 90.94 328 ARG A N 1
ATOM 2640 C CA . ARG A 1 328 ? -18.849 18.762 3.050 1.00 90.94 328 ARG A CA 1
ATOM 2641 C C . ARG A 1 328 ? -19.000 17.318 3.554 1.00 90.94 328 ARG A C 1
ATOM 2643 O O . ARG A 1 328 ? -18.790 17.077 4.743 1.00 90.94 328 ARG A O 1
ATOM 2650 N N . ASP A 1 329 ? -19.357 16.365 2.690 1.00 93.81 329 ASP A N 1
ATOM 2651 C CA . ASP A 1 329 ? -19.505 14.951 3.072 1.00 93.81 329 ASP A CA 1
ATOM 2652 C C . ASP A 1 329 ? -18.649 14.045 2.178 1.00 93.81 329 ASP A C 1
ATOM 2654 O O . ASP A 1 329 ? -19.037 13.645 1.075 1.00 93.81 329 ASP A O 1
ATOM 2658 N N . TRP A 1 330 ? -17.466 13.702 2.685 1.00 94.38 330 TRP A N 1
ATOM 2659 C CA . TRP A 1 330 ? -16.547 12.767 2.044 1.00 94.38 330 TRP A CA 1
ATOM 2660 C C . TRP A 1 330 ? -17.170 11.369 1.880 1.00 94.38 330 TRP A C 1
ATOM 2662 O O . TRP A 1 330 ? -16.971 10.730 0.847 1.00 94.38 330 TRP A O 1
ATOM 2672 N N . SER A 1 331 ? -17.988 10.907 2.836 1.00 92.06 331 SER A N 1
ATOM 2673 C CA . SER A 1 331 ? -18.588 9.561 2.787 1.00 92.06 331 SER A CA 1
ATOM 2674 C C . SER A 1 331 ? -19.566 9.381 1.617 1.00 92.06 331 SER A C 1
ATOM 2676 O O . SER A 1 331 ? -19.880 8.255 1.228 1.00 92.06 331 SER A O 1
ATOM 2678 N N . LEU A 1 332 ? -20.032 10.495 1.044 1.00 92.12 332 LEU A N 1
ATOM 2679 C CA . LEU A 1 332 ? -20.904 10.570 -0.127 1.00 92.12 332 LEU A CA 1
ATOM 2680 C C . LEU A 1 332 ? -20.201 11.119 -1.371 1.00 92.12 332 LEU A C 1
ATOM 2682 O O . LEU A 1 332 ? -20.867 11.329 -2.383 1.00 92.12 332 LEU A O 1
ATOM 2686 N N . PHE A 1 333 ? -18.876 11.310 -1.321 1.00 90.75 333 PHE A N 1
ATOM 2687 C CA . PHE A 1 333 ? -18.086 11.807 -2.449 1.00 90.75 333 PHE A CA 1
ATOM 2688 C C . PHE A 1 333 ? -18.518 13.222 -2.864 1.00 90.75 333 PHE A C 1
ATOM 2690 O O . PHE A 1 333 ? -18.326 13.645 -4.000 1.00 90.75 333 PHE A O 1
ATOM 2697 N N . ASP A 1 334 ? -19.108 13.954 -1.918 1.00 90.00 334 ASP A N 1
ATOM 2698 C CA . ASP A 1 334 ? -19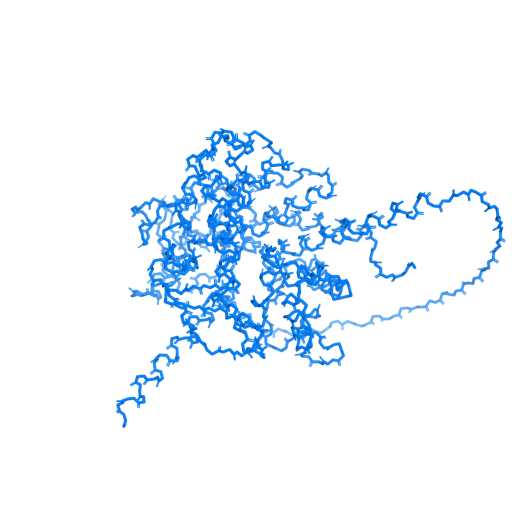.591 15.324 -2.053 1.00 90.00 334 ASP A CA 1
ATOM 2699 C C . ASP A 1 334 ? -18.727 16.246 -1.188 1.00 90.00 334 ASP A C 1
ATOM 2701 O O . ASP A 1 334 ? -19.236 17.116 -0.495 1.00 90.00 334 ASP A O 1
ATOM 2705 N N . LEU A 1 335 ? -17.411 16.024 -1.163 1.00 89.19 335 LEU A N 1
ATOM 2706 C CA . LEU A 1 335 ? -16.456 16.944 -0.551 1.00 89.19 335 LEU A CA 1
ATOM 2707 C C . LEU A 1 335 ? -15.834 17.814 -1.648 1.00 89.19 335 LEU A C 1
ATOM 2709 O O . LEU A 1 335 ? -15.326 17.306 -2.648 1.00 89.19 335 LEU A O 1
ATOM 2713 N N . GLU A 1 336 ? -15.878 19.134 -1.474 1.00 84.69 336 GLU A N 1
ATOM 2714 C CA . GLU A 1 336 ? -15.343 20.064 -2.469 1.00 84.69 336 GLU A CA 1
ATOM 2715 C C . GLU A 1 336 ? -13.829 19.864 -2.664 1.00 84.69 336 GLU A C 1
ATOM 2717 O O . GLU A 1 336 ? -13.066 19.783 -1.704 1.00 84.69 336 GLU A O 1
ATOM 2722 N N . GLY A 1 337 ? -13.391 19.764 -3.924 1.00 82.44 337 GLY A N 1
ATOM 2723 C CA . GLY A 1 337 ? -11.984 19.534 -4.274 1.00 82.44 337 GLY A CA 1
ATOM 2724 C C . GLY A 1 337 ? -11.498 18.089 -4.103 1.00 82.44 337 GLY A C 1
ATOM 2725 O O . GLY A 1 337 ? -10.345 17.799 -4.424 1.00 82.44 337 GLY A O 1
ATOM 2726 N N . LEU A 1 338 ? -12.355 17.168 -3.650 1.00 87.38 338 LEU A N 1
ATOM 2727 C CA . LEU A 1 338 ? -12.014 15.754 -3.547 1.00 87.38 338 LEU A CA 1
ATOM 2728 C C . LEU A 1 338 ? -11.878 15.133 -4.943 1.00 87.38 338 LEU A C 1
ATOM 2730 O O . LEU A 1 338 ? -12.807 15.170 -5.746 1.00 87.38 338 LEU A O 1
ATOM 2734 N N . THR A 1 339 ? -10.708 14.557 -5.223 1.00 85.44 339 THR A N 1
ATOM 2735 C CA . THR A 1 339 ? -10.442 13.874 -6.500 1.00 85.44 339 THR A CA 1
ATOM 2736 C C . THR A 1 339 ? -10.622 12.363 -6.403 1.00 85.44 339 THR A C 1
ATOM 2738 O O . THR A 1 339 ? -11.099 11.777 -7.361 1.00 85.44 339 THR A O 1
ATOM 2741 N N . TYR A 1 340 ? -10.270 11.734 -5.278 1.00 91.44 340 TYR A N 1
ATOM 2742 C CA . TYR A 1 340 ? -10.268 10.272 -5.113 1.00 91.44 340 TYR A CA 1
ATOM 2743 C C . TYR A 1 340 ? -11.263 9.815 -4.036 1.00 91.44 340 TYR A C 1
ATOM 2745 O O . TYR A 1 340 ? -11.646 10.626 -3.191 1.00 91.44 340 TYR A O 1
ATOM 2753 N N . PRO A 1 341 ? -11.681 8.537 -4.039 1.00 93.38 341 PRO A N 1
ATOM 2754 C CA . PRO A 1 341 ? -12.549 7.967 -3.011 1.00 93.38 341 PRO A CA 1
ATOM 2755 C C . PRO A 1 341 ? -12.001 8.007 -1.581 1.00 93.38 341 PRO A C 1
ATOM 2757 O O . PRO A 1 341 ? -12.779 8.242 -0.660 1.00 93.38 341 PRO A O 1
ATOM 2760 N N . TRP A 1 342 ? -10.697 7.794 -1.380 1.00 95.81 342 TRP A N 1
ATOM 2761 C CA . TRP A 1 342 ? -10.071 7.620 -0.063 1.00 95.81 342 TRP A CA 1
ATOM 2762 C C . TRP A 1 342 ? -10.700 6.491 0.775 1.00 95.81 342 TRP A C 1
ATOM 2764 O O . TRP A 1 342 ? -10.924 6.650 1.976 1.00 95.81 342 TRP A O 1
ATOM 2774 N N . CYS A 1 343 ? -10.971 5.334 0.163 1.00 97.81 343 CYS A N 1
ATOM 2775 C CA . CYS A 1 343 ? -11.650 4.184 0.777 1.00 97.81 343 CYS A CA 1
ATOM 2776 C C . CYS A 1 343 ? -10.991 3.717 2.083 1.00 97.81 343 CYS A C 1
ATOM 2778 O O . CYS A 1 343 ? -11.678 3.205 2.965 1.00 97.81 343 CYS A O 1
ATOM 2780 N N . ILE A 1 344 ? -9.684 3.943 2.245 1.00 97.44 344 ILE A N 1
ATOM 2781 C CA . ILE A 1 344 ? -8.946 3.670 3.485 1.00 97.44 344 ILE A CA 1
ATOM 2782 C C . ILE A 1 344 ? -9.576 4.348 4.716 1.00 97.44 344 ILE A C 1
ATOM 2784 O O . ILE A 1 344 ? -9.645 3.752 5.787 1.00 97.44 344 ILE A O 1
ATOM 2788 N N . LEU A 1 345 ? -10.132 5.557 4.575 1.00 97.81 345 LEU A N 1
ATOM 2789 C CA . LEU A 1 345 ? -10.755 6.276 5.694 1.00 97.81 345 LEU A CA 1
ATOM 2790 C C . LEU A 1 345 ? -12.087 5.629 6.116 1.00 97.81 345 LEU A C 1
ATOM 2792 O O . LEU A 1 345 ? -12.507 5.759 7.267 1.00 97.81 345 LEU A O 1
ATOM 2796 N N . ALA A 1 346 ? -12.738 4.875 5.219 1.00 97.81 346 ALA A N 1
ATOM 2797 C CA . ALA A 1 346 ? -13.948 4.122 5.552 1.00 97.81 346 ALA A CA 1
ATOM 2798 C C . ALA A 1 346 ? -13.630 2.976 6.515 1.00 97.81 346 ALA A C 1
ATOM 2800 O O . ALA A 1 346 ? -14.458 2.645 7.364 1.00 97.81 346 ALA A O 1
ATOM 2801 N N . TYR A 1 347 ? -12.427 2.402 6.419 1.00 97.81 347 TYR A N 1
ATOM 2802 C CA . TYR A 1 347 ? -11.964 1.404 7.373 1.00 97.81 347 TYR A CA 1
ATOM 2803 C C . TYR A 1 347 ? -11.822 2.003 8.778 1.00 97.81 347 TYR A C 1
ATOM 2805 O O . TYR A 1 347 ? -12.287 1.392 9.738 1.00 97.81 347 TYR A O 1
ATOM 2813 N N . THR A 1 348 ? -11.320 3.241 8.907 1.00 97.81 348 THR A N 1
ATOM 2814 C CA . THR A 1 348 ? -11.333 3.952 10.198 1.00 97.81 348 THR A CA 1
ATOM 2815 C C . THR A 1 348 ? -12.748 4.084 10.751 1.00 97.81 348 THR A C 1
ATOM 2817 O O . THR A 1 348 ? -12.986 3.766 11.912 1.00 97.81 348 THR A O 1
ATOM 2820 N N . SER A 1 349 ? -13.713 4.514 9.930 1.00 97.81 349 SER A N 1
ATOM 2821 C CA . SER A 1 349 ? -15.113 4.592 10.366 1.00 97.81 349 SER A CA 1
ATOM 2822 C C . SER A 1 349 ? -15.658 3.239 10.829 1.00 97.81 349 SER A C 1
ATOM 2824 O O . SER A 1 349 ? -16.433 3.206 11.782 1.00 97.81 349 SER A O 1
ATOM 2826 N N . ALA A 1 350 ? -15.255 2.132 10.198 1.00 96.94 350 ALA A N 1
ATOM 2827 C CA . ALA A 1 350 ? -15.683 0.791 10.591 1.00 96.94 350 ALA A CA 1
ATOM 2828 C C . ALA A 1 350 ? -15.141 0.397 11.968 1.00 96.94 350 ALA A C 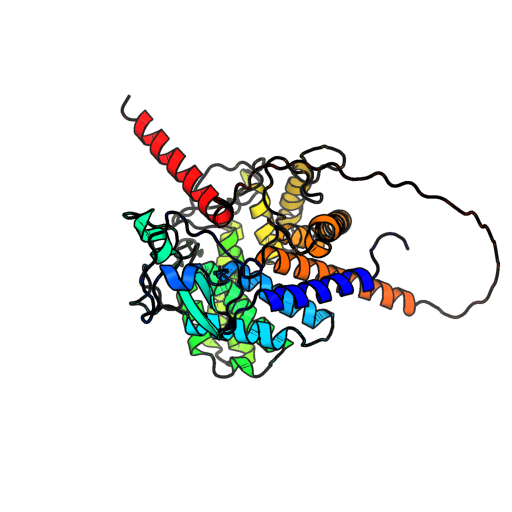1
ATOM 2830 O O . ALA A 1 350 ? -15.932 0.059 12.846 1.00 96.94 350 ALA A O 1
ATOM 2831 N N . VAL A 1 351 ? -13.831 0.531 12.196 1.00 96.81 351 VAL A N 1
ATOM 2832 C CA . VAL A 1 351 ? -13.219 0.176 13.491 1.00 96.81 351 VAL A CA 1
ATOM 2833 C C . VAL A 1 351 ? -13.631 1.122 14.624 1.00 96.81 351 VAL A C 1
ATOM 2835 O O . VAL A 1 351 ? -13.686 0.710 15.778 1.00 96.81 351 VAL A O 1
ATOM 2838 N N . MET A 1 352 ? -13.998 2.369 14.306 1.00 97.56 352 MET A N 1
ATOM 2839 C CA . MET A 1 352 ? -14.584 3.323 15.259 1.00 97.56 352 MET A CA 1
ATOM 2840 C C . MET A 1 352 ? -16.089 3.092 15.508 1.00 97.56 352 MET A C 1
ATOM 2842 O O . MET A 1 352 ? -16.705 3.829 16.279 1.00 97.56 352 MET A O 1
ATOM 2846 N N . GLY A 1 353 ? -16.711 2.102 14.855 1.00 95.56 353 GLY A N 1
ATOM 2847 C CA . GLY A 1 353 ? -18.126 1.753 15.029 1.00 95.56 353 GLY A CA 1
ATOM 2848 C C . GLY A 1 353 ? -19.123 2.689 14.330 1.00 95.56 353 GLY A C 1
ATOM 2849 O O . GLY A 1 353 ? -20.332 2.598 14.556 1.00 95.56 353 GLY A O 1
ATOM 2850 N N . ASP A 1 354 ? -18.667 3.583 13.450 1.00 95.69 354 ASP A N 1
ATOM 2851 C CA . ASP A 1 354 ? -19.523 4.465 12.650 1.00 95.69 354 ASP A CA 1
ATOM 2852 C C . ASP A 1 354 ? -20.037 3.765 11.382 1.00 95.69 354 ASP A C 1
ATOM 2854 O O . ASP A 1 354 ? -19.799 4.161 10.234 1.00 95.69 354 ASP A O 1
ATOM 2858 N N . PHE A 1 355 ? -20.816 2.704 11.587 1.00 94.19 355 PHE A N 1
ATOM 2859 C CA . PHE A 1 355 ? -21.363 1.895 10.497 1.00 94.19 355 PHE A CA 1
ATOM 2860 C C . PHE A 1 355 ? -22.344 2.653 9.595 1.00 94.19 355 PHE A C 1
ATOM 2862 O O . PHE A 1 355 ? -22.645 2.218 8.478 1.00 94.19 355 PHE A O 1
ATOM 2869 N N . ARG A 1 356 ? -22.858 3.805 10.049 1.00 91.69 356 ARG A N 1
ATOM 2870 C CA . ARG A 1 356 ? -23.678 4.683 9.210 1.00 91.69 356 ARG A CA 1
ATOM 2871 C C . ARG A 1 356 ? -22.833 5.269 8.081 1.00 91.69 356 ARG A C 1
ATOM 2873 O O . ARG A 1 356 ? -23.263 5.173 6.928 1.00 91.69 356 ARG A O 1
ATOM 2880 N N . SER A 1 357 ? -21.678 5.844 8.409 1.00 94.25 357 SER A N 1
ATOM 2881 C CA . SER A 1 357 ? -20.747 6.423 7.434 1.00 94.25 357 SER A CA 1
ATOM 2882 C C . SER A 1 357 ? -20.168 5.347 6.517 1.00 94.25 357 SER A C 1
ATOM 2884 O O . SER A 1 357 ? -20.206 5.504 5.297 1.00 94.25 357 SER A O 1
ATOM 2886 N N . VAL A 1 358 ? -19.780 4.190 7.069 1.00 96.56 358 VAL A N 1
ATOM 2887 C CA . VAL A 1 358 ? -19.280 3.045 6.280 1.00 96.56 358 VAL A CA 1
ATOM 2888 C C . VAL A 1 358 ? -20.292 2.598 5.227 1.00 96.56 358 VAL A C 1
ATOM 2890 O O . VAL A 1 358 ? -19.973 2.465 4.047 1.00 96.56 358 VAL A O 1
ATOM 2893 N N . LYS A 1 359 ? -21.556 2.413 5.622 1.00 93.81 359 LYS A N 1
ATOM 2894 C CA . LYS A 1 359 ? -22.617 1.996 4.699 1.00 93.81 359 LYS A CA 1
ATOM 2895 C C . LYS A 1 359 ? -22.861 3.022 3.595 1.00 93.81 359 LYS A C 1
ATOM 2897 O O . LYS A 1 359 ? -23.088 2.630 2.451 1.00 93.81 359 LYS A O 1
ATOM 2902 N N . LYS A 1 360 ? -22.867 4.319 3.925 1.00 93.88 360 LYS A N 1
ATOM 2903 C CA . LYS A 1 360 ? -22.990 5.390 2.923 1.00 93.88 360 LYS A CA 1
ATOM 2904 C C . LYS A 1 360 ? -21.844 5.316 1.921 1.00 93.88 360 LYS A C 1
ATOM 2906 O O . LYS A 1 360 ? -22.107 5.326 0.719 1.00 93.88 360 LYS A O 1
ATOM 2911 N N . HIS A 1 361 ? -20.626 5.137 2.416 1.00 96.75 361 HIS A N 1
ATOM 2912 C CA . HIS A 1 361 ? -19.434 5.039 1.591 1.00 96.75 361 HIS A CA 1
ATOM 2913 C C . HIS A 1 361 ? -19.482 3.828 0.648 1.00 96.75 361 HIS A C 1
ATOM 2915 O O . HIS A 1 361 ? -19.454 4.008 -0.568 1.00 96.75 361 HIS A O 1
ATOM 2921 N N . ILE A 1 362 ? -19.692 2.609 1.165 1.00 97.69 362 ILE A N 1
ATOM 2922 C CA . ILE A 1 362 ? -19.765 1.381 0.345 1.00 97.69 362 ILE A CA 1
ATOM 2923 C C . ILE A 1 362 ? -20.905 1.457 -0.686 1.00 97.69 362 ILE A C 1
ATOM 2925 O O . ILE A 1 362 ? -20.732 1.072 -1.843 1.00 97.69 362 ILE A O 1
ATOM 2929 N N . ARG A 1 363 ? -22.081 1.987 -0.315 1.00 96.12 363 ARG A N 1
ATOM 2930 C CA . ARG A 1 363 ? -23.189 2.184 -1.270 1.00 96.12 363 ARG A CA 1
ATOM 2931 C C . ARG A 1 363 ? -22.825 3.167 -2.372 1.00 96.12 363 ARG A C 1
A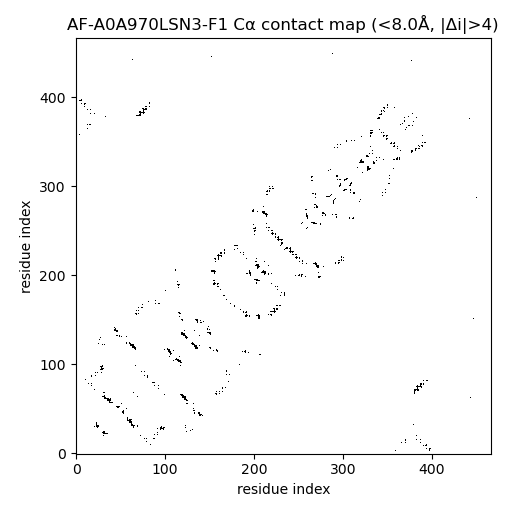TOM 2933 O O . ARG A 1 363 ? -23.153 2.918 -3.532 1.00 96.12 363 ARG A O 1
ATOM 2940 N N . THR A 1 364 ? -22.169 4.266 -2.012 1.00 96.19 364 THR A N 1
ATOM 2941 C CA . THR A 1 364 ? -21.757 5.286 -2.974 1.00 96.19 364 THR A CA 1
ATOM 2942 C C . THR A 1 364 ? -20.728 4.706 -3.936 1.00 96.19 364 THR A C 1
ATOM 2944 O O . THR A 1 364 ? -20.958 4.762 -5.145 1.00 96.19 364 THR A O 1
ATOM 2947 N N . MET A 1 365 ? -19.713 4.005 -3.418 1.00 97.50 365 MET A N 1
ATOM 2948 C CA . MET A 1 365 ? -18.743 3.245 -4.212 1.00 97.50 365 MET A CA 1
ATOM 2949 C C . MET A 1 365 ? -19.414 2.281 -5.180 1.00 97.50 365 MET A C 1
ATOM 2951 O O . MET A 1 365 ? -19.152 2.317 -6.385 1.00 97.50 365 MET A O 1
ATOM 2955 N N . ASN A 1 366 ? -20.356 1.476 -4.684 1.00 97.06 366 ASN A N 1
ATOM 2956 C CA . ASN A 1 366 ? -21.067 0.533 -5.529 1.00 97.06 366 ASN A CA 1
ATOM 2957 C C . ASN A 1 366 ? -21.856 1.235 -6.648 1.00 97.06 366 ASN A C 1
ATOM 2959 O O . ASN A 1 366 ? -21.846 0.796 -7.797 1.00 97.06 366 ASN A O 1
ATOM 2963 N N . SER A 1 367 ? -22.522 2.347 -6.330 1.00 95.94 367 SER A N 1
ATOM 2964 C CA . SER A 1 367 ? -23.370 3.088 -7.272 1.00 95.94 367 SER A CA 1
ATOM 2965 C C . SER A 1 367 ? -22.597 3.895 -8.323 1.00 95.94 367 SER A C 1
ATOM 2967 O O . SER A 1 367 ? -23.096 4.096 -9.436 1.00 95.94 367 SER A O 1
ATOM 2969 N N . LEU A 1 368 ? -21.403 4.384 -7.977 1.00 95.00 368 LEU A N 1
ATOM 2970 C CA . LEU A 1 368 ? -20.609 5.262 -8.833 1.00 95.00 368 LEU A CA 1
ATOM 2971 C C . LEU A 1 368 ? -19.567 4.498 -9.644 1.00 95.00 368 LEU A C 1
ATOM 2973 O O . LEU A 1 368 ? -19.362 4.860 -10.800 1.00 95.00 368 LEU A O 1
ATOM 2977 N N . TYR A 1 369 ? -18.976 3.439 -9.084 1.00 96.25 369 TYR A N 1
ATOM 2978 C CA . TYR A 1 369 ? -17.813 2.785 -9.685 1.00 96.25 369 TYR A CA 1
ATOM 2979 C C . TYR A 1 369 ? -18.016 1.285 -9.913 1.00 96.25 369 TYR A C 1
ATOM 2981 O O . TYR A 1 369 ? -18.018 0.848 -11.062 1.00 96.25 369 TYR A O 1
ATOM 2989 N N . ILE A 1 370 ? -18.283 0.503 -8.863 1.00 96.81 370 ILE A N 1
ATOM 2990 C CA . ILE A 1 370 ? -18.308 -0.976 -8.942 1.00 96.81 370 ILE A CA 1
ATOM 2991 C C . ILE A 1 370 ? -19.371 -1.484 -9.927 1.00 96.81 370 ILE A C 1
ATOM 2993 O O . ILE A 1 370 ? -19.153 -2.419 -10.693 1.00 96.81 370 ILE A O 1
ATOM 2997 N N . SER A 1 371 ? -20.551 -0.854 -9.942 1.00 94.50 371 SER A N 1
ATOM 2998 C CA . SER A 1 371 ? -21.630 -1.200 -10.882 1.00 94.50 371 SER A CA 1
ATOM 2999 C C . SER A 1 371 ? -21.506 -0.531 -12.257 1.00 94.50 371 SER A C 1
ATOM 3001 O O . SER A 1 371 ? -22.347 -0.773 -13.124 1.00 94.50 371 SER A O 1
ATOM 3003 N N . LYS A 1 372 ? -20.478 0.302 -12.465 1.00 93.75 372 LYS A N 1
ATOM 3004 C CA . LYS A 1 372 ? -20.271 1.131 -13.662 1.00 93.75 372 LYS A CA 1
ATOM 3005 C C . LYS A 1 372 ? -18.896 0.924 -14.311 1.00 93.75 372 LYS A C 1
ATOM 3007 O O . LYS A 1 372 ? -18.386 1.839 -14.952 1.00 93.75 372 LYS A O 1
ATOM 3012 N N . ASN A 1 373 ? -18.335 -0.280 -14.192 1.00 89.50 373 ASN A N 1
ATOM 3013 C CA . ASN A 1 373 ? -17.050 -0.673 -14.785 1.00 89.50 373 ASN A CA 1
ATOM 3014 C C . ASN A 1 373 ? -15.847 0.138 -14.274 1.00 89.50 373 ASN A C 1
ATOM 3016 O O . ASN A 1 373 ? -14.958 0.447 -15.059 1.00 89.50 373 ASN A O 1
ATOM 3020 N N . HIS A 1 374 ? -15.831 0.501 -12.986 1.00 95.12 374 HIS A N 1
ATOM 3021 C CA . HIS A 1 374 ? -14.606 0.932 -12.296 1.00 95.12 374 HIS A CA 1
ATOM 3022 C C . HIS A 1 374 ? -13.873 2.111 -12.951 1.00 95.12 374 HIS A C 1
ATOM 3024 O O . HIS A 1 374 ? -12.647 2.176 -12.968 1.00 95.12 374 HIS A O 1
ATOM 3030 N N . GLY A 1 375 ? -14.634 3.053 -13.510 1.00 90.56 375 GLY A N 1
ATOM 3031 C CA . GLY A 1 375 ? -14.059 4.233 -14.146 1.00 90.56 375 GLY A CA 1
ATOM 3032 C C . GLY A 1 375 ? -13.220 5.077 -13.180 1.00 90.56 375 GLY A C 1
ATOM 3033 O O . GLY A 1 375 ? -13.444 5.082 -11.967 1.00 90.56 375 GLY A O 1
ATOM 3034 N N . TYR A 1 376 ? -12.288 5.846 -13.748 1.00 90.12 376 TYR A N 1
ATOM 3035 C CA . TYR A 1 376 ? -11.533 6.883 -13.041 1.00 90.12 376 TYR A CA 1
ATOM 3036 C C . TYR A 1 376 ? -12.457 7.727 -12.136 1.00 90.12 376 TYR A C 1
ATOM 3038 O O . TYR A 1 376 ? -13.540 8.116 -12.592 1.00 90.12 376 TYR A O 1
ATOM 3046 N N . PRO A 1 377 ? -12.067 8.054 -10.887 1.00 91.69 377 PRO A N 1
ATOM 3047 C CA . PRO A 1 377 ? -10.749 7.917 -10.241 1.00 91.69 377 PRO A CA 1
ATOM 3048 C C . PRO A 1 377 ? -10.508 6.616 -9.449 1.00 91.69 377 PRO A C 1
ATOM 3050 O O . PRO A 1 377 ? -9.630 6.581 -8.590 1.00 91.69 377 PRO A O 1
ATOM 3053 N N . TYR A 1 378 ? -11.289 5.557 -9.675 1.00 95.19 378 TYR A N 1
ATOM 3054 C CA . TYR A 1 378 ? -11.243 4.343 -8.857 1.00 95.19 378 TYR A CA 1
ATOM 3055 C C . TYR A 1 378 ? -10.153 3.349 -9.305 1.00 95.19 378 TYR A C 1
ATOM 3057 O O . TYR A 1 378 ? -10.395 2.508 -10.167 1.00 95.19 378 TYR A O 1
ATOM 3065 N N . TYR A 1 379 ? -8.949 3.466 -8.736 1.00 96.56 379 TYR A N 1
ATOM 3066 C CA . TYR A 1 379 ? -7.790 2.616 -9.053 1.00 96.56 379 TYR A CA 1
ATOM 3067 C C . TYR A 1 379 ? -7.631 1.417 -8.099 1.00 96.56 379 TYR A C 1
ATOM 3069 O O . TYR A 1 379 ? -8.313 1.324 -7.078 1.00 96.56 379 TYR A O 1
ATOM 3077 N N . ASN A 1 380 ? -6.704 0.504 -8.409 1.00 97.94 380 ASN A N 1
ATOM 3078 C CA . ASN A 1 380 ? -6.486 -0.751 -7.673 1.00 97.94 380 ASN A CA 1
ATOM 3079 C C . ASN A 1 380 ? -6.310 -0.605 -6.146 1.00 97.94 380 ASN A C 1
ATOM 3081 O O . ASN A 1 380 ? -6.890 -1.392 -5.399 1.00 97.94 380 ASN A O 1
ATOM 3085 N N . GLY A 1 381 ? -5.597 0.412 -5.660 1.00 97.62 381 GLY A N 1
ATOM 3086 C CA . GLY A 1 381 ? -5.449 0.651 -4.221 1.00 97.62 381 GLY A CA 1
ATOM 3087 C C . GLY A 1 381 ? -6.774 0.990 -3.529 1.00 97.62 381 GLY A C 1
ATOM 3088 O O . GLY A 1 381 ? -7.071 0.459 -2.460 1.00 97.62 381 GLY A O 1
ATOM 3089 N N . GLU A 1 382 ? -7.624 1.802 -4.164 1.00 98.19 382 GLU A N 1
ATOM 3090 C CA . GLU A 1 382 ? -8.974 2.104 -3.661 1.00 98.19 382 GLU A CA 1
ATOM 3091 C C . GLU A 1 382 ? -9.860 0.854 -3.654 1.00 98.19 382 GLU A C 1
ATOM 3093 O O . GLU A 1 382 ? -10.676 0.663 -2.749 1.00 98.19 382 GLU A O 1
ATOM 3098 N N . ILE A 1 383 ? -9.688 -0.019 -4.652 1.00 98.44 383 ILE A N 1
ATOM 3099 C CA . ILE A 1 383 ? -10.366 -1.316 -4.702 1.00 98.44 383 ILE A CA 1
ATOM 3100 C C . ILE A 1 383 ? -9.964 -2.166 -3.498 1.00 98.44 383 ILE A C 1
ATOM 3102 O O . ILE A 1 383 ? -10.835 -2.644 -2.772 1.00 98.44 383 ILE A O 1
ATOM 3106 N N . GLY A 1 384 ? -8.665 -2.278 -3.230 1.00 98.62 384 GLY A N 1
ATOM 3107 C CA . GLY A 1 384 ? -8.143 -2.981 -2.063 1.00 98.62 384 GLY A CA 1
ATOM 3108 C C . GLY A 1 384 ? -8.787 -2.530 -0.754 1.00 98.62 384 GLY A C 1
ATOM 3109 O O . GLY A 1 384 ? -9.360 -3.334 -0.016 1.00 98.62 384 GLY A O 1
ATOM 3110 N N . TRP A 1 385 ? -8.792 -1.221 -0.503 1.00 98.56 385 TRP A N 1
ATOM 3111 C CA . TRP A 1 385 ? -9.371 -0.665 0.718 1.00 98.56 385 TRP A CA 1
ATOM 3112 C C . TRP A 1 385 ? -10.892 -0.806 0.802 1.00 98.56 385 TRP A C 1
ATOM 3114 O O . TRP A 1 385 ? -11.407 -1.090 1.888 1.00 98.56 385 TRP A O 1
ATOM 3124 N N . VAL A 1 386 ? -11.630 -0.681 -0.313 1.00 98.31 386 VAL A N 1
ATOM 3125 C CA . VAL A 1 386 ? -13.076 -0.950 -0.272 1.00 98.31 386 VAL A CA 1
ATOM 3126 C C . VAL A 1 386 ? -13.354 -2.420 0.045 1.00 98.31 386 VAL A C 1
ATOM 3128 O O . VAL A 1 386 ? -14.338 -2.724 0.720 1.00 98.31 386 VAL A O 1
ATOM 3131 N N . MET A 1 387 ? -12.509 -3.342 -0.426 1.00 98.75 387 MET A N 1
ATOM 3132 C CA . MET A 1 387 ? -12.643 -4.765 -0.124 1.00 98.75 387 MET A CA 1
ATOM 3133 C C . MET A 1 387 ? -12.373 -5.040 1.352 1.00 98.75 387 MET A C 1
ATOM 3135 O O . MET A 1 387 ? -13.172 -5.733 1.970 1.00 98.75 387 MET A O 1
ATOM 3139 N N . ILE A 1 388 ? -11.331 -4.441 1.938 1.00 98.81 388 ILE A N 1
ATOM 3140 C CA . ILE A 1 388 ? -11.016 -4.573 3.370 1.00 98.81 388 ILE A CA 1
ATOM 3141 C C . ILE A 1 388 ? -12.200 -4.110 4.231 1.00 98.81 388 ILE A C 1
ATOM 3143 O O . ILE A 1 388 ? -12.671 -4.853 5.092 1.00 98.81 388 ILE A O 1
ATOM 3147 N N . VAL A 1 389 ? -12.757 -2.921 3.969 1.00 98.25 389 VAL A N 1
ATOM 3148 C CA . VAL A 1 389 ? -13.919 -2.434 4.737 1.00 98.25 389 VAL A CA 1
ATOM 3149 C C . VAL A 1 389 ? -15.187 -3.255 4.463 1.00 98.25 389 VAL A C 1
ATOM 3151 O O . VAL A 1 389 ? -16.006 -3.457 5.358 1.00 98.25 389 VAL A O 1
ATOM 3154 N N . THR A 1 390 ? -15.364 -3.773 3.245 1.00 98.56 390 THR A N 1
ATOM 3155 C CA . THR A 1 390 ? -16.497 -4.648 2.900 1.00 98.56 390 THR A CA 1
ATOM 3156 C C . THR A 1 390 ? -16.386 -6.003 3.599 1.00 98.56 390 THR A C 1
ATOM 3158 O O . THR A 1 390 ? -17.403 -6.516 4.062 1.00 98.56 390 THR A O 1
ATOM 3161 N N . ALA A 1 391 ? -15.177 -6.558 3.713 1.00 98.50 391 ALA A N 1
ATOM 3162 C CA . ALA A 1 391 ? -14.895 -7.790 4.441 1.00 98.50 391 ALA A CA 1
ATOM 3163 C C . ALA A 1 391 ? -15.208 -7.625 5.933 1.00 98.50 391 ALA A C 1
ATOM 3165 O O . ALA A 1 391 ? -15.979 -8.415 6.473 1.00 98.50 391 ALA A O 1
ATOM 3166 N N . TYR A 1 392 ? -14.759 -6.520 6.542 1.00 97.62 392 TYR A N 1
ATOM 3167 C CA . TYR A 1 392 ? -15.115 -6.169 7.920 1.00 97.62 392 TYR A CA 1
ATOM 3168 C C . TYR A 1 392 ? -16.640 -6.137 8.124 1.00 97.62 392 TYR A C 1
ATOM 3170 O O . TYR A 1 392 ? -17.176 -6.724 9.061 1.00 97.62 392 TYR A O 1
ATOM 3178 N N . MET A 1 393 ? -17.376 -5.474 7.222 1.00 97.25 393 MET A N 1
ATOM 3179 C CA . MET A 1 393 ? -18.839 -5.407 7.317 1.00 97.25 393 MET A CA 1
ATOM 3180 C C . MET A 1 393 ? -19.525 -6.759 7.075 1.00 97.25 393 MET A C 1
ATOM 3182 O O . MET A 1 393 ? -20.598 -6.998 7.630 1.00 97.25 393 MET A O 1
ATOM 3186 N N . TYR A 1 394 ? -18.945 -7.628 6.243 1.00 96.94 394 TYR A N 1
ATOM 3187 C CA . TYR A 1 394 ? -19.454 -8.976 6.000 1.00 96.94 394 TYR A CA 1
ATOM 3188 C C . TYR A 1 394 ? -19.361 -9.844 7.262 1.00 96.94 394 TYR A C 1
ATOM 3190 O O . TYR A 1 394 ? -20.345 -10.500 7.610 1.00 96.94 394 TYR A O 1
ATOM 3198 N N . GLU A 1 395 ? -18.220 -9.825 7.952 1.00 95.31 395 GLU A N 1
ATOM 3199 C CA . GLU A 1 395 ? -18.027 -10.538 9.222 1.00 95.31 395 GLU A CA 1
ATOM 3200 C C . GLU A 1 395 ? -18.948 -9.979 10.302 1.00 95.31 395 GLU A C 1
ATOM 3202 O O . GLU A 1 395 ? -19.756 -10.724 10.852 1.00 95.31 395 GLU A O 1
ATOM 3207 N N . TYR A 1 396 ? -18.941 -8.654 10.491 1.00 92.69 396 TYR A N 1
ATOM 3208 C CA . TYR A 1 396 ? -19.780 -7.985 11.484 1.00 92.69 396 TYR A CA 1
ATOM 3209 C C . TYR A 1 396 ? -21.254 -8.378 11.342 1.00 92.69 396 TYR A C 1
ATOM 3211 O O . TYR A 1 396 ? -21.887 -8.776 12.308 1.00 92.69 396 TYR A O 1
ATOM 3219 N N . VAL A 1 397 ? -21.821 -8.323 10.130 1.00 90.88 397 VAL A N 1
ATOM 3220 C CA . VAL A 1 397 ? -23.229 -8.705 9.908 1.00 90.88 397 VAL A CA 1
ATOM 3221 C C . VAL A 1 397 ? -23.461 -10.212 10.062 1.00 90.88 397 VAL A C 1
ATOM 3223 O O . VAL A 1 397 ? -24.560 -10.606 10.450 1.00 90.88 397 VAL A O 1
ATOM 3226 N N . SER A 1 398 ? -22.456 -11.049 9.790 1.00 86.06 398 SER A N 1
ATOM 3227 C CA . SER A 1 398 ? -22.558 -12.502 9.978 1.00 86.06 398 SER A CA 1
ATOM 3228 C C . SER A 1 398 ? -22.734 -12.877 11.447 1.00 86.06 398 SER A C 1
ATOM 3230 O O . SER A 1 398 ? -23.578 -13.716 11.745 1.00 86.06 398 SER A O 1
ATOM 3232 N N . GLU A 1 399 ? -22.016 -12.209 12.350 1.00 83.56 399 GLU A N 1
ATOM 3233 C CA . GLU A 1 399 ? -22.123 -12.435 13.797 1.00 83.56 399 GLU A CA 1
ATOM 3234 C C . GLU A 1 399 ? -23.547 -12.143 14.311 1.00 83.56 399 GLU A C 1
ATOM 3236 O O . GLU A 1 399 ? -24.124 -12.953 15.034 1.00 83.56 399 GLU A O 1
ATOM 3241 N N . PHE A 1 400 ? -24.187 -11.055 13.855 1.00 80.19 400 PHE A N 1
ATOM 3242 C CA . PHE A 1 400 ? -25.584 -10.757 14.229 1.00 80.19 400 PHE A CA 1
ATOM 3243 C C . PHE A 1 400 ? -26.597 -11.756 13.663 1.00 80.19 400 PHE A C 1
ATOM 3245 O O . PHE A 1 400 ? -27.630 -12.003 14.290 1.00 80.19 400 PHE A O 1
ATOM 3252 N N . GLU A 1 401 ? -26.367 -12.276 12.453 1.00 76.62 401 GLU A N 1
ATOM 3253 C CA . GLU A 1 401 ? -27.247 -13.289 11.863 1.00 76.62 401 GLU A CA 1
ATOM 3254 C C . GLU A 1 401 ? -27.163 -14.603 12.661 1.00 76.62 401 GLU A C 1
ATOM 3256 O O . GLU A 1 401 ? -28.206 -15.201 12.940 1.00 76.62 401 GLU A O 1
ATOM 3261 N N . GLU A 1 402 ? -25.966 -14.998 13.105 1.00 69.38 402 GLU A N 1
ATOM 3262 C CA . GLU A 1 402 ? -25.737 -16.186 13.939 1.00 69.38 402 GLU A CA 1
ATOM 3263 C C . GLU A 1 402 ? -26.341 -16.036 15.346 1.00 69.38 402 GLU A C 1
ATOM 3265 O O . GLU A 1 402 ? -27.141 -16.888 15.742 1.00 69.38 402 GLU A O 1
ATOM 3270 N N . GLU A 1 403 ? -26.100 -14.920 16.047 1.00 65.19 403 GLU A N 1
ATOM 3271 C CA . GLU A 1 403 ? -26.702 -14.643 17.366 1.00 65.19 403 GLU A CA 1
ATOM 3272 C C . GLU A 1 403 ? -28.240 -14.649 17.318 1.00 65.19 403 GLU A C 1
ATOM 3274 O O . GLU A 1 403 ? -28.906 -15.184 18.205 1.00 65.19 403 GLU A O 1
ATOM 3279 N N . SER A 1 404 ? -28.834 -14.119 16.241 1.00 59.69 404 SER A N 1
ATOM 3280 C CA . SER A 1 404 ? -30.293 -14.118 16.065 1.00 59.69 404 SER A CA 1
ATOM 3281 C C . SER A 1 404 ? -30.894 -15.503 15.788 1.00 59.69 404 SER A C 1
ATOM 3283 O O . SER A 1 404 ? -32.108 -15.681 15.909 1.00 59.69 404 SER A O 1
ATOM 3285 N N . SER A 1 405 ? -30.063 -16.476 15.401 1.00 57.53 405 SER A N 1
ATOM 3286 C CA . SER A 1 405 ? -30.477 -17.849 15.100 1.00 57.53 405 SER A CA 1
ATOM 3287 C C . SER A 1 405 ? -30.378 -18.798 16.301 1.00 57.53 405 SER A C 1
ATOM 3289 O O . SER A 1 405 ? -31.051 -19.830 16.307 1.00 57.53 405 SER A O 1
ATOM 3291 N N . GLU A 1 406 ? -29.609 -18.436 17.335 1.00 56.94 406 GLU A N 1
ATOM 3292 C CA . GLU A 1 406 ? -29.463 -19.222 18.569 1.00 56.94 406 GLU A CA 1
ATOM 3293 C C . GLU A 1 406 ? -30.521 -18.887 19.647 1.00 56.94 406 GLU A C 1
ATOM 3295 O O . GLU A 1 406 ? -30.781 -19.708 20.530 1.00 56.94 406 GLU A O 1
ATOM 3300 N N . GLU A 1 407 ? -31.228 -17.753 19.548 1.00 46.81 407 GLU A N 1
ATOM 3301 C CA . GLU A 1 407 ? -32.315 -17.366 20.469 1.00 46.81 407 GLU A CA 1
ATOM 3302 C C . GLU A 1 407 ? -33.732 -17.696 19.946 1.00 46.81 407 GLU A C 1
ATOM 3304 O O . GLU A 1 407 ? -34.538 -16.794 19.727 1.00 46.81 407 GLU A O 1
ATOM 3309 N N . ILE A 1 408 ? -34.111 -18.975 19.791 1.00 41.50 408 ILE A N 1
ATOM 3310 C CA . ILE A 1 408 ? -35.547 -19.351 19.772 1.00 41.50 408 ILE A CA 1
ATOM 3311 C C . ILE A 1 408 ? -35.801 -20.699 20.483 1.00 41.50 408 ILE A C 1
ATOM 3313 O O . ILE A 1 408 ? -35.741 -21.758 19.854 1.00 41.50 408 ILE A O 1
ATOM 3317 N N . PRO A 1 409 ? -36.212 -20.703 21.767 1.00 39.66 409 PRO A N 1
ATOM 3318 C CA . PRO A 1 409 ? -37.121 -21.715 22.292 1.00 39.66 409 PRO A CA 1
ATOM 3319 C C . PRO A 1 409 ? -38.490 -21.542 21.626 1.00 39.66 409 PRO A C 1
ATOM 3321 O O . PRO A 1 409 ? -39.049 -20.448 21.591 1.00 39.66 409 PRO A O 1
ATOM 3324 N N . SER A 1 410 ? -39.022 -22.629 21.079 1.00 39.94 410 SER A N 1
ATOM 3325 C CA . SER A 1 410 ? -40.300 -22.664 20.372 1.00 39.94 410 SER A CA 1
ATOM 3326 C C . SER A 1 410 ? -41.469 -22.202 21.248 1.00 39.94 410 SER A C 1
ATOM 3328 O O . SER A 1 410 ? -41.870 -22.936 22.151 1.00 39.94 410 SER A O 1
ATOM 3330 N N . GLU A 1 411 ? -42.090 -21.073 20.913 1.00 36.34 411 GLU A N 1
ATOM 3331 C CA . GLU A 1 411 ? -43.489 -20.823 21.263 1.00 36.34 411 GLU A CA 1
ATOM 3332 C C . GLU A 1 411 ? -44.286 -20.337 20.047 1.00 36.34 411 GLU A C 1
ATOM 3334 O O . GLU A 1 411 ? -43.877 -19.473 19.272 1.00 36.34 411 GLU A O 1
ATOM 3339 N N . GLU A 1 412 ? -45.429 -20.994 19.878 1.00 37.31 412 GLU A N 1
ATOM 3340 C CA . GLU A 1 412 ? -46.471 -20.743 18.896 1.00 37.31 412 GLU A CA 1
ATOM 3341 C C . GLU A 1 412 ? -47.038 -19.322 19.033 1.00 37.31 412 GLU A C 1
ATOM 3343 O O . GLU A 1 412 ? -47.290 -18.855 20.139 1.00 37.31 412 GLU A O 1
ATOM 3348 N N . THR A 1 413 ? -47.372 -18.661 17.923 1.00 32.75 413 THR A N 1
ATOM 3349 C CA . THR A 1 413 ? -48.771 -18.409 17.507 1.00 32.75 413 THR A CA 1
ATOM 3350 C C . THR A 1 413 ? -48.865 -17.375 16.381 1.00 32.75 413 THR A C 1
ATOM 3352 O O . THR A 1 413 ? -48.008 -16.524 16.164 1.00 32.75 413 THR A O 1
ATOM 3355 N N . SER A 1 414 ? -49.939 -17.534 15.615 1.00 31.75 414 SER A N 1
ATOM 3356 C CA . SER A 1 414 ? -50.361 -16.803 14.427 1.00 31.75 414 SER A CA 1
ATOM 3357 C C . SER A 1 414 ? -50.720 -15.333 14.667 1.00 31.75 414 SER A C 1
ATOM 3359 O O . SER A 1 414 ? -51.321 -15.025 15.685 1.00 31.75 414 SER A O 1
ATOM 3361 N N . GLU A 1 415 ? -50.576 -14.480 13.649 1.00 30.45 415 GLU A N 1
ATOM 3362 C CA . GLU A 1 415 ? -51.734 -13.975 12.888 1.00 30.45 415 GLU A CA 1
ATOM 3363 C C . GLU A 1 415 ? -51.329 -13.078 11.704 1.00 30.45 415 GLU A C 1
ATOM 3365 O O . GLU A 1 415 ? -50.456 -12.217 11.761 1.00 30.45 415 GLU A O 1
ATOM 3370 N N . THR A 1 416 ? -52.027 -13.334 10.604 1.00 29.86 416 THR A N 1
ATOM 3371 C CA . THR A 1 416 ? -52.143 -12.601 9.341 1.00 29.86 416 THR A CA 1
ATOM 3372 C C . THR A 1 416 ? -52.433 -11.107 9.481 1.00 29.86 416 THR A C 1
ATOM 3374 O O . THR A 1 416 ? -53.318 -10.733 10.240 1.00 29.86 416 THR A O 1
ATOM 3377 N N . LEU A 1 417 ? -51.876 -10.287 8.576 1.00 27.20 417 LEU A N 1
ATOM 3378 C CA . LEU A 1 417 ? -52.597 -9.146 7.990 1.00 27.20 417 LEU A CA 1
ATOM 3379 C C . LEU A 1 417 ? -52.010 -8.722 6.633 1.00 27.20 417 LEU A C 1
ATOM 3381 O O . LEU A 1 417 ? -50.842 -8.371 6.492 1.00 27.20 417 LEU A O 1
ATOM 3385 N N . SER A 1 418 ? -52.877 -8.768 5.623 1.00 27.50 418 SER A N 1
ATOM 3386 C CA . SER A 1 418 ? -52.668 -8.359 4.235 1.00 27.50 418 SER A CA 1
ATOM 3387 C C . SER A 1 418 ? -52.618 -6.838 4.059 1.00 27.50 418 SER A C 1
ATOM 3389 O O . SER A 1 418 ? -53.435 -6.143 4.667 1.00 27.50 418 SER A O 1
ATOM 3391 N N . ARG A 1 419 ? -51.844 -6.342 3.082 1.00 27.39 419 ARG A N 1
ATOM 3392 C CA . ARG A 1 419 ? -52.307 -5.277 2.167 1.00 27.39 419 ARG A CA 1
ATOM 3393 C C . ARG A 1 419 ? -51.426 -5.137 0.921 1.00 27.39 419 ARG A C 1
ATOM 3395 O O . ARG A 1 419 ? -50.216 -4.968 1.003 1.00 27.39 419 ARG A O 1
ATOM 3402 N N . THR A 1 420 ? -52.093 -5.194 -0.223 1.00 26.45 420 THR A N 1
ATOM 3403 C CA . THR A 1 420 ? -51.653 -4.884 -1.587 1.00 26.45 420 THR A CA 1
ATOM 3404 C C . THR A 1 420 ? -51.675 -3.376 -1.857 1.00 26.45 420 THR A C 1
ATOM 3406 O O . THR A 1 420 ? -52.631 -2.716 -1.461 1.00 26.45 420 THR A O 1
ATOM 3409 N N . SER A 1 421 ? -50.721 -2.872 -2.653 1.00 28.02 421 SER A N 1
ATOM 3410 C CA . SER A 1 421 ? -51.003 -1.928 -3.754 1.00 28.02 421 SER A CA 1
ATOM 3411 C C . SER A 1 421 ? -49.821 -1.805 -4.739 1.00 28.02 421 SER A C 1
ATOM 3413 O O . SER A 1 421 ? -48.720 -1.418 -4.355 1.00 28.02 421 SER A O 1
ATOM 3415 N N . GLN A 1 422 ? -50.105 -2.129 -6.007 1.00 24.11 422 GLN A N 1
ATOM 3416 C CA . GLN A 1 422 ? -49.494 -1.654 -7.272 1.00 24.11 422 GLN A CA 1
ATOM 3417 C C . GLN A 1 422 ? -49.467 -0.109 -7.335 1.00 24.11 422 GLN A C 1
ATOM 3419 O O . GLN A 1 422 ? -50.179 0.509 -6.551 1.00 24.11 422 GLN A O 1
ATOM 3424 N N . ALA A 1 423 ? -48.832 0.646 -8.233 1.00 23.98 423 ALA A N 1
ATOM 3425 C CA . ALA A 1 423 ? -47.793 0.609 -9.278 1.00 23.98 423 ALA A CA 1
ATOM 3426 C C . ALA A 1 423 ? -47.286 2.095 -9.314 1.00 23.98 423 ALA A C 1
ATOM 3428 O O . ALA A 1 423 ? -47.835 2.933 -8.606 1.00 23.98 423 ALA A O 1
ATOM 3429 N N . GLU A 1 424 ? -46.253 2.565 -10.007 1.00 23.66 424 GLU A N 1
ATOM 3430 C CA . GLU A 1 424 ? -46.085 2.639 -11.458 1.00 23.66 424 GLU A CA 1
ATOM 3431 C C . GLU A 1 424 ? -44.874 3.562 -11.739 1.00 23.66 424 GLU A C 1
ATOM 3433 O O . GLU A 1 424 ? -44.434 4.342 -10.894 1.00 23.66 424 GLU A O 1
ATOM 3438 N N . SER A 1 425 ? -44.329 3.423 -12.940 1.00 23.69 425 SER A N 1
ATOM 3439 C CA . SER A 1 425 ? -43.097 3.993 -13.490 1.00 23.69 425 SER A CA 1
ATOM 3440 C C . SER A 1 425 ? -43.114 5.497 -13.789 1.00 23.69 425 SER A C 1
ATOM 3442 O O . SER A 1 425 ? -44.142 6.007 -14.220 1.00 23.69 425 SER A O 1
ATOM 3444 N N . SER A 1 426 ? -41.930 6.124 -13.846 1.00 24.95 426 SER A N 1
ATOM 3445 C CA . SER A 1 426 ? -41.552 6.958 -15.007 1.00 24.95 426 SER A CA 1
ATOM 3446 C C . SER A 1 426 ? -40.057 7.309 -15.025 1.00 24.95 426 SER A C 1
ATOM 3448 O O . SER A 1 426 ? -39.544 7.948 -14.110 1.00 24.95 426 SER A O 1
ATOM 3450 N N . VAL A 1 427 ? -39.395 6.918 -16.114 1.00 25.16 427 VAL A N 1
ATOM 3451 C CA . VAL A 1 427 ? -38.071 7.374 -16.575 1.00 25.16 427 VAL A CA 1
ATOM 3452 C C . VAL A 1 427 ? -38.214 8.752 -17.239 1.00 25.16 427 VAL A C 1
ATOM 3454 O O . VAL A 1 427 ? -39.243 9.006 -17.869 1.00 25.16 427 VAL A O 1
ATOM 3457 N N . PRO A 1 428 ? -37.177 9.610 -17.202 1.00 24.55 428 PRO A N 1
ATOM 3458 C CA . PRO A 1 428 ? -36.773 10.223 -18.469 1.00 24.55 428 PRO A CA 1
ATOM 3459 C C . PRO A 1 428 ? -35.267 10.187 -18.771 1.00 24.55 428 PRO A C 1
ATOM 3461 O O . PRO A 1 428 ? -34.401 10.245 -17.904 1.00 24.55 428 PRO A O 1
ATOM 3464 N N . GLN A 1 429 ? -35.048 10.105 -20.082 1.00 22.86 429 GLN A N 1
ATOM 3465 C CA . GLN A 1 429 ? -33.835 9.998 -20.886 1.00 22.86 429 GLN A CA 1
ATOM 3466 C C . GLN A 1 429 ? -32.728 11.039 -20.663 1.00 22.86 429 GLN A C 1
ATOM 3468 O O . GLN A 1 429 ? -32.959 12.207 -20.350 1.00 22.86 429 GLN A O 1
ATOM 3473 N N . ALA A 1 430 ? -31.526 10.562 -20.993 1.00 22.84 430 ALA A N 1
ATOM 3474 C CA . ALA A 1 430 ? -30.282 11.284 -21.199 1.00 22.84 430 ALA A CA 1
ATOM 3475 C C . ALA A 1 430 ? -30.359 12.365 -22.293 1.00 22.84 430 ALA A C 1
ATOM 3477 O O . ALA A 1 430 ? -31.113 12.257 -23.262 1.00 22.84 430 ALA A O 1
ATOM 3478 N N . LYS A 1 431 ? -29.488 13.371 -22.160 1.00 23.84 431 LYS A N 1
ATOM 3479 C CA . LYS A 1 431 ? -29.066 14.246 -23.254 1.00 23.84 431 LYS A CA 1
ATOM 3480 C C . LYS A 1 431 ? -27.547 14.249 -23.354 1.00 23.84 431 LYS A C 1
ATOM 3482 O O . LYS A 1 431 ? -26.856 14.453 -22.361 1.00 23.84 431 LYS A O 1
ATOM 3487 N N . ASP A 1 432 ? -27.097 14.035 -24.583 1.00 23.64 432 ASP A N 1
ATOM 3488 C CA . ASP A 1 432 ? -25.722 14.086 -25.057 1.00 23.64 432 ASP A CA 1
ATOM 3489 C C . ASP A 1 432 ? -25.048 15.440 -24.807 1.00 23.64 432 ASP A C 1
ATOM 3491 O O . ASP A 1 432 ? -25.646 16.502 -24.992 1.00 23.64 432 ASP A O 1
ATOM 3495 N N . GLY A 1 433 ? -23.755 15.390 -24.489 1.00 23.89 433 GLY A N 1
ATOM 3496 C CA . GLY A 1 433 ? -22.874 16.550 -24.421 1.00 23.89 433 GLY A CA 1
ATOM 3497 C C . GLY A 1 433 ? -21.425 16.127 -24.619 1.00 23.89 433 GLY A C 1
ATOM 3498 O O . GLY A 1 433 ? -20.744 15.763 -23.669 1.00 23.89 433 GLY A O 1
ATOM 3499 N N . LYS A 1 434 ? -20.972 16.153 -25.876 1.00 23.73 434 LYS A N 1
ATOM 3500 C CA . LYS A 1 434 ? -19.572 15.976 -26.283 1.00 23.73 434 LYS A CA 1
ATOM 3501 C C . LYS A 1 434 ? -18.689 17.042 -25.619 1.00 23.73 434 LYS A C 1
ATOM 3503 O O . LYS A 1 434 ? -18.976 18.229 -25.751 1.00 23.73 434 LYS A O 1
ATOM 3508 N N . GLY A 1 435 ? -17.585 16.626 -25.004 1.00 22.30 435 GLY A N 1
ATOM 3509 C CA . GLY A 1 435 ? -16.523 17.506 -24.513 1.00 22.30 435 GLY A CA 1
ATOM 3510 C C . GLY A 1 435 ? -15.237 16.707 -24.304 1.00 22.30 435 GLY A C 1
ATOM 3511 O O . GLY A 1 435 ? -15.287 15.611 -23.761 1.00 22.30 435 GLY A O 1
ATOM 3512 N N . LEU A 1 436 ? -14.121 17.220 -24.825 1.00 21.69 436 LEU A N 1
ATOM 3513 C CA . LEU A 1 436 ? -12.800 16.585 -24.841 1.00 21.69 436 LEU A CA 1
ATOM 3514 C C . LEU A 1 436 ? -12.329 16.142 -23.444 1.00 21.69 436 LEU A C 1
ATOM 3516 O O . LEU A 1 436 ? -12.499 16.868 -22.469 1.00 21.69 436 LEU A O 1
ATOM 3520 N N . SER A 1 437 ? -11.682 14.974 -23.396 1.00 21.77 437 SER A N 1
ATOM 3521 C CA . SER A 1 437 ? -11.146 14.359 -22.181 1.00 21.77 437 SER A CA 1
ATOM 3522 C C . SER A 1 437 ? -9.848 15.028 -21.684 1.00 21.77 437 SER A C 1
ATOM 3524 O O . SER A 1 437 ? -8.910 15.159 -22.476 1.00 21.77 437 SER A O 1
ATOM 3526 N N . PRO A 1 438 ? -9.739 15.407 -20.395 1.00 22.00 438 PRO A N 1
ATOM 3527 C CA . PRO A 1 438 ? -8.504 15.868 -19.767 1.00 22.00 438 PRO A CA 1
ATOM 3528 C C . PRO A 1 438 ? -7.756 14.701 -19.083 1.00 22.00 438 PRO A C 1
ATOM 3530 O O . PRO A 1 438 ? -7.841 14.521 -17.874 1.00 22.00 438 PRO A O 1
ATOM 3533 N N . TRP A 1 439 ? -7.011 13.907 -19.859 1.00 25.23 439 TRP A N 1
ATOM 3534 C CA . TRP A 1 439 ? -6.325 12.669 -19.427 1.00 25.23 439 TRP A CA 1
ATOM 3535 C C . TRP A 1 439 ? -4.872 12.820 -18.909 1.00 25.23 439 TRP A C 1
ATOM 3537 O O . TRP A 1 439 ? -4.106 11.876 -19.023 1.00 25.23 439 TRP A O 1
ATOM 3547 N N . ILE A 1 440 ? -4.414 13.954 -18.356 1.00 27.72 440 ILE A N 1
ATOM 3548 C CA . ILE A 1 440 ? -2.944 14.155 -18.187 1.00 27.72 440 ILE A CA 1
ATOM 3549 C C . ILE A 1 440 ? -2.415 14.377 -16.747 1.00 27.72 440 ILE A C 1
ATOM 3551 O O . ILE A 1 440 ? -1.210 14.481 -16.574 1.00 27.72 440 ILE A O 1
ATOM 3555 N N . TYR A 1 441 ? -3.209 14.345 -15.667 1.00 25.62 441 TYR A N 1
ATOM 3556 C CA . TYR A 1 441 ? -2.650 14.682 -14.328 1.00 25.62 441 TYR A CA 1
ATOM 3557 C C . TYR A 1 441 ? -2.986 13.761 -13.147 1.00 25.62 441 TYR A C 1
ATOM 3559 O O . TYR A 1 441 ? -2.735 14.115 -11.997 1.00 25.62 441 TYR A O 1
ATOM 3567 N N . ALA A 1 442 ? -3.507 12.561 -13.390 1.00 23.09 442 ALA A N 1
ATOM 3568 C CA . ALA A 1 442 ? -4.195 11.816 -12.340 1.00 23.09 442 ALA A CA 1
ATOM 3569 C C . ALA A 1 442 ? -3.473 10.590 -11.737 1.00 23.09 442 ALA A C 1
ATOM 3571 O O . ALA A 1 442 ? -4.047 9.903 -10.904 1.00 23.09 442 ALA A O 1
ATOM 3572 N N . GLY A 1 443 ? -2.225 10.299 -12.105 1.00 25.52 443 GLY A N 1
ATOM 3573 C CA . GLY A 1 443 ? -1.481 9.172 -11.509 1.00 25.52 443 GLY A CA 1
ATOM 3574 C C . GLY A 1 443 ? -0.592 9.539 -10.316 1.00 25.52 443 GLY A C 1
ATOM 3575 O O . GLY A 1 443 ? 0.015 8.671 -9.713 1.00 25.52 443 GLY A O 1
ATOM 3576 N N . ILE A 1 444 ? -0.448 10.832 -10.012 1.00 34.50 444 ILE A N 1
ATOM 3577 C CA . ILE A 1 444 ? 0.769 11.352 -9.358 1.00 34.50 444 ILE A CA 1
ATOM 3578 C C . ILE A 1 444 ? 0.452 12.159 -8.072 1.00 34.50 444 ILE A C 1
ATOM 3580 O O . ILE A 1 444 ? 1.330 12.576 -7.321 1.00 34.50 444 ILE A O 1
ATOM 3584 N N . GLY A 1 445 ? -0.828 12.403 -7.782 1.00 25.78 445 GLY A N 1
ATOM 3585 C CA . GLY A 1 445 ? -1.250 13.484 -6.882 1.00 25.78 445 GLY A CA 1
ATOM 3586 C C . GLY A 1 445 ? -1.166 13.238 -5.373 1.00 25.78 445 GLY A C 1
ATOM 3587 O O . GLY A 1 445 ? -1.229 14.219 -4.633 1.00 25.78 445 GLY A O 1
ATOM 3588 N N . VAL A 1 446 ? -1.035 11.997 -4.894 1.00 35.56 446 VAL A N 1
ATOM 3589 C CA . VAL A 1 446 ? -1.065 11.742 -3.441 1.00 35.56 446 VAL A CA 1
ATOM 3590 C C . VAL A 1 446 ? 0.312 12.006 -2.808 1.00 35.56 446 VAL A C 1
ATOM 3592 O O . VAL A 1 446 ? 0.377 12.742 -1.827 1.00 35.56 446 VAL A O 1
ATOM 3595 N N . GLY A 1 447 ? 1.421 11.599 -3.436 1.00 30.62 447 GLY A N 1
ATOM 3596 C CA . GLY A 1 447 ? 2.780 11.950 -2.976 1.00 30.62 447 GLY A CA 1
ATOM 3597 C C . GLY A 1 447 ? 3.252 13.355 -3.396 1.00 30.62 447 GLY A C 1
ATOM 3598 O O . GLY A 1 447 ? 3.840 14.107 -2.613 1.00 30.62 447 GLY A O 1
ATOM 3599 N N . ILE A 1 448 ? 2.922 13.807 -4.617 1.00 33.78 448 ILE A N 1
ATOM 3600 C CA . ILE A 1 448 ? 3.489 15.060 -5.166 1.00 33.78 448 ILE A CA 1
ATOM 3601 C C . ILE A 1 448 ? 2.805 16.334 -4.639 1.00 33.78 448 ILE A C 1
ATOM 3603 O O . ILE A 1 448 ? 3.429 17.403 -4.603 1.00 33.78 448 ILE A O 1
ATOM 3607 N N . GLY A 1 449 ? 1.557 16.256 -4.164 1.00 27.77 449 GLY A N 1
ATOM 3608 C CA . GLY A 1 449 ? 0.851 17.416 -3.601 1.00 27.77 449 GLY A CA 1
ATOM 3609 C C . GLY A 1 449 ? 1.604 18.065 -2.429 1.00 27.77 449 GLY A C 1
ATOM 3610 O O . GLY A 1 449 ? 1.718 19.293 -2.362 1.00 27.77 449 GLY A O 1
ATOM 3611 N N . ALA A 1 450 ? 2.211 17.250 -1.561 1.00 32.31 450 ALA A N 1
ATOM 3612 C CA . ALA A 1 450 ? 3.044 17.726 -0.458 1.00 32.31 450 ALA A CA 1
ATOM 3613 C C . ALA A 1 450 ? 4.384 18.307 -0.957 1.00 32.31 450 ALA A C 1
ATOM 3615 O O . ALA A 1 450 ? 4.807 19.376 -0.505 1.00 32.31 450 ALA A O 1
ATOM 3616 N N . ALA A 1 451 ? 5.015 17.671 -1.951 1.00 31.52 451 ALA A N 1
ATOM 3617 C CA . ALA A 1 451 ? 6.281 18.123 -2.531 1.00 31.52 451 ALA A CA 1
ATOM 3618 C C . ALA A 1 451 ? 6.165 19.490 -3.233 1.00 31.52 451 ALA A C 1
ATOM 3620 O O . ALA A 1 451 ? 7.039 20.348 -3.071 1.00 31.52 451 ALA A O 1
ATOM 3621 N N . LEU A 1 452 ? 5.073 19.747 -3.962 1.00 28.00 452 LEU A N 1
ATOM 3622 C CA . LEU A 1 452 ? 4.843 21.035 -4.626 1.00 28.00 452 LEU A CA 1
ATOM 3623 C C . LEU A 1 452 ? 4.510 22.153 -3.626 1.00 28.00 452 LEU A C 1
ATOM 3625 O O . LEU A 1 452 ? 5.021 23.268 -3.773 1.00 28.00 452 LEU A O 1
ATOM 3629 N N . ALA A 1 453 ? 3.732 21.865 -2.577 1.00 30.42 453 ALA A N 1
ATOM 3630 C CA . ALA A 1 453 ? 3.391 22.849 -1.548 1.00 30.42 453 ALA A CA 1
ATOM 3631 C C . ALA A 1 453 ? 4.617 23.287 -0.720 1.00 30.42 453 ALA A C 1
ATOM 3633 O O . ALA A 1 453 ? 4.823 24.484 -0.493 1.00 30.42 453 ALA A O 1
ATOM 3634 N N . VAL A 1 454 ? 5.488 22.345 -0.338 1.00 31.19 454 VAL A N 1
ATOM 3635 C CA . VAL A 1 454 ? 6.719 22.638 0.420 1.00 31.19 454 VAL A CA 1
ATOM 3636 C C . VAL A 1 454 ? 7.762 23.343 -0.459 1.00 31.19 454 VAL A C 1
ATOM 3638 O O . VAL A 1 454 ? 8.399 24.307 -0.024 1.00 31.19 454 VAL A O 1
ATOM 3641 N N . THR A 1 455 ? 7.888 22.955 -1.732 1.00 30.28 455 THR A N 1
ATOM 3642 C CA . THR A 1 455 ? 8.818 23.604 -2.675 1.00 30.28 455 THR A CA 1
ATOM 3643 C C . THR A 1 455 ? 8.394 25.044 -3.000 1.00 30.28 455 THR A C 1
ATOM 3645 O O . THR A 1 455 ? 9.232 25.953 -2.998 1.00 30.28 455 THR A O 1
ATOM 3648 N N . ALA A 1 456 ? 7.094 25.304 -3.193 1.00 31.58 456 ALA A N 1
ATOM 3649 C CA . ALA A 1 456 ? 6.569 26.659 -3.391 1.00 31.58 456 ALA A CA 1
ATOM 3650 C C . ALA A 1 456 ? 6.810 27.566 -2.165 1.00 31.58 456 ALA A C 1
ATOM 3652 O O . ALA A 1 456 ? 7.166 28.742 -2.314 1.00 31.58 456 ALA A O 1
ATOM 3653 N N . TYR A 1 457 ? 6.709 27.011 -0.954 1.00 33.56 457 TYR A N 1
ATOM 3654 C CA . TYR A 1 457 ? 6.989 27.721 0.296 1.00 33.56 457 TYR A CA 1
ATOM 3655 C C . TYR A 1 457 ? 8.479 28.100 0.446 1.00 33.56 457 TYR A C 1
ATOM 3657 O O . TYR A 1 457 ? 8.806 29.241 0.802 1.00 33.56 457 TYR A O 1
ATOM 3665 N N . LEU A 1 458 ? 9.405 27.199 0.094 1.00 33.97 458 LEU A N 1
ATOM 3666 C CA . LEU A 1 458 ? 10.854 27.452 0.158 1.00 33.97 458 LEU A CA 1
ATOM 3667 C C . LEU A 1 458 ? 11.321 28.521 -0.848 1.00 33.97 458 LEU A C 1
ATOM 3669 O O . LEU A 1 458 ? 12.153 29.375 -0.513 1.00 33.97 458 LEU A O 1
ATOM 3673 N N . ILE A 1 459 ? 10.739 28.554 -2.052 1.00 36.28 459 ILE A N 1
ATOM 3674 C CA . ILE A 1 459 ? 11.026 29.590 -3.061 1.00 36.28 459 ILE A CA 1
ATOM 3675 C C . ILE A 1 459 ? 10.476 30.960 -2.620 1.00 36.28 459 ILE A C 1
ATOM 3677 O O . ILE A 1 459 ? 11.141 31.988 -2.797 1.00 36.28 459 ILE A O 1
ATOM 3681 N N . GLY A 1 460 ? 9.301 30.993 -1.980 1.00 28.31 460 GLY A N 1
ATOM 3682 C CA . GLY A 1 460 ? 8.697 32.219 -1.445 1.00 28.31 460 GLY A CA 1
ATOM 3683 C C . GLY A 1 460 ? 9.520 32.879 -0.330 1.00 28.31 460 GLY A C 1
ATOM 3684 O O . GLY A 1 460 ? 9.641 34.108 -0.283 1.00 28.31 460 GLY A O 1
ATOM 3685 N N . LYS A 1 461 ? 10.159 32.082 0.538 1.00 32.66 461 LYS A N 1
ATOM 3686 C CA . LYS A 1 461 ? 10.957 32.587 1.670 1.00 32.66 461 LYS A CA 1
ATOM 3687 C C . LYS A 1 461 ? 12.319 33.152 1.241 1.00 32.66 461 LYS A C 1
ATOM 3689 O O . LYS A 1 461 ? 12.771 34.145 1.813 1.00 32.66 461 LYS A O 1
ATOM 3694 N N . ASN A 1 462 ? 12.934 32.601 0.191 1.00 33.94 462 ASN A N 1
ATOM 3695 C CA . ASN A 1 462 ? 14.201 33.113 -0.348 1.00 33.94 462 ASN A CA 1
ATOM 3696 C C . ASN A 1 462 ? 14.052 34.434 -1.122 1.00 33.94 462 ASN A C 1
ATOM 3698 O O . ASN A 1 462 ? 14.985 35.238 -1.129 1.00 33.94 462 ASN A O 1
ATOM 3702 N N . LYS A 1 463 ? 12.876 34.723 -1.698 1.00 35.47 463 LYS A N 1
ATOM 3703 C CA . LYS A 1 463 ? 12.603 36.035 -2.315 1.00 35.47 463 LYS A CA 1
ATOM 3704 C C . LYS A 1 463 ? 12.354 37.149 -1.290 1.00 35.47 463 LYS A C 1
ATOM 3706 O O . LYS A 1 463 ? 12.677 38.296 -1.571 1.00 35.47 463 LYS A O 1
ATOM 3711 N N . ARG A 1 464 ? 11.865 36.832 -0.083 1.00 38.41 464 ARG A N 1
ATOM 3712 C CA . ARG A 1 464 ? 11.627 37.822 0.991 1.00 38.41 464 ARG A CA 1
ATOM 3713 C C . ARG A 1 464 ? 12.863 38.192 1.823 1.00 38.41 464 ARG A C 1
ATOM 3715 O O . ARG A 1 464 ? 12.777 39.097 2.640 1.00 38.41 464 ARG A O 1
ATOM 3722 N N . LYS A 1 465 ? 14.012 37.537 1.615 1.00 36.78 465 LYS A N 1
ATOM 3723 C CA . LYS A 1 465 ? 15.298 37.894 2.256 1.00 36.78 465 LYS A CA 1
ATOM 3724 C C . LYS A 1 465 ? 16.247 38.710 1.359 1.00 36.78 465 LYS A C 1
ATOM 3726 O O . LYS A 1 465 ? 17.370 38.986 1.770 1.00 36.78 465 LYS A O 1
ATOM 3731 N N . LYS A 1 466 ? 15.818 39.091 0.150 1.00 38.12 466 LYS A N 1
ATOM 3732 C CA . LYS A 1 466 ? 16.586 39.933 -0.793 1.00 38.12 466 LYS A CA 1
ATOM 3733 C C . LYS A 1 466 ? 15.784 41.132 -1.332 1.00 38.12 466 LYS A C 1
ATOM 3735 O O . LYS A 1 466 ? 16.064 41.595 -2.434 1.00 38.12 466 LYS A O 1
ATOM 3740 N N . GLY A 1 467 ? 14.790 41.601 -0.578 1.00 35.12 467 GLY A N 1
ATOM 3741 C CA . GLY A 1 467 ? 14.025 42.819 -0.871 1.00 35.12 467 GLY A CA 1
ATOM 3742 C C . GLY A 1 467 ? 14.304 43.886 0.165 1.00 35.12 467 GLY A C 1
ATOM 3743 O O . GLY A 1 467 ? 14.232 43.519 1.360 1.00 35.12 467 GLY A O 1
#

Radius of gyration: 23.82 Å; Cα contacts (8 Å, |Δi|>4): 709; chains: 1; bounding box: 76×66×56 Å

Sequence (467 aa):
MKYFETKNFYKNILEKEIKYLKKLQFQNGAIGMYEPGADAFAGFVLPEVEGISPEEYTKWPSASVNPYFTDSAVMGIIKGCEVLGITDGRETVLDFINWYISHMNTKTSDLNGVAGTVYDYFIFQSDDGRIVEVTHHDAYASQYPANNPHDYDSTDSYAAMFLEILYEYTRVFDNEFLDDKKEIVDTLVDVIMATYVPAIDLTYAKPNYAVVYLMDNCEVFRGFEAAAKIYGEYIKDKEKEEFCKTHSQKVKNALLTTMWAEEYSCFKAAVFTDGKPAGELDLTNFYPQASCQLFPIIFGIIEPTDEKAVTVYERFRQDFIQEGVKGRDWSLFDLEGLTYPWCILAYTSAVMGDFRSVKKHIRTMNSLYISKNHGYPYYNGEIGWVMIVTAYMYEYVSEFEEESSEEIPSEETSETLSRTSQAESSVPQAKDGKGLSPWIYAGIGVGIGAALAVTAYLIGKNKRKKG